Protein AF-A0A8B7D8W6-F1 (afdb_monomer_lite)

Sequence (381 aa):
MSIEAFSIEEETSIQQGLLIATFKAVPKEYEIAFDLQLTSFITYTCASILQFTISSDYSNYGDRCPAVFVCNHLFDGVQICGSVNGEICYAVITKYINLLDWTSFVISQRKLNGYYNYSVQVNGEIINTIQNNDARNFENVNLYISSPWVIAQPGFIRNMTVTNMCTNTQLYCKPQLNVVFNGELSNYSLNLSLQINYVYEPGELAFNVTWEYFLPLNTMIVSESLILGLVKVDSSQSYGRGIYWDDVKSQIYLCVNQHVESNRPACYTSKDNGIKWAALDLSVGSVLGHDVLNRDLYAIHRNQKLYLKFHSTYNTWLAITNKEFKNNVLANIDWKRLKILEGYFDQEVTFGAHYWMGNDNGLYFRESTDGIWVQRAKWSV

Structure (mmCIF, N/CA/C/O backbone):
data_AF-A0A8B7D8W6-F1
#
_entry.id   AF-A0A8B7D8W6-F1
#
loop_
_atom_site.group_PDB
_atom_site.id
_atom_site.type_symbol
_atom_site.label_atom_id
_atom_site.label_alt_id
_atom_site.label_comp_id
_atom_site.label_asym_id
_atom_site.label_entity_id
_atom_site.label_seq_id
_atom_site.pdbx_PDB_ins_code
_atom_site.Cartn_x
_atom_site.Cartn_y
_atom_site.Cartn_z
_atom_site.occupancy
_atom_site.B_iso_or_equiv
_atom_site.auth_seq_id
_atom_site.auth_comp_id
_atom_site.auth_asym_id
_atom_site.auth_atom_id
_atom_site.pdbx_PDB_model_num
ATOM 1 N N . MET A 1 1 ? -6.284 0.376 -7.278 1.00 43.16 1 MET A N 1
ATOM 2 C CA . MET A 1 1 ? -6.250 1.843 -7.479 1.00 43.16 1 MET A CA 1
ATOM 3 C C . MET A 1 1 ? -4.915 2.178 -8.119 1.00 43.16 1 MET A C 1
ATOM 5 O O . MET A 1 1 ? -3.905 1.639 -7.676 1.00 43.16 1 MET A O 1
ATOM 9 N N . SER A 1 2 ? -4.931 2.972 -9.182 1.00 43.31 2 SER A N 1
ATOM 10 C CA . SER A 1 2 ? -3.753 3.432 -9.913 1.00 43.31 2 SER A CA 1
ATOM 11 C C . SER A 1 2 ? -3.302 4.764 -9.309 1.00 43.31 2 SER A C 1
ATOM 13 O O . SER A 1 2 ? -4.086 5.710 -9.297 1.00 43.31 2 SER A O 1
ATOM 15 N N . ILE A 1 3 ? -2.102 4.834 -8.736 1.00 58.84 3 ILE A N 1
ATOM 16 C CA . ILE A 1 3 ? -1.553 6.083 -8.188 1.00 58.84 3 ILE A CA 1
ATOM 17 C C . ILE A 1 3 ? -0.492 6.577 -9.159 1.00 58.84 3 ILE A C 1
ATOM 19 O O . ILE A 1 3 ? 0.457 5.843 -9.448 1.00 58.84 3 ILE A O 1
ATOM 23 N N . GLU A 1 4 ? -0.649 7.805 -9.646 1.00 66.00 4 GLU A N 1
ATOM 24 C CA . GLU A 1 4 ? 0.391 8.477 -10.416 1.00 66.00 4 GLU A CA 1
ATOM 25 C C . GLU A 1 4 ? 1.607 8.686 -9.506 1.00 66.00 4 GLU A C 1
ATOM 27 O O . GLU A 1 4 ? 1.566 9.426 -8.524 1.00 66.00 4 GLU A O 1
ATOM 32 N N . ALA A 1 5 ? 2.670 7.938 -9.779 1.00 69.31 5 ALA A N 1
ATOM 33 C CA . ALA A 1 5 ? 3.906 7.955 -9.013 1.00 69.31 5 ALA A CA 1
ATOM 34 C C . ALA A 1 5 ? 4.880 9.019 -9.533 1.00 69.31 5 ALA A C 1
ATOM 36 O O . ALA A 1 5 ? 5.764 9.446 -8.791 1.00 69.31 5 ALA A O 1
ATOM 37 N N . PHE A 1 6 ? 4.751 9.402 -10.805 1.00 81.94 6 PHE A N 1
ATOM 38 C CA . PHE A 1 6 ? 5.617 10.364 -11.471 1.00 81.94 6 PHE A CA 1
ATOM 39 C C . PHE A 1 6 ? 4.995 10.836 -12.790 1.00 81.94 6 PHE A C 1
ATOM 41 O O . PHE A 1 6 ? 4.401 10.021 -13.501 1.00 81.94 6 PHE A O 1
ATOM 48 N N . SER A 1 7 ? 5.207 12.102 -13.152 1.00 86.69 7 SER A N 1
ATOM 49 C CA . SER A 1 7 ? 4.850 12.629 -14.468 1.00 86.69 7 SER A CA 1
ATOM 50 C C . SER A 1 7 ? 5.823 13.695 -14.978 1.00 86.69 7 SER A C 1
ATOM 52 O O . SER A 1 7 ? 6.447 14.423 -14.206 1.00 86.69 7 SER A O 1
ATOM 54 N N . ILE A 1 8 ? 5.954 13.761 -16.304 1.00 87.44 8 ILE A N 1
ATOM 55 C CA . ILE A 1 8 ? 6.577 14.847 -17.066 1.00 87.44 8 ILE A CA 1
ATOM 56 C C . ILE A 1 8 ? 5.622 15.212 -18.197 1.00 87.44 8 ILE A C 1
ATOM 58 O O . ILE A 1 8 ? 5.344 14.383 -19.062 1.00 87.44 8 ILE A O 1
ATOM 62 N N . GLU A 1 9 ? 5.182 16.464 -18.241 1.00 87.88 9 GLU A N 1
ATOM 63 C CA . GLU A 1 9 ? 4.420 16.990 -19.381 1.00 87.88 9 GLU A CA 1
ATOM 64 C C . GLU A 1 9 ? 5.341 17.555 -20.473 1.00 87.88 9 GLU A C 1
ATOM 66 O O . GLU A 1 9 ? 5.056 17.433 -21.664 1.00 87.88 9 GLU A O 1
ATOM 71 N N . GLU A 1 10 ? 6.470 18.143 -20.076 1.00 91.94 10 GLU A N 1
ATOM 72 C CA . GLU A 1 10 ? 7.376 18.854 -20.977 1.00 91.94 10 GLU A CA 1
ATOM 73 C C . GLU A 1 10 ? 8.145 17.931 -21.933 1.00 91.94 10 GLU A C 1
ATOM 75 O O . GLU A 1 10 ? 8.478 16.781 -21.633 1.00 91.94 10 GLU A O 1
ATOM 80 N N . GLU A 1 11 ? 8.483 18.476 -23.101 1.00 96.19 11 GLU A N 1
ATOM 81 C CA . GLU A 1 11 ? 9.355 17.808 -24.059 1.00 96.19 11 GLU A CA 1
ATOM 82 C C . GLU A 1 11 ? 10.783 17.712 -23.510 1.00 96.19 11 GLU A C 1
ATOM 84 O O . GLU A 1 11 ? 11.434 18.715 -23.221 1.00 96.19 11 GLU A O 1
ATOM 89 N N . THR A 1 12 ? 11.283 16.486 -23.390 1.00 95.62 12 THR A N 1
ATOM 90 C CA . THR A 1 12 ? 12.608 16.179 -22.854 1.00 95.62 12 THR A CA 1
ATOM 91 C C . THR A 1 12 ? 13.450 15.494 -23.924 1.00 95.62 12 THR A C 1
ATOM 93 O O . THR A 1 12 ? 13.078 14.447 -24.456 1.00 95.62 12 THR A O 1
ATOM 96 N N . SER A 1 13 ? 14.616 16.065 -24.235 1.00 97.56 13 SER A N 1
ATOM 97 C CA . SER A 1 13 ? 15.582 15.445 -25.150 1.00 97.56 13 SER A CA 1
ATOM 98 C C . SER A 1 13 ? 16.169 14.167 -24.556 1.00 97.56 13 SER A C 1
ATOM 100 O O . SER A 1 13 ? 16.538 14.152 -23.380 1.00 97.56 13 SER A O 1
ATOM 102 N N . ILE A 1 14 ? 16.346 13.133 -25.377 1.00 97.88 14 ILE A N 1
ATOM 103 C CA . ILE A 1 14 ? 16.974 11.882 -24.946 1.00 97.88 14 ILE A CA 1
ATOM 104 C C . ILE A 1 14 ? 18.489 12.096 -24.787 1.00 97.88 14 ILE A C 1
ATOM 106 O O . ILE A 1 14 ? 19.192 12.360 -25.764 1.00 97.88 14 ILE A O 1
ATOM 110 N N . GLN A 1 15 ? 19.000 11.992 -23.555 1.00 96.31 15 GLN A N 1
ATOM 111 C CA . GLN A 1 15 ? 20.399 12.278 -23.211 1.00 96.31 15 GLN A CA 1
ATOM 112 C C . GLN A 1 15 ? 21.013 11.149 -22.388 1.00 96.31 15 GLN A C 1
ATOM 114 O O . GLN A 1 15 ? 20.484 10.773 -21.353 1.00 96.31 15 GLN A O 1
ATOM 119 N N . GLN A 1 16 ? 22.169 10.634 -22.806 1.00 97.19 16 GLN A N 1
ATOM 120 C CA . GLN A 1 16 ? 22.776 9.468 -22.165 1.00 97.19 16 GLN A CA 1
ATOM 121 C C . GLN A 1 16 ? 22.990 9.679 -20.658 1.00 97.19 16 GLN A C 1
ATOM 123 O O . GLN A 1 16 ? 23.703 10.592 -20.246 1.00 97.19 16 GLN A O 1
ATOM 128 N N . GLY A 1 17 ? 22.404 8.798 -19.841 1.00 95.88 17 GLY A N 1
ATOM 129 C CA . GLY A 1 17 ? 22.575 8.806 -18.390 1.00 95.88 17 GLY A CA 1
ATOM 130 C C . GLY A 1 17 ? 21.773 9.876 -17.647 1.00 95.88 17 GLY A C 1
ATOM 131 O O . GLY A 1 17 ? 22.040 10.097 -16.465 1.00 95.88 17 GLY A O 1
ATOM 132 N N . LEU A 1 18 ? 20.791 10.523 -18.286 1.00 96.44 18 LEU A N 1
ATOM 133 C CA . LEU A 1 18 ? 19.927 11.501 -17.627 1.00 96.44 18 LEU A CA 1
ATOM 134 C C . LEU A 1 18 ? 18.980 10.810 -16.635 1.00 96.44 18 LEU A C 1
ATOM 136 O O . LEU A 1 18 ? 17.968 10.231 -17.028 1.00 96.44 18 LEU A O 1
ATOM 140 N N . LEU A 1 19 ? 19.313 10.871 -15.342 1.00 95.94 19 LEU A N 1
ATOM 141 C CA . LEU A 1 19 ? 18.467 10.386 -14.249 1.00 95.94 19 LEU A CA 1
ATOM 142 C C . LEU A 1 19 ? 17.342 11.384 -13.973 1.00 95.94 19 LEU A C 1
ATOM 144 O O . LEU A 1 19 ? 17.606 12.537 -13.641 1.00 95.94 19 LEU A O 1
ATOM 148 N N . ILE A 1 20 ? 16.102 10.918 -14.051 1.00 93.44 20 ILE A N 1
ATOM 149 C CA . ILE A 1 20 ? 14.912 11.747 -13.844 1.00 93.44 20 ILE A CA 1
ATOM 150 C C . ILE A 1 20 ? 14.269 11.498 -12.482 1.00 93.44 20 ILE A C 1
ATOM 152 O O . ILE A 1 20 ? 13.823 12.434 -11.824 1.00 93.44 20 ILE A O 1
ATOM 156 N N . ALA A 1 21 ? 14.212 10.238 -12.051 1.00 90.69 21 ALA A N 1
ATOM 157 C CA . ALA A 1 21 ? 13.568 9.870 -10.800 1.00 90.69 21 ALA A CA 1
ATOM 158 C C . ALA A 1 21 ? 14.158 8.587 -10.214 1.00 90.69 21 ALA A C 1
ATOM 160 O O . ALA A 1 21 ? 14.638 7.710 -10.935 1.00 90.69 21 ALA A O 1
ATOM 161 N N . THR A 1 22 ? 14.040 8.459 -8.894 1.00 88.31 22 THR A N 1
ATOM 162 C CA . THR A 1 22 ? 14.307 7.220 -8.164 1.00 88.31 22 THR A CA 1
ATOM 163 C C . THR A 1 22 ? 13.059 6.820 -7.393 1.00 88.31 22 THR A C 1
ATOM 165 O O . THR A 1 22 ? 12.598 7.532 -6.500 1.00 88.31 22 THR A O 1
ATOM 168 N N . PHE A 1 23 ? 12.521 5.652 -7.719 1.00 83.50 23 PHE A N 1
ATOM 169 C CA . PHE A 1 23 ? 11.373 5.063 -7.054 1.00 83.50 23 PHE A CA 1
ATOM 170 C C . PHE A 1 23 ? 11.851 4.156 -5.929 1.00 83.50 23 PHE A C 1
ATOM 172 O O . PHE A 1 23 ? 12.607 3.210 -6.149 1.00 83.50 23 PHE A O 1
ATOM 179 N N . LYS A 1 24 ? 11.344 4.384 -4.715 1.00 82.12 24 LYS A N 1
ATOM 180 C CA . LYS A 1 24 ? 11.602 3.482 -3.583 1.00 82.12 24 LYS A CA 1
ATOM 181 C C . LYS A 1 24 ? 11.174 2.047 -3.905 1.00 82.12 24 LYS A C 1
ATOM 183 O O . LYS A 1 24 ? 11.870 1.107 -3.535 1.00 82.12 24 LYS A O 1
ATOM 188 N N . ALA A 1 25 ? 10.051 1.893 -4.605 1.00 80.31 25 ALA A N 1
ATOM 189 C CA . ALA A 1 25 ? 9.624 0.622 -5.166 1.00 80.31 25 ALA A CA 1
ATOM 190 C C . ALA A 1 25 ? 8.741 0.814 -6.409 1.00 80.31 25 ALA A C 1
ATOM 192 O O . ALA A 1 25 ? 7.921 1.733 -6.450 1.00 80.31 25 ALA A O 1
ATOM 193 N N . VAL A 1 26 ? 8.871 -0.100 -7.370 1.00 86.06 26 VAL A N 1
ATOM 194 C CA . VAL A 1 26 ? 7.920 -0.342 -8.460 1.00 86.06 26 VAL A CA 1
ATOM 195 C C . VAL A 1 26 ? 7.198 -1.660 -8.146 1.00 86.06 26 VAL A C 1
ATOM 197 O O . VAL A 1 26 ? 7.853 -2.706 -8.038 1.00 86.06 26 VAL A O 1
ATOM 200 N N . PRO A 1 27 ? 5.875 -1.638 -7.904 1.00 84.75 27 PRO A N 1
ATOM 201 C CA . PRO A 1 27 ? 5.133 -2.830 -7.519 1.00 84.75 27 PRO A CA 1
ATOM 202 C C . PRO A 1 27 ? 4.939 -3.799 -8.693 1.00 84.75 27 PRO A C 1
ATOM 204 O O . PRO A 1 27 ? 5.194 -3.477 -9.850 1.00 84.75 27 PRO A O 1
ATOM 207 N N . LYS A 1 28 ? 4.443 -5.005 -8.388 1.00 88.19 28 LYS A N 1
ATOM 208 C CA . LYS A 1 28 ? 4.113 -6.034 -9.392 1.00 88.19 28 LYS A CA 1
ATOM 209 C C . LYS A 1 28 ? 3.127 -5.569 -10.453 1.00 88.19 28 LYS A C 1
ATOM 211 O O . LYS A 1 28 ? 3.089 -6.180 -11.515 1.00 88.19 28 LYS A O 1
ATOM 216 N N . GLU A 1 29 ? 2.306 -4.569 -10.173 1.00 86.31 29 GLU A N 1
ATOM 217 C CA . GLU A 1 29 ? 1.429 -3.992 -11.178 1.00 86.31 29 GLU A CA 1
ATOM 218 C C . GLU A 1 29 ? 1.825 -2.536 -11.389 1.00 86.31 29 GLU A C 1
ATOM 220 O O . GLU A 1 29 ? 1.983 -1.769 -10.442 1.00 86.31 29 GLU A O 1
ATOM 225 N N . TYR A 1 30 ? 2.002 -2.147 -12.639 1.00 90.50 30 TYR A N 1
ATOM 226 C CA . TYR A 1 30 ? 2.425 -0.805 -13.005 1.00 90.50 30 TYR A CA 1
ATOM 227 C C . TYR A 1 30 ? 1.970 -0.498 -14.423 1.00 90.50 30 TYR A C 1
ATOM 229 O O . TYR A 1 30 ? 1.645 -1.393 -15.208 1.00 90.50 30 TYR A O 1
ATOM 237 N N . GLU A 1 31 ? 1.987 0.781 -14.746 1.00 93.19 31 GLU A N 1
ATOM 238 C CA . GLU A 1 31 ? 1.794 1.297 -16.082 1.00 93.19 31 GLU A CA 1
ATOM 239 C C . GLU A 1 31 ? 2.743 2.462 -16.310 1.00 93.19 31 GLU A C 1
ATOM 241 O O . GLU A 1 31 ? 2.906 3.322 -15.451 1.00 93.19 31 GLU A O 1
ATOM 246 N N . ILE A 1 32 ? 3.392 2.466 -17.463 1.00 96.00 32 ILE A N 1
ATOM 247 C CA . ILE A 1 32 ? 4.276 3.532 -17.906 1.00 96.00 32 ILE A CA 1
ATOM 248 C C . ILE A 1 32 ? 3.765 3.966 -19.267 1.00 96.00 32 ILE A C 1
ATOM 250 O O . ILE A 1 32 ? 3.756 3.159 -20.199 1.00 96.00 32 ILE A O 1
ATOM 254 N N . ALA A 1 33 ? 3.343 5.219 -19.369 1.00 96.94 33 ALA A N 1
ATOM 255 C CA . ALA A 1 33 ? 2.924 5.827 -20.620 1.00 96.94 33 ALA A CA 1
ATOM 256 C C . ALA A 1 33 ? 3.876 6.965 -20.982 1.00 96.94 33 ALA A C 1
ATOM 258 O O . ALA A 1 33 ? 4.397 7.632 -20.093 1.00 96.94 33 ALA A O 1
ATOM 259 N N . PHE A 1 34 ? 4.146 7.154 -22.268 1.00 97.94 34 PHE A N 1
ATOM 260 C CA . PHE A 1 34 ? 4.924 8.280 -22.786 1.00 97.94 34 PHE A CA 1
ATOM 261 C C . PHE A 1 34 ? 4.723 8.407 -24.294 1.00 97.94 34 PHE A C 1
ATOM 263 O O . PHE A 1 34 ? 4.444 7.421 -24.979 1.00 97.94 34 PHE A O 1
ATOM 270 N N . ASP A 1 35 ? 4.939 9.607 -24.822 1.00 98.25 35 ASP A N 1
ATOM 271 C CA . ASP A 1 35 ? 5.054 9.828 -26.258 1.00 98.25 35 ASP A CA 1
ATOM 272 C C . ASP A 1 35 ? 6.530 9.912 -26.651 1.00 98.25 35 ASP A C 1
ATOM 274 O O . ASP A 1 35 ? 7.336 10.529 -25.954 1.00 98.25 35 ASP A O 1
ATOM 278 N N . LEU A 1 36 ? 6.880 9.309 -27.784 1.00 98.00 36 LEU A N 1
ATOM 279 C CA . LEU A 1 36 ? 8.227 9.274 -28.346 1.00 98.00 36 LEU A CA 1
ATOM 280 C C . LEU A 1 36 ? 8.230 9.870 -29.751 1.00 98.00 36 LEU A C 1
ATOM 282 O O . LEU A 1 36 ? 7.408 9.492 -30.584 1.00 98.00 36 LEU A O 1
ATOM 286 N N . GLN A 1 37 ? 9.211 10.719 -30.038 1.00 97.44 37 GLN A N 1
ATOM 287 C CA . GLN A 1 37 ? 9.537 11.165 -31.389 1.00 97.44 37 GLN A CA 1
ATOM 288 C C . GLN A 1 37 ? 11.022 10.917 -31.660 1.00 97.44 37 GLN A C 1
ATOM 290 O O . GLN A 1 37 ? 11.883 11.408 -30.932 1.00 97.44 37 GLN A O 1
ATOM 295 N N . LEU A 1 38 ? 11.340 10.178 -32.724 1.00 95.94 38 LEU A N 1
ATOM 296 C CA . LEU A 1 38 ? 12.723 9.955 -33.159 1.00 95.94 38 LEU A CA 1
ATOM 297 C C . LEU A 1 38 ? 13.122 10.948 -34.252 1.00 95.94 38 LEU A C 1
ATOM 299 O O . LEU A 1 38 ? 12.349 11.201 -35.174 1.00 95.94 38 LEU A O 1
ATOM 303 N N . THR A 1 39 ? 14.341 11.485 -34.185 1.00 96.44 39 THR A N 1
ATOM 304 C CA . THR A 1 39 ? 14.854 12.441 -35.191 1.00 96.44 39 THR A CA 1
ATOM 305 C C . THR A 1 39 ? 15.770 11.797 -36.227 1.00 96.44 39 THR A C 1
ATOM 307 O O . THR A 1 39 ? 15.892 12.288 -37.346 1.00 96.44 39 THR A O 1
ATOM 310 N N . SER A 1 40 ? 16.408 10.685 -35.878 1.00 93.31 40 SER A N 1
ATOM 311 C CA . SER A 1 40 ? 17.162 9.821 -36.792 1.00 93.31 40 SER A CA 1
ATOM 312 C C . SER A 1 40 ? 17.219 8.410 -36.211 1.00 93.31 40 SER A C 1
ATOM 314 O O . SER A 1 40 ? 16.809 8.223 -35.073 1.00 93.31 40 SER A O 1
ATOM 316 N N . PHE A 1 41 ? 17.728 7.422 -36.946 1.00 90.50 41 PHE A N 1
ATOM 317 C CA . PHE A 1 41 ? 18.002 6.084 -36.412 1.00 90.50 41 PHE A CA 1
ATOM 318 C C . PHE A 1 41 ? 19.504 5.889 -36.238 1.00 90.50 41 PHE A C 1
ATOM 320 O O . PHE A 1 41 ? 20.279 6.153 -37.158 1.00 90.50 41 PHE A O 1
ATOM 327 N N . ILE A 1 42 ? 19.925 5.395 -35.073 1.00 90.38 42 ILE A N 1
ATOM 328 C CA . ILE A 1 42 ? 21.285 4.888 -34.917 1.00 90.38 42 ILE A CA 1
ATOM 329 C C . ILE A 1 42 ? 21.326 3.465 -35.470 1.00 90.38 42 ILE A C 1
ATOM 331 O O . ILE A 1 42 ? 20.692 2.557 -34.941 1.00 90.38 42 ILE A O 1
ATOM 335 N N . THR A 1 43 ? 22.096 3.270 -36.543 1.00 83.75 43 THR A N 1
ATOM 336 C CA . THR A 1 43 ? 22.087 2.025 -37.323 1.00 83.75 43 THR A CA 1
ATOM 337 C C . THR A 1 43 ? 23.384 1.214 -37.243 1.00 83.75 43 THR A C 1
ATOM 339 O O . THR A 1 43 ? 23.690 0.469 -38.168 1.00 83.75 43 THR A O 1
ATOM 342 N N . TYR A 1 44 ? 24.172 1.340 -36.175 1.00 85.56 44 TYR A N 1
ATOM 343 C CA . TYR A 1 44 ? 25.387 0.520 -35.988 1.00 85.56 44 TYR A CA 1
ATOM 344 C C . TYR A 1 44 ? 25.477 -0.168 -34.621 1.00 85.56 44 TYR A C 1
ATOM 346 O O . TYR A 1 44 ? 26.411 -0.924 -34.366 1.00 85.56 44 TYR A O 1
ATOM 354 N N . THR A 1 45 ? 24.537 0.110 -33.719 1.00 89.12 45 THR A N 1
ATOM 355 C CA . THR A 1 45 ? 24.459 -0.490 -32.384 1.00 89.12 45 THR A CA 1
ATOM 356 C C . THR A 1 45 ? 23.039 -0.341 -31.835 1.00 89.12 45 THR A C 1
ATOM 358 O O . THR A 1 45 ? 22.197 0.306 -32.456 1.00 89.12 45 THR A O 1
ATOM 361 N N . CYS A 1 46 ? 22.782 -0.925 -30.669 1.00 89.56 46 CYS A N 1
ATOM 362 C CA . CYS A 1 46 ? 21.627 -0.585 -29.851 1.00 89.56 46 CYS A CA 1
ATOM 363 C C . CYS A 1 46 ? 21.771 0.825 -29.271 1.00 89.56 46 CYS A C 1
ATOM 365 O O . CYS A 1 46 ? 22.813 1.146 -28.700 1.00 89.56 46 CYS A O 1
ATOM 367 N N . ALA A 1 47 ? 20.718 1.631 -29.359 1.00 94.12 47 ALA A N 1
ATOM 368 C CA . ALA A 1 47 ? 20.658 2.963 -28.769 1.00 94.12 47 ALA A CA 1
ATOM 369 C C . ALA A 1 47 ? 19.463 3.079 -27.814 1.00 94.12 47 ALA A C 1
ATOM 371 O O . ALA A 1 47 ? 18.360 2.628 -28.120 1.00 94.12 47 ALA A O 1
ATOM 372 N N . SER A 1 48 ? 19.687 3.648 -26.633 1.00 96.06 48 SER A N 1
ATOM 373 C CA . SER A 1 48 ? 18.718 3.702 -25.539 1.00 96.06 48 SER A CA 1
ATOM 374 C C . SER A 1 48 ? 17.827 4.936 -25.613 1.00 96.06 48 SER A C 1
ATOM 376 O O . SER A 1 48 ? 18.284 6.034 -25.921 1.00 96.06 48 SER A O 1
ATOM 378 N N . ILE A 1 49 ? 16.548 4.740 -25.302 1.00 97.19 49 ILE A N 1
ATOM 379 C CA . ILE A 1 49 ? 15.528 5.790 -25.195 1.00 97.19 49 ILE A CA 1
ATOM 380 C C . ILE A 1 49 ? 15.173 6.025 -23.725 1.00 97.19 49 ILE A C 1
ATOM 382 O O . ILE A 1 49 ? 15.110 7.158 -23.262 1.00 97.19 49 ILE A O 1
ATOM 386 N N . LEU A 1 50 ? 14.951 4.944 -22.979 1.00 96.12 50 LEU A N 1
ATOM 387 C CA . LEU A 1 50 ? 14.404 4.956 -21.624 1.00 96.12 50 LEU A CA 1
ATOM 388 C C . LEU A 1 50 ? 14.864 3.692 -20.894 1.00 96.12 50 LEU A C 1
ATOM 390 O O . LEU A 1 50 ? 14.854 2.613 -21.485 1.00 96.12 50 LEU A O 1
ATOM 394 N N . GLN A 1 51 ? 15.216 3.784 -19.613 1.00 96.81 51 GLN A N 1
ATOM 395 C CA . GLN A 1 51 ? 15.480 2.605 -18.789 1.00 96.81 51 GLN A CA 1
ATOM 396 C C . GLN A 1 51 ? 15.027 2.792 -17.344 1.00 96.81 51 GLN A C 1
ATOM 398 O O . GLN A 1 51 ? 15.494 3.691 -16.649 1.00 96.81 51 GLN A O 1
ATOM 403 N N . PHE A 1 52 ? 14.197 1.858 -16.884 1.00 96.88 52 PHE A N 1
ATOM 404 C CA . PHE A 1 52 ? 13.968 1.568 -15.476 1.00 96.88 52 PHE A CA 1
ATOM 405 C C . PHE A 1 52 ? 14.866 0.404 -15.057 1.00 96.88 52 PHE A C 1
ATOM 407 O O . PHE A 1 52 ? 14.827 -0.670 -15.667 1.00 96.88 52 PHE A O 1
ATOM 414 N N . THR A 1 53 ? 15.684 0.613 -14.029 1.00 97.12 53 THR A N 1
ATOM 415 C CA . THR A 1 53 ? 16.652 -0.386 -13.558 1.00 97.12 53 THR A CA 1
ATOM 416 C C . THR A 1 53 ? 16.826 -0.347 -12.047 1.00 97.12 53 THR A C 1
ATOM 418 O O . THR A 1 53 ? 16.816 0.723 -11.440 1.00 97.12 53 THR A O 1
ATOM 421 N N . ILE A 1 54 ? 17.025 -1.519 -11.443 1.00 96.00 54 ILE A N 1
ATOM 422 C CA . ILE A 1 54 ? 17.387 -1.654 -10.026 1.00 96.00 54 ILE A CA 1
ATOM 423 C C . ILE A 1 54 ? 18.878 -1.421 -9.764 1.00 96.00 54 ILE A C 1
ATOM 425 O O . ILE A 1 54 ? 19.250 -1.115 -8.633 1.00 96.00 54 ILE A O 1
ATOM 429 N N . SER A 1 55 ? 19.757 -1.625 -10.756 1.00 92.12 55 SER A N 1
ATOM 430 C CA . SER A 1 55 ? 21.203 -1.573 -10.495 1.00 92.12 55 SER A CA 1
ATOM 431 C C . SER A 1 55 ? 22.102 -1.460 -11.724 1.00 92.12 55 SER A C 1
ATOM 433 O O . SER A 1 55 ? 23.085 -0.720 -11.680 1.00 92.12 55 SER A O 1
ATOM 435 N N . SER A 1 56 ? 21.828 -2.212 -12.794 1.00 93.19 56 SER A N 1
ATOM 436 C CA . SER A 1 56 ? 22.765 -2.380 -13.910 1.00 93.19 56 SER A CA 1
ATOM 437 C C . SER A 1 56 ? 22.058 -2.399 -15.268 1.00 93.19 56 SER A C 1
ATOM 439 O O . SER A 1 56 ? 20.851 -2.167 -15.352 1.00 93.19 56 SER A O 1
ATOM 441 N N . ASP A 1 57 ? 22.805 -2.628 -16.349 1.00 91.00 57 ASP A N 1
ATOM 442 C CA . ASP A 1 57 ? 22.245 -2.653 -17.700 1.00 91.00 57 ASP A CA 1
ATOM 443 C C . ASP A 1 57 ? 21.469 -3.950 -18.003 1.00 91.00 57 ASP A C 1
ATOM 445 O O . ASP A 1 57 ? 20.319 -3.900 -18.431 1.00 91.00 57 ASP A O 1
ATOM 449 N N . TYR A 1 58 ? 22.091 -5.117 -17.788 1.00 93.12 58 TYR A N 1
ATOM 450 C CA . TYR A 1 58 ? 21.573 -6.415 -18.253 1.00 93.12 58 TYR A CA 1
ATOM 451 C C . TYR A 1 58 ? 22.033 -7.605 -17.383 1.00 93.12 58 TYR A C 1
ATOM 453 O O . TYR A 1 58 ? 22.129 -8.732 -17.856 1.00 93.12 58 TYR A O 1
ATOM 461 N N . SER A 1 59 ? 22.378 -7.400 -16.110 1.00 94.12 59 SER A N 1
ATOM 462 C CA . SER A 1 59 ? 22.962 -8.490 -15.301 1.00 94.12 59 SER A CA 1
ATOM 463 C C . SER A 1 59 ? 21.917 -9.253 -14.491 1.00 94.12 59 SER A C 1
ATOM 465 O O . SER A 1 59 ? 22.066 -10.450 -14.254 1.00 94.12 59 SER A O 1
ATOM 467 N N . ASN A 1 60 ? 20.860 -8.565 -14.059 1.00 95.69 60 ASN A N 1
ATOM 468 C CA . ASN A 1 60 ? 19.903 -9.066 -13.085 1.00 95.69 60 ASN A CA 1
ATOM 469 C C . ASN A 1 60 ? 18.462 -8.938 -13.582 1.00 95.69 60 ASN A C 1
ATOM 471 O O . ASN A 1 60 ? 18.096 -8.005 -14.297 1.00 95.69 60 ASN A O 1
ATOM 475 N N . TYR A 1 61 ? 17.603 -9.847 -13.122 1.00 95.94 61 TYR A N 1
ATOM 476 C CA . TYR A 1 61 ? 16.159 -9.705 -13.288 1.00 95.94 61 TYR A CA 1
ATOM 477 C C . TYR A 1 61 ? 15.672 -8.453 -12.541 1.00 95.94 61 TYR A C 1
ATOM 479 O O . TYR A 1 61 ? 15.798 -8.380 -11.317 1.00 95.94 61 TYR A O 1
ATOM 487 N N . GLY A 1 62 ? 15.128 -7.478 -13.272 1.00 94.81 62 GLY A N 1
ATOM 488 C CA . GLY A 1 62 ? 14.812 -6.133 -12.780 1.00 94.81 62 GLY A CA 1
ATOM 489 C C . GLY A 1 62 ? 15.688 -5.018 -13.360 1.00 94.81 62 GLY A C 1
ATOM 490 O O . GLY A 1 62 ? 15.356 -3.848 -13.204 1.00 94.81 62 GLY A O 1
ATOM 491 N N . ASP A 1 63 ? 16.769 -5.332 -14.077 1.00 95.44 63 ASP A N 1
ATOM 492 C CA . ASP A 1 63 ? 17.581 -4.302 -14.747 1.00 95.44 63 ASP A CA 1
ATOM 493 C C . ASP A 1 63 ? 16.892 -3.716 -16.001 1.00 95.44 63 ASP A C 1
ATOM 495 O O . ASP A 1 63 ? 17.261 -2.643 -16.482 1.00 95.44 63 ASP A O 1
ATOM 499 N N . ARG A 1 64 ? 15.855 -4.393 -16.518 1.00 93.88 64 ARG A N 1
ATOM 500 C CA . ARG A 1 64 ? 15.017 -3.954 -17.646 1.00 93.88 64 ARG A CA 1
ATOM 501 C C . ARG A 1 64 ? 13.542 -3.961 -17.224 1.00 93.88 64 ARG A C 1
ATOM 503 O O . ARG A 1 64 ? 12.782 -4.829 -17.646 1.00 93.88 64 ARG A O 1
ATOM 510 N N . CYS A 1 65 ? 13.123 -3.043 -16.352 1.00 93.00 65 CYS A N 1
ATOM 511 C CA . CYS A 1 65 ? 11.789 -3.081 -15.727 1.00 93.00 65 CYS A CA 1
ATOM 512 C C . CYS A 1 65 ? 10.900 -1.837 -15.946 1.00 93.00 65 CYS A C 1
ATOM 514 O O . CYS A 1 65 ? 10.410 -1.273 -14.969 1.00 93.00 65 CYS A O 1
ATOM 516 N N . PRO A 1 66 ? 10.591 -1.422 -17.190 1.00 95.69 66 PRO A N 1
ATOM 517 C CA . PRO A 1 66 ? 11.084 -1.870 -18.490 1.00 95.69 66 PRO A CA 1
ATOM 518 C C . PRO A 1 66 ? 12.270 -1.021 -18.980 1.00 95.69 66 PRO A C 1
ATOM 520 O O . PRO A 1 66 ? 12.658 -0.028 -18.367 1.00 95.69 66 PRO A O 1
ATOM 523 N N . ALA A 1 67 ? 12.827 -1.369 -20.134 1.00 96.69 67 ALA A N 1
ATOM 524 C CA . ALA A 1 67 ? 13.747 -0.499 -20.855 1.00 96.69 67 ALA A CA 1
ATOM 525 C C . ALA A 1 67 ? 13.486 -0.536 -22.364 1.00 96.69 67 ALA A C 1
ATOM 527 O O . ALA A 1 67 ? 13.005 -1.535 -22.893 1.00 96.69 67 ALA A O 1
ATOM 528 N N . VAL A 1 68 ? 13.775 0.568 -23.044 1.00 97.31 68 VAL A N 1
ATOM 529 C CA . VAL A 1 68 ? 13.358 0.837 -24.420 1.00 97.31 68 VAL A CA 1
ATOM 530 C C . VAL A 1 68 ? 14.565 1.273 -25.241 1.00 97.31 68 VAL A C 1
ATOM 532 O O . VAL A 1 68 ? 15.306 2.179 -24.846 1.00 97.31 68 VAL A O 1
ATOM 535 N N . PHE A 1 69 ? 14.753 0.625 -26.387 1.00 94.44 69 PHE A N 1
ATOM 536 C CA . PHE A 1 69 ? 15.896 0.820 -27.274 1.00 94.44 69 PHE A CA 1
ATOM 537 C C . PHE A 1 69 ? 15.460 0.804 -28.730 1.00 94.44 69 PHE A C 1
ATOM 539 O O . PHE A 1 69 ? 14.442 0.218 -29.082 1.00 94.44 69 PHE A O 1
ATOM 546 N N . VAL A 1 70 ? 16.297 1.355 -29.595 1.00 92.62 70 VAL A N 1
ATOM 547 C CA . VAL A 1 70 ? 16.346 0.962 -30.999 1.00 92.62 70 VAL A CA 1
ATOM 548 C C . VAL A 1 70 ? 17.524 0.010 -31.134 1.00 92.62 70 VAL A C 1
ATOM 550 O O . VAL A 1 70 ? 18.678 0.408 -31.002 1.00 92.62 70 VAL A O 1
ATOM 553 N N . CYS A 1 71 ? 17.221 -1.265 -31.339 1.00 80.69 71 CYS A N 1
ATOM 554 C CA . CYS A 1 71 ? 18.182 -2.335 -31.541 1.00 80.69 71 CYS A CA 1
ATOM 555 C C . CYS A 1 71 ? 17.789 -3.024 -32.841 1.00 80.69 71 CYS A C 1
ATOM 557 O O . CYS A 1 71 ? 16.650 -3.466 -32.948 1.00 80.69 71 CYS A O 1
ATOM 559 N N . ASN A 1 72 ? 18.733 -3.172 -33.774 1.00 66.69 72 ASN A N 1
ATOM 560 C CA . ASN A 1 72 ? 18.605 -3.913 -35.037 1.00 66.69 72 ASN A CA 1
ATOM 561 C C . ASN A 1 72 ? 18.211 -3.077 -36.277 1.00 66.69 72 ASN A C 1
ATOM 563 O O . ASN A 1 72 ? 17.144 -2.480 -36.362 1.00 66.69 72 ASN A O 1
ATOM 567 N N . HIS A 1 73 ? 19.088 -3.111 -37.284 1.00 59.53 73 HIS A N 1
ATOM 568 C CA . HIS A 1 73 ? 19.032 -2.321 -38.529 1.00 59.53 73 HIS A CA 1
ATOM 569 C C . HIS A 1 73 ? 18.067 -2.885 -39.578 1.00 59.53 73 HIS A C 1
ATOM 571 O O . HIS A 1 73 ? 18.002 -2.383 -40.693 1.00 59.53 73 HIS A O 1
ATOM 577 N N . LEU A 1 74 ? 17.382 -3.983 -39.250 1.00 54.78 74 LEU A N 1
ATOM 578 C CA . LEU A 1 74 ? 16.531 -4.723 -40.181 1.00 54.78 74 LEU A CA 1
ATOM 579 C C . LEU A 1 74 ? 15.041 -4.408 -40.022 1.00 54.78 74 LEU A C 1
ATOM 581 O O . LEU A 1 74 ? 14.255 -4.812 -40.876 1.00 54.78 74 LEU A O 1
ATOM 585 N N . PHE A 1 75 ? 14.647 -3.721 -38.946 1.00 61.16 75 PHE A N 1
ATOM 586 C CA . PHE A 1 75 ? 13.234 -3.545 -38.602 1.00 61.16 75 PHE A CA 1
ATOM 587 C C . PHE A 1 75 ? 12.829 -2.099 -38.305 1.00 61.16 75 PHE A C 1
ATOM 589 O O . PHE A 1 75 ? 11.628 -1.856 -38.212 1.00 61.16 75 PHE A O 1
ATOM 596 N N . ASP A 1 76 ? 13.792 -1.166 -38.176 1.00 70.25 76 ASP A N 1
ATOM 597 C CA . ASP A 1 76 ? 13.565 0.271 -37.915 1.00 70.25 76 ASP A CA 1
ATOM 598 C C . ASP A 1 76 ? 12.447 0.519 -36.873 1.00 70.25 76 ASP A C 1
ATOM 600 O O . ASP A 1 76 ? 11.603 1.411 -36.987 1.00 70.25 76 ASP A O 1
ATOM 604 N N . GLY A 1 77 ? 12.416 -0.353 -35.864 1.00 83.44 77 GLY A N 1
ATOM 605 C CA . GLY A 1 77 ? 11.381 -0.443 -34.847 1.00 83.44 77 GLY A CA 1
ATOM 606 C C . GLY A 1 77 ? 11.976 -0.291 -33.455 1.00 83.44 77 GLY A C 1
ATOM 607 O O . GLY A 1 77 ? 13.182 -0.434 -33.237 1.00 83.44 77 GLY A O 1
ATOM 608 N N . VAL A 1 78 ? 11.109 -0.000 -32.494 1.00 93.25 78 VAL A N 1
ATOM 609 C CA . VAL A 1 78 ? 11.481 0.143 -31.090 1.00 93.25 78 VAL A CA 1
ATOM 610 C C . VAL A 1 78 ? 11.409 -1.224 -30.424 1.00 93.25 78 VAL A C 1
ATOM 612 O O . VAL A 1 78 ? 10.413 -1.936 -30.535 1.00 93.25 78 VAL A O 1
ATOM 615 N N . GLN A 1 79 ? 12.471 -1.593 -29.718 1.00 94.25 79 GLN A N 1
ATOM 616 C CA . GLN A 1 79 ? 12.528 -2.766 -28.864 1.00 94.25 79 GLN A CA 1
ATOM 617 C C . GLN A 1 79 ? 12.218 -2.359 -27.422 1.00 94.25 79 GLN A C 1
ATOM 619 O O . GLN A 1 79 ? 12.965 -1.609 -26.793 1.00 94.25 79 GLN A O 1
ATOM 624 N N . ILE A 1 80 ? 11.128 -2.898 -26.888 1.00 96.38 80 ILE A N 1
ATOM 625 C CA . ILE A 1 80 ? 10.728 -2.779 -25.492 1.00 96.38 80 ILE A CA 1
ATOM 626 C C . ILE A 1 80 ? 11.133 -4.069 -24.788 1.00 96.38 80 ILE A C 1
ATOM 628 O O . ILE A 1 80 ? 10.694 -5.150 -25.168 1.00 96.38 80 ILE A O 1
ATOM 632 N N . CYS A 1 81 ? 11.953 -3.956 -23.753 1.00 95.69 81 CYS A N 1
ATOM 633 C CA . CYS A 1 81 ? 12.324 -5.069 -22.898 1.00 95.69 81 CYS A CA 1
ATOM 634 C C . CYS A 1 81 ? 11.704 -4.954 -21.513 1.00 95.69 81 CYS A C 1
ATOM 636 O O . CYS A 1 81 ? 11.825 -3.922 -20.852 1.00 95.69 81 CYS A O 1
ATOM 638 N N . GLY A 1 82 ? 11.112 -6.053 -21.055 1.00 96.44 82 GLY A N 1
ATOM 639 C CA . GLY A 1 82 ? 10.656 -6.226 -19.681 1.00 96.44 82 GLY A CA 1
ATOM 640 C C . GLY A 1 82 ? 11.313 -7.435 -19.019 1.00 96.44 82 GLY A C 1
ATOM 641 O O . GLY A 1 82 ? 11.565 -8.444 -19.674 1.00 96.44 82 GLY A O 1
ATOM 642 N N . SER A 1 83 ? 11.542 -7.372 -17.710 1.00 96.94 83 SER A N 1
ATOM 643 C CA . SER A 1 83 ? 11.847 -8.555 -16.905 1.00 96.94 83 SER A CA 1
ATOM 644 C C . SER A 1 83 ? 10.570 -9.384 -16.713 1.00 96.94 83 SER A C 1
ATOM 646 O O . SER A 1 83 ? 9.696 -9.021 -15.920 1.00 96.94 83 SER A O 1
ATOM 648 N N . VAL A 1 84 ? 10.440 -10.460 -17.495 1.00 97.56 84 VAL A N 1
ATOM 649 C CA . VAL A 1 84 ? 9.222 -11.278 -17.629 1.00 97.56 84 VAL A CA 1
ATOM 650 C C . VAL A 1 84 ? 9.596 -12.760 -17.633 1.00 97.56 84 VAL A C 1
ATOM 652 O O . VAL A 1 84 ? 10.525 -13.159 -18.322 1.00 97.56 84 VAL A O 1
ATOM 655 N N . ASN A 1 85 ? 8.869 -13.597 -16.883 1.00 96.31 85 ASN A N 1
ATOM 656 C CA . ASN A 1 85 ? 9.051 -15.057 -16.835 1.00 96.31 85 ASN A CA 1
ATOM 657 C C . ASN A 1 85 ? 10.491 -15.520 -16.524 1.00 96.31 85 ASN A C 1
ATOM 659 O O . ASN A 1 85 ? 10.937 -16.553 -17.017 1.00 96.31 85 ASN A O 1
ATOM 663 N N . GLY A 1 86 ? 11.224 -14.770 -15.698 1.00 94.81 86 GLY A N 1
ATOM 664 C CA . GLY A 1 86 ? 12.621 -15.064 -15.360 1.00 94.81 86 GLY A CA 1
ATOM 665 C C . GLY A 1 86 ? 13.643 -14.602 -16.408 1.00 94.81 86 GLY A C 1
ATOM 666 O O . GLY A 1 86 ? 14.842 -14.651 -16.138 1.00 94.81 86 GLY A O 1
ATOM 667 N N . GLU A 1 87 ? 13.207 -14.096 -17.565 1.00 96.69 87 GLU A N 1
ATOM 668 C CA . GLU A 1 87 ? 14.087 -13.464 -18.548 1.00 96.69 87 GLU A CA 1
ATOM 669 C C . GLU A 1 87 ? 14.413 -12.030 -18.135 1.00 96.69 87 GLU A C 1
ATOM 671 O O . GLU A 1 87 ? 13.533 -11.263 -17.745 1.00 96.69 87 GLU A O 1
ATOM 676 N N . ILE A 1 88 ? 15.685 -11.640 -18.254 1.00 95.88 88 ILE A N 1
ATOM 677 C CA . IL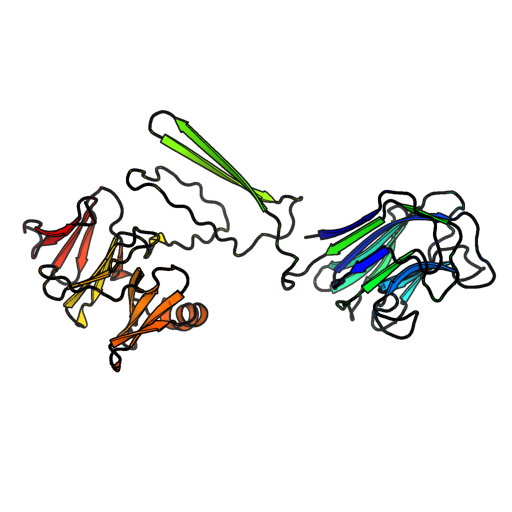E A 1 88 ? 16.123 -10.270 -17.952 1.00 95.88 88 ILE A CA 1
ATOM 678 C C . ILE A 1 88 ? 15.453 -9.271 -18.909 1.00 95.88 88 ILE A C 1
ATOM 680 O O . ILE A 1 88 ? 15.074 -8.189 -18.473 1.00 95.88 88 ILE A O 1
ATOM 684 N N . CYS A 1 89 ? 15.279 -9.642 -20.183 1.00 94.75 89 CYS A N 1
ATOM 685 C CA . CYS A 1 89 ? 14.823 -8.781 -21.281 1.00 94.75 89 CYS A CA 1
ATOM 686 C C . CYS A 1 89 ? 13.959 -9.604 -22.241 1.00 94.75 89 CYS A C 1
ATOM 688 O O . CYS A 1 89 ? 14.417 -10.026 -23.302 1.00 94.75 89 CYS A O 1
ATOM 690 N N . TYR A 1 90 ? 12.706 -9.835 -21.864 1.00 96.62 90 TYR A N 1
ATOM 691 C CA . TYR A 1 90 ? 11.700 -10.300 -22.808 1.00 96.62 90 TYR A CA 1
ATOM 692 C C . TYR A 1 90 ? 11.421 -9.167 -23.799 1.00 96.62 90 TYR A C 1
ATOM 694 O O . TYR A 1 90 ? 10.911 -8.111 -23.411 1.00 96.62 90 TYR A O 1
ATOM 702 N N . ALA A 1 91 ? 11.826 -9.361 -25.054 1.00 94.00 91 ALA A N 1
ATOM 703 C CA . ALA A 1 91 ? 11.827 -8.323 -26.075 1.00 94.00 91 ALA A CA 1
ATOM 704 C C . ALA A 1 91 ? 10.531 -8.323 -26.898 1.00 94.00 91 ALA A C 1
ATOM 706 O O . ALA A 1 91 ? 10.190 -9.304 -27.558 1.00 94.00 91 ALA A O 1
ATOM 707 N N . VAL A 1 92 ? 9.853 -7.179 -26.921 1.00 94.19 92 VAL A N 1
ATOM 708 C CA . VAL A 1 92 ? 8.746 -6.868 -27.828 1.00 94.19 92 VAL A CA 1
ATOM 709 C C . VAL A 1 92 ? 9.234 -5.824 -28.822 1.00 94.19 92 VAL A C 1
ATOM 711 O O . VAL A 1 92 ? 9.701 -4.761 -28.422 1.00 94.19 92 VAL A O 1
ATOM 714 N N . ILE A 1 93 ? 9.133 -6.120 -30.115 1.00 92.94 93 ILE A N 1
ATOM 715 C CA . ILE A 1 93 ? 9.600 -5.231 -31.184 1.00 92.94 93 ILE A CA 1
ATOM 716 C C . ILE A 1 93 ? 8.380 -4.646 -31.893 1.00 92.94 93 ILE A C 1
ATOM 718 O O . ILE A 1 93 ? 7.478 -5.384 -32.295 1.00 92.94 93 ILE A O 1
ATOM 722 N N . THR A 1 94 ? 8.334 -3.322 -32.030 1.00 91.88 94 THR A N 1
ATOM 723 C CA . THR A 1 94 ? 7.275 -2.647 -32.787 1.00 91.88 94 THR A CA 1
ATOM 724 C C . THR A 1 94 ? 7.447 -2.843 -34.293 1.00 91.88 94 THR A C 1
ATOM 726 O O . THR A 1 94 ? 8.512 -3.213 -34.784 1.00 91.88 94 THR A O 1
ATOM 729 N N . LYS A 1 95 ? 6.406 -2.507 -35.061 1.00 89.00 95 LYS A N 1
ATOM 730 C CA . LYS A 1 95 ? 6.577 -2.180 -36.486 1.00 89.00 95 LYS A CA 1
ATOM 731 C C . LYS A 1 95 ? 7.424 -0.904 -36.635 1.00 89.00 95 LYS A C 1
ATOM 733 O O . LYS A 1 95 ? 7.702 -0.228 -35.640 1.00 89.00 95 LYS A O 1
ATOM 738 N N . TYR A 1 96 ? 7.778 -0.576 -37.878 1.00 88.38 96 TYR A N 1
ATOM 739 C CA . TYR A 1 96 ? 8.399 0.699 -38.235 1.00 88.38 96 TYR A CA 1
ATOM 740 C C . TYR A 1 96 ? 7.677 1.877 -37.576 1.00 88.38 96 TYR A C 1
ATOM 742 O O . TYR A 1 96 ? 6.444 1.945 -37.624 1.00 88.38 96 TYR A O 1
ATOM 750 N N . ILE A 1 97 ? 8.448 2.798 -37.002 1.00 89.00 97 ILE A N 1
ATOM 751 C CA . ILE A 1 97 ? 7.940 4.085 -36.527 1.00 89.00 97 ILE A CA 1
ATOM 752 C C . ILE A 1 97 ? 8.502 5.208 -37.397 1.00 89.00 97 ILE A C 1
ATOM 754 O O . ILE A 1 97 ? 9.689 5.227 -37.718 1.00 89.00 97 ILE A O 1
ATOM 758 N N . ASN A 1 98 ? 7.648 6.145 -37.798 1.00 91.44 98 ASN A N 1
ATOM 759 C CA . ASN A 1 98 ? 8.074 7.270 -38.622 1.00 91.44 98 ASN A CA 1
ATOM 760 C C . ASN A 1 98 ? 8.977 8.211 -37.815 1.00 91.44 98 ASN A C 1
ATOM 762 O O . ASN A 1 98 ? 8.699 8.524 -36.655 1.00 91.44 98 ASN A O 1
ATOM 766 N N . LEU A 1 99 ? 10.033 8.717 -38.453 1.00 94.25 99 LEU A N 1
ATOM 767 C CA . LEU A 1 99 ? 10.804 9.828 -37.899 1.00 94.25 99 LEU A CA 1
ATOM 768 C C . LEU A 1 99 ? 9.943 11.093 -37.858 1.00 94.25 99 LEU A C 1
ATOM 770 O O . LEU A 1 99 ? 9.129 11.320 -38.748 1.00 94.25 99 LEU A O 1
ATOM 774 N N . LEU A 1 100 ? 10.180 11.939 -36.855 1.00 96.12 100 LEU A N 1
ATOM 775 C CA . LEU A 1 100 ? 9.512 13.229 -36.639 1.00 96.12 100 LEU A CA 1
ATOM 776 C C . LEU A 1 100 ? 8.006 13.152 -36.324 1.00 96.12 100 LEU A C 1
ATOM 778 O O . LEU A 1 100 ? 7.399 14.184 -36.040 1.00 96.12 100 LEU A O 1
ATOM 782 N N . ASP A 1 101 ? 7.426 11.955 -36.247 1.00 96.06 101 ASP A N 1
ATOM 783 C CA . ASP A 1 101 ? 6.071 11.744 -35.743 1.00 96.06 101 ASP A CA 1
ATOM 784 C C . ASP A 1 101 ? 6.093 11.363 -34.258 1.00 96.06 101 ASP A C 1
ATOM 786 O O . ASP A 1 101 ? 6.965 10.627 -33.791 1.00 96.06 101 ASP A O 1
ATOM 790 N N . TRP A 1 102 ? 5.101 11.848 -33.511 1.00 97.62 102 TRP A N 1
ATOM 791 C CA . TRP A 1 102 ? 4.871 11.416 -32.135 1.00 97.62 102 TRP A CA 1
ATOM 792 C C . TRP A 1 102 ? 4.149 10.070 -32.125 1.00 97.62 102 TRP A C 1
ATOM 794 O O . TRP A 1 102 ? 3.059 9.937 -32.678 1.00 97.62 102 TRP A O 1
ATOM 804 N N . THR A 1 103 ? 4.752 9.086 -31.468 1.00 97.31 103 THR A N 1
ATOM 805 C CA . THR A 1 103 ? 4.191 7.750 -31.261 1.00 97.31 103 THR A CA 1
ATOM 806 C C . THR A 1 103 ? 3.947 7.536 -29.775 1.00 97.31 103 THR A C 1
ATOM 808 O O . THR A 1 103 ? 4.865 7.697 -28.974 1.00 97.31 103 THR A O 1
ATOM 811 N N . SER A 1 104 ? 2.725 7.157 -29.408 1.00 97.75 104 SER A N 1
ATOM 812 C CA . SER A 1 104 ? 2.351 6.926 -28.013 1.00 97.75 104 SER A CA 1
ATOM 813 C C . SER A 1 104 ? 2.637 5.485 -27.603 1.00 97.75 104 SER A C 1
ATOM 815 O O . SER A 1 104 ? 2.278 4.553 -28.327 1.00 97.75 104 SER A O 1
ATOM 817 N N . PHE A 1 105 ? 3.260 5.297 -26.444 1.00 98.25 105 PHE A N 1
ATOM 818 C CA . PHE A 1 105 ? 3.599 4.000 -25.870 1.00 98.25 105 PHE A CA 1
ATOM 819 C C . PHE A 1 105 ? 2.931 3.828 -24.513 1.00 98.25 105 PHE A C 1
ATOM 821 O O . PHE A 1 105 ? 2.964 4.733 -23.682 1.00 98.25 105 PHE A O 1
ATOM 828 N N . VAL A 1 106 ? 2.397 2.632 -24.263 1.00 96.31 106 VAL A N 1
ATOM 829 C CA . VAL A 1 106 ? 1.955 2.198 -22.933 1.00 96.31 106 VAL A CA 1
ATOM 830 C C . VAL A 1 106 ? 2.531 0.816 -22.648 1.00 96.31 106 VAL A C 1
ATOM 832 O O . VAL A 1 106 ? 2.284 -0.146 -23.376 1.00 96.31 106 VAL A O 1
ATOM 835 N N . ILE A 1 107 ? 3.314 0.712 -21.578 1.00 97.81 107 ILE A N 1
ATOM 836 C CA . ILE A 1 107 ? 3.912 -0.533 -21.093 1.00 97.81 107 ILE A CA 1
ATOM 837 C C . ILE A 1 107 ? 3.309 -0.820 -19.727 1.00 97.81 107 ILE A C 1
ATOM 839 O O . ILE A 1 107 ? 3.401 0.009 -18.824 1.00 97.81 107 ILE A O 1
ATOM 843 N N . SER A 1 108 ? 2.697 -1.987 -19.552 1.00 92.44 108 SER A N 1
ATOM 844 C CA . SER A 1 108 ? 1.999 -2.298 -18.307 1.00 92.44 108 SER A CA 1
ATOM 845 C C . SER A 1 108 ? 2.190 -3.736 -17.852 1.00 92.44 108 SER A C 1
ATOM 847 O O . SER A 1 108 ? 2.380 -4.654 -18.650 1.00 92.44 108 SER A O 1
ATOM 849 N N . GLN A 1 109 ? 2.094 -3.931 -16.540 1.00 91.88 109 GLN A N 1
ATOM 850 C CA . GLN A 1 109 ? 1.895 -5.232 -15.922 1.00 91.88 109 GLN A CA 1
ATOM 851 C C . GLN A 1 109 ? 0.652 -5.158 -15.041 1.00 91.88 109 GLN A C 1
ATOM 853 O O . GLN A 1 109 ? 0.586 -4.326 -14.142 1.00 91.88 109 GLN A O 1
ATOM 858 N N . ARG A 1 110 ? -0.348 -6.002 -15.304 1.00 83.19 110 ARG A N 1
ATOM 859 C CA . ARG A 1 110 ? -1.646 -5.964 -14.607 1.00 83.19 110 ARG A CA 1
ATOM 860 C C . ARG A 1 110 ? -2.099 -7.361 -14.212 1.00 83.19 110 ARG A C 1
ATOM 862 O O . ARG A 1 110 ? -1.871 -8.316 -14.955 1.00 83.19 110 ARG A O 1
ATOM 869 N N . LYS A 1 111 ? -2.770 -7.498 -13.069 1.00 79.19 111 LYS A N 1
ATOM 870 C CA . LYS A 1 111 ? -3.365 -8.764 -12.638 1.00 79.19 111 LYS A CA 1
ATOM 871 C C . LYS A 1 111 ? -4.783 -8.906 -13.191 1.00 79.19 111 LYS A C 1
ATOM 873 O O . LYS A 1 111 ? -5.685 -8.170 -12.810 1.00 79.19 111 LYS A O 1
ATOM 878 N N . LEU A 1 112 ? -4.999 -9.893 -14.058 1.00 66.56 112 LEU A N 1
ATOM 879 C CA . LEU A 1 112 ? -6.304 -10.229 -14.634 1.00 66.56 112 LEU A CA 1
ATOM 880 C C . LEU A 1 112 ? -6.606 -11.706 -14.373 1.00 66.56 112 LEU A C 1
ATOM 882 O O . LEU A 1 112 ? -5.769 -12.570 -14.624 1.00 66.56 112 LEU A O 1
ATOM 886 N N . ASN A 1 113 ? -7.795 -12.006 -13.843 1.00 65.50 113 ASN A N 1
ATOM 887 C CA . ASN A 1 113 ? -8.237 -13.375 -13.530 1.00 65.50 113 ASN A CA 1
ATOM 888 C C . ASN A 1 113 ? -7.241 -14.184 -12.674 1.00 65.50 113 ASN A C 1
ATOM 890 O O . ASN A 1 113 ? -7.107 -15.392 -12.830 1.00 65.50 113 ASN A O 1
ATOM 894 N N . GLY A 1 114 ? -6.526 -13.512 -11.766 1.00 69.31 114 GLY A N 1
ATOM 895 C CA . GLY A 1 114 ? -5.542 -14.144 -10.883 1.00 69.31 114 GLY A CA 1
ATOM 896 C C . GLY A 1 114 ? -4.117 -14.222 -11.440 1.00 69.31 114 GLY A C 1
ATOM 897 O O . GLY A 1 114 ? -3.202 -14.481 -10.660 1.00 69.31 114 GLY A O 1
ATOM 898 N N . TYR A 1 115 ? -3.909 -13.913 -12.721 1.00 74.94 115 TYR A N 1
ATOM 899 C CA . TYR A 1 115 ? -2.614 -13.984 -13.400 1.00 74.94 115 TYR A CA 1
ATOM 900 C C . TYR A 1 115 ? -2.068 -12.590 -13.708 1.00 74.94 115 TYR A C 1
ATOM 902 O O . TYR A 1 115 ? -2.826 -11.693 -14.070 1.00 74.94 115 TYR A O 1
ATOM 910 N N . TYR A 1 116 ? -0.755 -12.396 -13.576 1.00 84.12 116 TYR A N 1
ATOM 911 C CA . TYR A 1 116 ? -0.106 -11.162 -14.018 1.00 84.12 116 TYR A CA 1
ATOM 912 C C . TYR A 1 116 ? 0.144 -11.233 -15.521 1.00 84.12 116 TYR A C 1
ATOM 914 O O . TYR A 1 116 ? 0.706 -12.213 -15.998 1.00 84.12 116 TYR A O 1
ATOM 922 N N . ASN A 1 117 ? -0.248 -10.197 -16.255 1.00 81.12 117 ASN A N 1
ATOM 923 C CA . ASN A 1 117 ? -0.025 -10.073 -17.689 1.00 81.12 117 ASN A CA 1
ATOM 924 C C . ASN A 1 117 ? 0.818 -8.834 -17.968 1.00 81.12 117 ASN A C 1
ATOM 926 O O . ASN A 1 117 ? 0.450 -7.731 -17.562 1.00 81.12 117 ASN A O 1
ATOM 930 N N . TYR A 1 118 ? 1.934 -9.030 -18.661 1.00 94.38 118 TYR A N 1
ATOM 931 C CA . TYR A 1 118 ? 2.759 -7.970 -19.222 1.00 94.38 118 TYR A CA 1
ATOM 932 C C . TYR A 1 118 ? 2.227 -7.618 -20.611 1.00 94.38 118 TYR A C 1
ATOM 934 O O . TYR A 1 118 ? 1.969 -8.518 -21.409 1.00 94.38 118 TYR A O 1
ATOM 942 N N . SER A 1 119 ? 2.023 -6.333 -20.893 1.00 90.62 119 SER A N 1
ATOM 943 C CA . SER A 1 119 ? 1.460 -5.864 -22.161 1.00 90.62 119 SER A CA 1
ATOM 944 C C . SER A 1 119 ? 2.176 -4.620 -22.673 1.00 90.62 119 SER A C 1
ATOM 946 O O . SER A 1 119 ? 2.564 -3.748 -21.895 1.00 90.62 119 SER A O 1
ATOM 948 N N . VAL A 1 120 ? 2.305 -4.534 -23.996 1.00 94.75 120 VAL A N 1
ATOM 949 C CA . VAL A 1 120 ? 2.856 -3.376 -24.706 1.00 94.75 120 VAL A CA 1
ATOM 950 C C . VAL A 1 120 ? 1.832 -2.901 -25.725 1.00 94.75 120 VAL A C 1
ATOM 952 O O . VAL A 1 120 ? 1.331 -3.687 -26.534 1.00 94.75 120 VAL A O 1
ATOM 955 N N . GLN A 1 121 ? 1.536 -1.610 -25.684 1.00 92.44 121 GLN A N 1
ATOM 956 C CA . GLN A 1 121 ? 0.587 -0.933 -26.553 1.00 92.44 121 GLN A CA 1
ATOM 957 C C . GLN A 1 121 ? 1.269 0.254 -27.235 1.00 92.44 121 GLN A C 1
ATOM 959 O O . GLN A 1 121 ? 2.047 0.974 -26.610 1.00 92.44 121 GLN A O 1
ATOM 964 N N . VAL A 1 122 ? 0.979 0.440 -28.522 1.00 95.25 122 VAL A N 1
ATOM 965 C CA . VAL A 1 122 ? 1.535 1.502 -29.367 1.00 95.25 122 VAL A CA 1
ATOM 966 C C . VAL A 1 122 ? 0.392 2.169 -30.123 1.00 95.25 122 VAL A C 1
ATOM 968 O O . VAL A 1 122 ? -0.400 1.480 -30.758 1.00 95.25 122 VAL A O 1
ATOM 971 N N . ASN A 1 123 ? 0.273 3.496 -30.040 1.00 92.69 123 ASN A N 1
ATOM 972 C CA . ASN A 1 123 ? -0.810 4.282 -30.656 1.00 92.69 123 ASN A CA 1
ATOM 973 C C . ASN A 1 123 ? -2.217 3.724 -30.374 1.00 92.69 123 ASN A C 1
ATOM 975 O O . ASN A 1 123 ? -3.088 3.704 -31.240 1.00 92.69 123 ASN A O 1
ATOM 979 N N . GLY A 1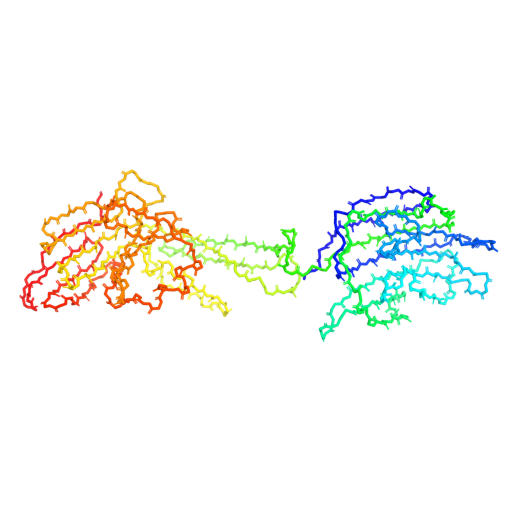 124 ? -2.437 3.235 -29.153 1.00 82.81 124 GLY A N 1
ATOM 980 C CA . GLY A 1 124 ? -3.716 2.652 -28.760 1.00 82.81 124 GLY A CA 1
ATOM 981 C C . GLY A 1 124 ? -3.891 1.164 -29.110 1.00 82.81 124 GLY A C 1
ATOM 982 O O . GLY A 1 124 ? -4.805 0.543 -28.572 1.00 82.81 124 GLY A O 1
ATOM 983 N N . GLU A 1 125 ? -3.017 0.549 -29.912 1.00 83.88 125 GLU A N 1
ATOM 984 C CA . GLU A 1 125 ? -3.088 -0.871 -30.296 1.00 83.88 125 GLU A CA 1
ATOM 985 C C . GLU A 1 125 ? -2.192 -1.743 -29.403 1.00 83.88 125 GLU A C 1
ATOM 987 O O . GLU A 1 125 ? -0.999 -1.478 -29.264 1.00 83.88 125 GLU A O 1
ATOM 992 N N . ILE A 1 126 ? -2.742 -2.800 -28.792 1.00 85.62 126 ILE A N 1
ATOM 993 C CA . ILE A 1 126 ? -1.949 -3.778 -28.029 1.00 85.62 126 ILE A CA 1
ATOM 994 C C . ILE A 1 126 ? -1.185 -4.660 -29.018 1.00 85.62 126 ILE A C 1
ATOM 996 O O . ILE A 1 126 ? -1.786 -5.476 -29.714 1.00 85.62 126 ILE A O 1
ATOM 1000 N N . ILE A 1 127 ? 0.140 -4.531 -29.049 1.00 91.06 127 ILE A N 1
ATOM 1001 C CA . ILE A 1 127 ? 1.001 -5.287 -29.970 1.00 91.06 127 ILE A CA 1
ATOM 1002 C C . ILE A 1 127 ? 1.538 -6.584 -29.354 1.00 91.06 127 ILE A C 1
ATOM 1004 O O . ILE A 1 127 ? 1.941 -7.495 -30.075 1.00 91.06 127 ILE A O 1
ATOM 1008 N N . ASN A 1 128 ? 1.560 -6.684 -28.023 1.00 91.69 128 ASN A N 1
ATOM 1009 C CA . ASN A 1 128 ? 1.931 -7.903 -27.314 1.00 91.69 128 ASN A CA 1
ATOM 1010 C C . ASN A 1 128 ? 1.248 -7.955 -25.949 1.00 91.69 128 ASN A C 1
ATOM 1012 O O . ASN A 1 128 ? 1.161 -6.944 -25.251 1.00 91.69 128 ASN A O 1
ATOM 1016 N N . THR A 1 129 ? 0.807 -9.148 -25.560 1.00 90.31 129 THR A N 1
ATOM 1017 C CA . THR A 1 129 ? 0.411 -9.455 -24.189 1.00 90.31 129 THR A CA 1
ATOM 1018 C C . THR A 1 129 ? 0.846 -10.875 -23.856 1.00 90.31 129 THR A C 1
ATOM 1020 O O . THR A 1 129 ? 0.690 -11.787 -24.671 1.00 90.31 129 THR A O 1
ATOM 1023 N N . ILE A 1 130 ? 1.428 -11.064 -22.677 1.00 90.56 130 ILE A N 1
ATOM 1024 C CA . ILE A 1 130 ? 1.898 -12.364 -22.209 1.00 90.56 130 ILE A CA 1
ATOM 1025 C C . ILE A 1 130 ? 1.709 -12.490 -20.703 1.00 90.56 130 ILE A C 1
ATOM 1027 O O . ILE A 1 130 ? 1.920 -11.544 -19.942 1.00 90.56 130 ILE A O 1
ATOM 1031 N N . GLN A 1 131 ? 1.354 -13.689 -20.256 1.00 89.62 131 GLN A N 1
ATOM 1032 C CA . GLN A 1 131 ? 1.313 -14.005 -18.838 1.00 89.62 131 GLN A CA 1
ATOM 1033 C C . GLN A 1 131 ? 2.735 -14.026 -18.252 1.00 89.62 131 GLN A C 1
ATOM 1035 O O . GLN A 1 131 ? 3.587 -14.790 -18.707 1.00 89.62 131 GLN A O 1
ATOM 1040 N N . ASN A 1 132 ? 2.975 -13.216 -17.218 1.00 95.50 132 ASN A N 1
ATOM 1041 C CA . ASN A 1 132 ? 4.202 -13.197 -16.430 1.00 95.50 132 ASN A CA 1
ATOM 1042 C C . ASN A 1 132 ? 4.021 -14.005 -15.134 1.00 95.50 132 ASN A C 1
ATOM 1044 O O . ASN A 1 132 ? 3.444 -13.538 -14.151 1.00 95.50 132 ASN A O 1
ATOM 1048 N N . ASN A 1 133 ? 4.554 -15.221 -15.118 1.00 93.88 133 ASN A N 1
ATOM 1049 C CA . ASN A 1 133 ? 4.552 -16.116 -13.964 1.00 93.88 133 ASN A CA 1
ATOM 1050 C C . ASN A 1 133 ? 5.590 -15.735 -12.897 1.00 93.88 133 ASN A C 1
ATOM 1052 O O . ASN A 1 133 ? 5.527 -16.249 -11.783 1.00 93.88 133 ASN A O 1
ATOM 1056 N N . ASP A 1 134 ? 6.510 -14.818 -13.209 1.00 95.25 134 ASP A N 1
ATOM 1057 C CA . ASP A 1 134 ? 7.550 -14.327 -12.300 1.00 95.25 134 ASP A CA 1
ATOM 1058 C C . ASP A 1 134 ? 7.457 -12.802 -12.098 1.00 95.25 134 ASP A C 1
ATOM 1060 O O . ASP A 1 134 ? 8.440 -12.059 -12.144 1.00 95.25 134 ASP A O 1
ATOM 1064 N N . ALA A 1 135 ? 6.238 -12.296 -11.894 1.00 91.62 135 ALA A N 1
ATOM 1065 C CA . ALA A 1 135 ? 6.016 -10.896 -11.541 1.00 91.62 135 ALA A CA 1
ATOM 1066 C C . ALA A 1 135 ? 6.552 -10.591 -10.125 1.00 91.62 135 ALA A C 1
ATOM 1068 O O . ALA A 1 135 ? 6.140 -11.217 -9.135 1.00 91.62 135 ALA A O 1
ATOM 1069 N N . ARG A 1 136 ? 7.432 -9.588 -10.004 1.00 91.12 136 ARG A N 1
ATOM 1070 C CA . ARG A 1 136 ? 8.098 -9.182 -8.749 1.00 91.12 136 ARG A CA 1
ATOM 1071 C C . ARG A 1 136 ? 7.900 -7.696 -8.447 1.00 91.12 136 ARG A C 1
ATOM 1073 O O . ARG A 1 136 ? 7.570 -6.921 -9.334 1.00 91.12 136 ARG A O 1
ATOM 1080 N N . ASN A 1 137 ? 8.078 -7.335 -7.175 1.00 88.62 137 ASN A N 1
ATOM 1081 C CA . ASN A 1 137 ? 8.292 -5.942 -6.788 1.00 88.62 137 ASN A CA 1
ATOM 1082 C C . ASN A 1 137 ? 9.780 -5.642 -6.967 1.00 88.62 137 ASN A C 1
ATOM 1084 O O . ASN A 1 137 ? 10.610 -6.473 -6.590 1.00 88.62 137 ASN A O 1
ATOM 1088 N N . PHE A 1 138 ? 10.101 -4.467 -7.487 1.00 88.81 138 PHE A N 1
ATOM 1089 C CA . PHE A 1 138 ? 11.470 -3.989 -7.617 1.00 88.81 138 PHE A CA 1
ATOM 1090 C C . PHE A 1 138 ? 11.678 -2.816 -6.668 1.00 88.81 138 PHE A C 1
ATOM 1092 O O . PHE A 1 138 ? 10.841 -1.922 -6.604 1.00 88.81 138 PHE A O 1
ATOM 1099 N N . GLU A 1 139 ? 12.765 -2.827 -5.906 1.00 87.12 139 GLU A N 1
ATOM 1100 C CA . GLU A 1 139 ? 13.105 -1.758 -4.965 1.00 87.12 139 GLU A CA 1
ATOM 1101 C C . GLU A 1 139 ? 14.219 -0.886 -5.542 1.00 87.12 139 GLU A C 1
ATOM 1103 O O . GLU A 1 139 ? 15.058 -1.379 -6.293 1.00 87.12 139 GLU A O 1
ATOM 1108 N N . ASN A 1 140 ? 14.238 0.394 -5.160 1.00 87.44 140 ASN A N 1
ATOM 1109 C CA . ASN A 1 140 ? 15.257 1.369 -5.568 1.00 87.44 140 ASN A CA 1
ATOM 1110 C C . ASN A 1 140 ? 15.445 1.441 -7.094 1.00 87.44 140 ASN A C 1
ATOM 1112 O O . ASN A 1 140 ? 16.559 1.352 -7.605 1.00 87.44 140 ASN A O 1
ATOM 1116 N N . VAL A 1 141 ? 14.337 1.586 -7.821 1.00 93.69 141 VAL A N 1
ATOM 1117 C CA . VAL A 1 141 ? 14.342 1.634 -9.284 1.00 93.69 141 VAL A CA 1
ATOM 1118 C C . VAL A 1 141 ? 14.671 3.045 -9.746 1.00 93.69 141 VAL A C 1
ATOM 1120 O O . VAL A 1 141 ? 13.955 3.992 -9.430 1.00 93.69 141 VAL A O 1
ATOM 1123 N N . ASN A 1 142 ? 15.728 3.183 -10.534 1.00 96.12 142 ASN A N 1
ATOM 1124 C CA . ASN A 1 142 ? 16.082 4.430 -11.196 1.00 96.12 142 ASN A CA 1
ATOM 1125 C C . ASN A 1 142 ? 15.453 4.500 -12.584 1.00 96.12 142 ASN A C 1
ATOM 1127 O O . ASN A 1 142 ? 15.513 3.529 -13.338 1.00 96.12 142 ASN A O 1
ATOM 1131 N N . LEU A 1 143 ? 14.908 5.667 -12.916 1.00 96.25 143 LEU A N 1
ATOM 1132 C CA . LEU A 1 143 ? 14.398 6.022 -14.232 1.00 96.25 143 LEU A CA 1
ATOM 1133 C C . LEU A 1 143 ? 15.385 6.952 -14.939 1.00 96.25 143 LEU A C 1
ATOM 1135 O O . LEU A 1 143 ? 15.568 8.102 -14.535 1.00 96.25 143 LEU A O 1
ATOM 1139 N N . TYR A 1 144 ? 15.964 6.456 -16.028 1.00 97.44 144 TYR A N 1
ATOM 1140 C CA . TYR A 1 144 ? 16.812 7.219 -16.936 1.00 97.44 144 TYR A CA 1
ATOM 1141 C C . TYR A 1 144 ? 16.128 7.465 -18.281 1.00 97.44 144 TYR A C 1
ATOM 1143 O O . TYR A 1 144 ? 15.575 6.529 -18.864 1.00 97.44 144 TYR A O 1
ATOM 1151 N N . ILE A 1 145 ? 16.241 8.678 -18.822 1.00 95.94 145 ILE A N 1
ATOM 1152 C CA . ILE A 1 145 ? 15.963 8.935 -20.243 1.00 95.94 145 ILE A CA 1
ATOM 1153 C C . ILE A 1 145 ? 17.262 8.678 -20.986 1.00 95.94 145 ILE A C 1
ATOM 1155 O O . ILE A 1 145 ? 18.161 9.499 -20.942 1.00 95.94 145 ILE A O 1
ATOM 1159 N N . SER A 1 146 ? 17.363 7.523 -21.635 1.00 96.31 146 SER A N 1
ATOM 1160 C CA . SER A 1 146 ? 18.594 6.841 -22.048 1.00 96.31 146 SER A CA 1
ATOM 1161 C C . SER A 1 146 ? 19.447 6.327 -20.891 1.00 96.31 146 SER A C 1
ATOM 1163 O O . SER A 1 146 ? 19.904 7.067 -20.022 1.00 96.31 146 SER A O 1
ATOM 1165 N N . SER A 1 147 ? 19.767 5.035 -20.956 1.00 93.06 147 SER A N 1
ATOM 1166 C CA . SER A 1 147 ? 20.672 4.365 -20.025 1.00 93.06 147 SER A CA 1
ATOM 1167 C C . SER A 1 147 ? 22.030 5.075 -19.906 1.00 93.06 147 SER A C 1
ATOM 1169 O O . SER A 1 147 ? 22.492 5.663 -20.887 1.00 93.06 147 SER A O 1
ATOM 1171 N N . PRO A 1 148 ? 22.728 4.964 -18.765 1.00 95.31 148 PRO A N 1
ATOM 1172 C CA . PRO A 1 148 ? 24.117 5.404 -18.658 1.00 95.31 148 PRO A CA 1
ATOM 1173 C C . PRO A 1 148 ? 25.106 4.485 -19.407 1.00 95.31 148 PRO A C 1
ATOM 1175 O O . PRO A 1 148 ? 26.190 4.935 -19.773 1.00 95.31 148 PRO A O 1
ATOM 1178 N N . TRP A 1 149 ? 24.754 3.220 -19.669 1.00 94.94 149 TRP A N 1
ATOM 1179 C CA . TRP A 1 149 ? 25.671 2.214 -20.237 1.00 94.94 149 TRP A CA 1
ATOM 1180 C C . TRP A 1 149 ? 25.660 2.124 -21.768 1.00 94.94 149 TRP A C 1
ATOM 1182 O O . TRP A 1 149 ? 26.637 1.677 -22.364 1.00 94.94 149 TRP A O 1
ATOM 1192 N N . VAL A 1 150 ? 24.570 2.551 -22.401 1.00 90.56 150 VAL A N 1
ATOM 1193 C CA . VAL A 1 150 ? 24.342 2.494 -23.849 1.00 90.56 150 VAL A CA 1
ATOM 1194 C C . VAL A 1 150 ? 24.092 3.907 -24.370 1.00 90.56 150 VAL A C 1
ATOM 1196 O O . VAL A 1 150 ? 23.495 4.731 -23.678 1.00 90.56 150 VAL A O 1
ATOM 1199 N N . ILE A 1 151 ? 24.550 4.190 -25.590 1.00 95.19 151 ILE A N 1
ATOM 1200 C CA . ILE A 1 151 ? 24.414 5.509 -26.217 1.00 95.19 151 ILE A CA 1
ATOM 1201 C C . ILE A 1 151 ? 22.947 5.921 -26.378 1.00 95.19 151 ILE A C 1
ATOM 1203 O O . ILE A 1 151 ? 22.077 5.075 -26.585 1.00 95.19 151 ILE A O 1
ATOM 1207 N N . ALA A 1 152 ? 22.687 7.225 -26.320 1.00 97.25 152 ALA A N 1
ATOM 1208 C CA . ALA A 1 152 ? 21.349 7.783 -26.479 1.00 97.25 152 ALA A CA 1
ATOM 1209 C C . ALA A 1 152 ? 20.866 7.736 -27.932 1.00 97.25 152 ALA A C 1
ATOM 1211 O O . ALA A 1 152 ? 21.580 8.131 -28.854 1.00 97.25 152 ALA A O 1
ATOM 1212 N N . GLN A 1 153 ? 19.627 7.294 -28.117 1.00 96.00 153 GLN A N 1
ATOM 1213 C CA . GLN A 1 153 ? 18.917 7.349 -29.387 1.00 96.00 153 GLN A CA 1
ATOM 1214 C C . GLN A 1 153 ? 18.421 8.789 -29.644 1.00 96.00 153 GLN A C 1
ATOM 1216 O O . GLN A 1 153 ? 17.708 9.328 -28.800 1.00 96.00 153 GLN A O 1
ATOM 1221 N N . PRO A 1 154 ? 18.748 9.425 -30.787 1.00 96.88 154 PRO A N 1
ATOM 1222 C CA . PRO A 1 154 ? 18.307 10.783 -31.083 1.00 96.88 154 PRO A CA 1
ATOM 1223 C C . PRO A 1 154 ? 16.784 10.900 -31.156 1.00 96.88 154 PRO A C 1
ATOM 1225 O O . PRO A 1 154 ? 16.128 10.242 -31.971 1.00 96.88 154 PRO A O 1
ATOM 1228 N N . GLY A 1 155 ? 16.233 11.771 -30.317 1.00 97.44 155 GLY A N 1
ATOM 1229 C CA . GLY A 1 155 ? 14.800 11.981 -30.214 1.00 97.44 155 GLY A CA 1
ATOM 1230 C C . GLY A 1 155 ? 14.400 12.719 -28.945 1.00 97.44 155 GLY A C 1
ATOM 1231 O O . GLY A 1 155 ? 15.243 13.196 -28.177 1.00 97.44 155 GLY A O 1
ATOM 1232 N N . PHE A 1 156 ? 13.092 12.776 -28.742 1.00 98.12 156 PHE A N 1
ATOM 1233 C CA . PHE A 1 156 ? 12.438 13.447 -27.632 1.00 98.12 156 PHE A CA 1
ATOM 1234 C C . PHE A 1 156 ? 11.358 12.550 -27.043 1.00 98.12 156 PHE A C 1
ATOM 1236 O O . PHE A 1 156 ? 10.740 11.748 -27.751 1.00 98.12 156 PHE A O 1
ATOM 1243 N N . ILE A 1 157 ? 11.117 12.720 -25.749 1.00 97.81 157 ILE A N 1
ATOM 1244 C CA . ILE A 1 157 ? 9.963 12.154 -25.059 1.00 97.81 157 ILE A CA 1
ATOM 1245 C C . ILE A 1 157 ? 9.119 13.271 -24.449 1.00 97.81 157 ILE A C 1
ATOM 1247 O O . ILE A 1 157 ? 9.644 14.337 -24.134 1.00 97.81 157 ILE A O 1
ATOM 1251 N N . ARG A 1 158 ? 7.826 13.027 -24.255 1.00 96.38 158 ARG A N 1
ATOM 1252 C CA . ARG A 1 158 ? 6.925 13.923 -23.511 1.00 96.38 158 ARG A CA 1
ATOM 1253 C C . ARG A 1 158 ? 5.751 13.143 -22.930 1.00 96.38 158 ARG A C 1
ATOM 1255 O O . ARG A 1 158 ? 5.606 11.955 -23.228 1.00 96.38 158 ARG A O 1
ATOM 1262 N N . ASN A 1 159 ? 4.895 13.824 -22.166 1.00 95.62 159 ASN A N 1
ATOM 1263 C CA . ASN A 1 159 ? 3.673 13.246 -21.592 1.00 95.62 159 ASN A CA 1
ATOM 1264 C C . ASN A 1 159 ? 3.943 11.916 -20.869 1.00 95.62 159 ASN A C 1
ATOM 1266 O O . ASN A 1 159 ? 3.173 10.960 -20.980 1.00 95.62 159 ASN A O 1
ATOM 1270 N N . MET A 1 160 ? 5.087 11.825 -20.190 1.00 95.00 160 MET A N 1
ATOM 1271 C CA . MET A 1 160 ? 5.476 10.614 -19.495 1.00 95.00 160 MET A CA 1
ATOM 1272 C C . MET A 1 160 ? 4.702 10.525 -18.190 1.00 95.00 160 MET A C 1
ATOM 1274 O O . MET A 1 160 ? 4.725 11.460 -17.398 1.00 95.00 160 MET A O 1
ATOM 1278 N N . THR A 1 161 ? 4.082 9.385 -17.928 1.00 93.06 161 THR A N 1
ATOM 1279 C CA . THR A 1 161 ? 3.474 9.069 -16.641 1.00 93.06 161 THR A CA 1
ATOM 1280 C C . THR A 1 161 ? 3.921 7.688 -16.190 1.00 93.06 161 THR A C 1
ATOM 1282 O O . THR A 1 161 ? 4.041 6.748 -16.977 1.00 93.06 161 THR A O 1
ATOM 1285 N N . VAL A 1 162 ? 4.200 7.562 -14.898 1.00 89.56 162 VAL A N 1
ATOM 1286 C CA . VAL A 1 162 ? 4.448 6.281 -14.240 1.00 89.56 162 VAL A CA 1
ATOM 1287 C C . VAL A 1 162 ? 3.373 6.118 -13.197 1.00 89.56 162 VAL A C 1
ATOM 1289 O O . VAL A 1 162 ? 3.274 6.902 -12.257 1.00 89.56 162 VAL A O 1
ATOM 1292 N N . THR A 1 163 ? 2.574 5.083 -13.361 1.00 84.50 163 THR A N 1
ATOM 1293 C CA . THR A 1 163 ? 1.432 4.800 -12.518 1.00 84.50 163 THR A CA 1
ATOM 1294 C C . THR A 1 163 ? 1.648 3.465 -11.834 1.00 84.50 163 THR A C 1
ATOM 1296 O O . THR A 1 163 ? 1.705 2.412 -12.468 1.00 84.50 163 THR A O 1
ATOM 1299 N N . ASN A 1 164 ? 1.760 3.497 -10.513 1.00 74.81 164 ASN A N 1
ATOM 1300 C CA . ASN A 1 164 ? 1.874 2.289 -9.715 1.00 74.81 164 ASN A CA 1
ATOM 1301 C C . ASN A 1 164 ? 0.468 1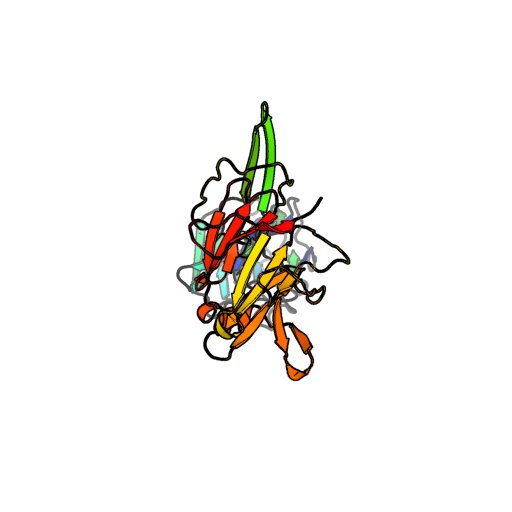.739 -9.449 1.00 74.81 164 ASN A C 1
ATOM 1303 O O . ASN A 1 164 ? -0.393 2.421 -8.887 1.00 74.81 164 ASN A O 1
ATOM 1307 N N . MET A 1 165 ? 0.231 0.489 -9.844 1.00 59.44 165 MET A N 1
ATOM 1308 C CA . MET A 1 165 ? -1.013 -0.227 -9.577 1.00 59.44 165 MET A CA 1
ATOM 1309 C C . MET A 1 165 ? -0.776 -1.046 -8.301 1.00 59.44 165 MET A C 1
ATOM 1311 O O . MET A 1 165 ? -0.071 -2.051 -8.285 1.00 59.44 165 MET A O 1
ATOM 1315 N N . CYS A 1 166 ? -1.254 -0.558 -7.160 1.00 52.41 166 CYS A N 1
ATOM 1316 C CA . CYS A 1 166 ? -0.902 -1.181 -5.885 1.00 52.41 166 CYS A CA 1
ATOM 1317 C C . CYS A 1 166 ? -1.847 -2.325 -5.500 1.00 52.41 166 CYS A C 1
ATOM 1319 O O . CYS A 1 166 ? -3.068 -2.183 -5.557 1.00 52.41 166 CYS A O 1
ATOM 1321 N N . THR A 1 167 ? -1.270 -3.402 -4.958 1.00 43.91 167 THR A N 1
ATOM 1322 C CA . THR A 1 167 ? -1.966 -4.396 -4.127 1.00 43.91 167 THR A CA 1
ATOM 1323 C C . THR A 1 167 ? -1.889 -4.013 -2.642 1.00 43.91 167 THR A C 1
ATOM 1325 O O . THR A 1 167 ? -0.842 -3.556 -2.184 1.00 43.91 167 THR A O 1
ATOM 1328 N N . ASN A 1 168 ? -2.974 -4.261 -1.897 1.00 41.09 168 ASN A N 1
ATOM 1329 C CA . ASN A 1 168 ? -3.337 -3.840 -0.523 1.00 41.09 168 ASN A CA 1
ATOM 1330 C C . ASN A 1 168 ? -2.323 -3.982 0.649 1.00 41.09 168 ASN A C 1
ATOM 1332 O O . ASN A 1 168 ? -2.708 -3.805 1.804 1.00 41.09 168 ASN A O 1
ATOM 1336 N N . THR A 1 169 ? -1.045 -4.292 0.424 1.00 43.94 169 THR A N 1
ATOM 1337 C CA . THR A 1 169 ? -0.060 -4.569 1.490 1.00 43.94 169 THR A CA 1
ATOM 1338 C C . THR A 1 169 ? 1.047 -3.523 1.649 1.00 43.94 169 THR A C 1
ATOM 1340 O O . THR A 1 169 ? 1.835 -3.630 2.587 1.00 43.94 169 THR A O 1
ATOM 1343 N N . GLN A 1 170 ? 1.114 -2.490 0.802 1.00 43.84 170 GLN A N 1
ATOM 1344 C CA . GLN A 1 170 ? 2.122 -1.426 0.920 1.00 43.84 170 GLN A CA 1
ATOM 1345 C C . GLN A 1 170 ? 1.562 -0.175 1.619 1.00 43.84 170 GLN A C 1
ATOM 1347 O O . GLN A 1 170 ? 0.526 0.365 1.235 1.00 43.84 170 GLN A O 1
ATOM 1352 N N . LEU A 1 171 ? 2.276 0.304 2.650 1.00 39.16 171 LEU A N 1
ATOM 1353 C CA . LEU A 1 171 ? 1.865 1.385 3.566 1.00 39.16 171 LEU A CA 1
ATOM 1354 C C . LEU A 1 171 ? 1.539 2.725 2.866 1.00 39.16 171 LEU A C 1
ATOM 1356 O O . LEU A 1 171 ? 0.819 3.542 3.435 1.00 39.16 171 LEU A O 1
ATOM 1360 N N . TYR A 1 172 ? 2.036 2.934 1.645 1.00 43.72 172 TYR A N 1
ATOM 1361 C CA . TYR A 1 172 ? 1.899 4.175 0.874 1.00 43.72 172 TYR A CA 1
ATOM 1362 C C . TYR A 1 172 ? 0.748 4.159 -0.155 1.00 43.72 172 TYR A C 1
ATOM 1364 O O . TYR A 1 172 ? 0.560 5.150 -0.847 1.00 43.72 172 TYR A O 1
ATOM 1372 N N . CYS A 1 173 ? -0.037 3.074 -0.251 1.00 47.41 173 CYS A N 1
ATOM 1373 C CA . CYS A 1 173 ? -1.091 2.902 -1.268 1.00 47.41 173 CYS A CA 1
ATOM 1374 C C . CYS A 1 173 ? -2.525 2.829 -0.697 1.00 47.41 173 CYS A C 1
ATOM 1376 O O . CYS A 1 173 ? -3.339 2.023 -1.151 1.00 47.41 173 CYS A O 1
ATOM 1378 N N . LYS A 1 174 ? -2.855 3.617 0.332 1.00 50.06 174 LYS A N 1
ATOM 1379 C CA . LYS A 1 174 ? -4.229 3.675 0.873 1.00 50.06 174 LYS A CA 1
ATOM 1380 C C . LYS A 1 174 ? -5.128 4.552 -0.016 1.00 50.06 174 LYS A C 1
ATOM 1382 O O . LYS A 1 174 ? -4.631 5.549 -0.533 1.00 50.06 174 LYS A O 1
ATOM 1387 N N . PRO A 1 175 ? -6.428 4.227 -0.176 1.00 48.25 175 PRO A N 1
ATOM 1388 C CA . PRO A 1 175 ? -7.345 5.043 -0.965 1.00 48.25 175 PRO A CA 1
ATOM 1389 C C . PRO A 1 175 ? -7.442 6.453 -0.380 1.00 48.25 175 PRO A C 1
ATOM 1391 O O . PRO A 1 175 ? -7.690 6.616 0.817 1.00 48.25 175 PRO A O 1
ATOM 1394 N N . GLN A 1 176 ? -7.251 7.467 -1.224 1.00 53.84 176 GLN A N 1
ATOM 1395 C CA . GLN A 1 176 ? -7.461 8.854 -0.829 1.00 53.84 176 GLN A CA 1
ATOM 1396 C C . GLN A 1 176 ? -8.958 9.167 -0.921 1.00 53.84 176 GLN A C 1
ATOM 1398 O O . GLN A 1 176 ? -9.574 9.044 -1.983 1.00 53.84 176 GLN A O 1
ATOM 1403 N N . LEU A 1 177 ? -9.554 9.520 0.216 1.00 63.00 177 LEU A N 1
ATOM 1404 C CA . LEU A 1 177 ? -10.980 9.801 0.340 1.00 63.00 177 LEU A CA 1
ATOM 1405 C C . LEU A 1 177 ? -11.188 11.312 0.371 1.00 63.00 177 LEU A C 1
ATOM 1407 O O . LEU A 1 177 ? -10.539 12.005 1.154 1.00 63.00 177 LEU A O 1
ATOM 1411 N N . ASN A 1 178 ? -12.096 11.810 -0.465 1.00 62.53 178 ASN A N 1
ATOM 1412 C CA . ASN A 1 178 ? -12.609 13.158 -0.321 1.00 62.53 178 ASN A CA 1
ATOM 1413 C C . ASN A 1 178 ? -13.782 13.098 0.648 1.00 62.53 178 ASN A C 1
ATOM 1415 O O . ASN A 1 178 ? -14.773 12.405 0.401 1.00 62.53 178 ASN A O 1
ATOM 1419 N N . VAL A 1 179 ? -13.649 13.808 1.758 1.00 69.44 179 VAL A N 1
ATOM 1420 C CA . VAL A 1 179 ? -14.626 13.794 2.836 1.00 69.44 179 VAL A CA 1
ATOM 1421 C C . VAL A 1 179 ? -15.258 15.164 2.882 1.00 69.44 179 VAL A C 1
ATOM 1423 O O . VAL A 1 179 ? -14.639 16.128 3.326 1.00 69.44 179 VAL A O 1
ATOM 1426 N N . VAL A 1 180 ? -16.492 15.243 2.403 1.00 76.75 180 VAL A N 1
ATOM 1427 C CA . VAL A 1 180 ? -17.279 16.467 2.464 1.00 76.75 180 VAL A CA 1
ATOM 1428 C C . VAL A 1 180 ? -18.274 16.321 3.600 1.00 76.75 180 VAL A C 1
ATOM 1430 O O . VAL A 1 180 ? -19.075 15.384 3.633 1.00 76.75 180 VAL A O 1
ATOM 1433 N N . PHE A 1 181 ? -18.200 17.252 4.543 1.00 77.44 181 PHE A N 1
ATOM 1434 C CA . PHE A 1 181 ? -19.103 17.333 5.677 1.00 77.44 181 PHE A CA 1
ATOM 1435 C C . PHE A 1 181 ? -19.890 18.633 5.580 1.00 77.44 181 PHE A C 1
ATOM 1437 O O . PHE A 1 181 ? -19.308 19.713 5.679 1.00 77.44 181 PHE A O 1
ATOM 1444 N N . ASN A 1 182 ? -21.205 18.526 5.397 1.00 80.38 182 ASN A N 1
ATOM 1445 C CA . ASN A 1 182 ? -22.095 19.681 5.352 1.00 80.38 182 ASN A CA 1
ATOM 1446 C C . ASN A 1 182 ? -23.111 19.597 6.489 1.00 80.38 182 ASN A C 1
ATOM 1448 O O . ASN A 1 182 ? -23.706 18.542 6.721 1.00 80.38 182 ASN A O 1
ATOM 1452 N N . GLY A 1 183 ? -23.326 20.721 7.170 1.00 82.25 183 GLY A N 1
ATOM 1453 C CA . GLY A 1 183 ? -24.326 20.862 8.220 1.00 82.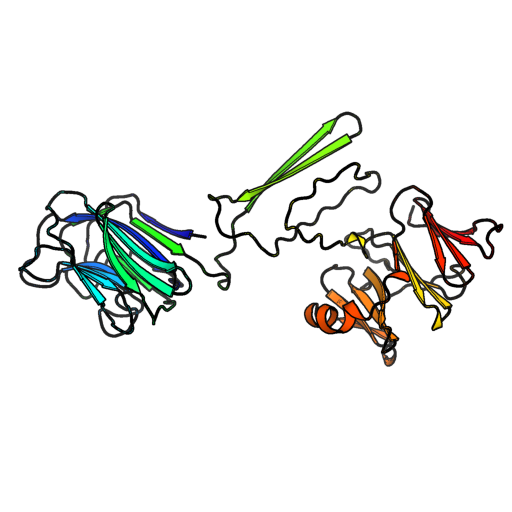25 183 GLY A CA 1
ATOM 1454 C C . GLY A 1 183 ? -25.283 22.002 7.904 1.00 82.25 183 GLY A C 1
ATOM 1455 O O . GLY A 1 183 ? -24.842 23.111 7.611 1.00 82.25 183 GLY A O 1
ATOM 1456 N N . GLU A 1 184 ? -26.580 21.737 7.997 1.00 85.88 184 GLU A N 1
ATOM 1457 C CA . GLU A 1 184 ? -27.622 22.752 7.869 1.00 85.88 184 GLU A CA 1
ATOM 1458 C C . GLU A 1 184 ? -28.504 22.738 9.118 1.00 85.88 184 GLU A C 1
ATOM 1460 O O . GLU A 1 184 ? -29.040 21.699 9.510 1.00 85.88 184 GLU A O 1
ATOM 1465 N N . LEU A 1 185 ? -28.637 23.896 9.768 1.00 82.81 185 LEU A N 1
ATOM 1466 C CA . LEU A 1 185 ? -29.522 24.074 10.914 1.00 82.81 185 LEU A CA 1
ATOM 1467 C C . LEU A 1 185 ? -30.822 24.725 10.442 1.00 82.81 185 LEU A C 1
ATOM 1469 O O . LEU A 1 185 ? -30.816 25.874 10.005 1.00 82.81 185 LEU A O 1
ATOM 1473 N N . SER A 1 186 ? -31.937 24.012 10.581 1.00 82.00 186 SER A N 1
ATOM 1474 C CA . SER A 1 186 ? -33.274 24.548 10.318 1.00 82.00 186 SER A CA 1
ATOM 1475 C C . SER A 1 186 ? -34.142 24.401 11.567 1.00 82.00 186 SER A C 1
ATOM 1477 O O . SER A 1 186 ? -34.363 23.299 12.070 1.00 82.00 186 SER A O 1
ATOM 1479 N N . ASN A 1 187 ? -34.619 25.524 12.109 1.00 84.25 187 ASN A N 1
ATOM 1480 C CA . ASN A 1 187 ? -35.328 25.585 13.392 1.00 84.25 187 ASN A CA 1
ATOM 1481 C C . ASN A 1 187 ? -34.538 24.916 14.542 1.00 84.25 187 ASN A C 1
ATOM 1483 O O . ASN A 1 187 ? -33.581 25.496 15.049 1.00 84.25 187 ASN A O 1
ATOM 1487 N N . TYR A 1 188 ? -34.942 23.699 14.933 1.00 80.69 188 TYR A N 1
ATOM 1488 C CA . TYR A 1 188 ? -34.347 22.871 15.994 1.00 80.69 188 TYR A CA 1
ATOM 1489 C C . TYR A 1 188 ? -33.727 21.567 15.463 1.00 80.69 188 TYR A C 1
ATOM 1491 O O . TYR A 1 188 ? -33.360 20.692 16.243 1.00 80.69 188 TYR A O 1
ATOM 1499 N N . SER A 1 189 ? -33.637 21.407 14.142 1.00 75.25 189 SER A N 1
ATOM 1500 C CA . SER A 1 189 ? -33.126 20.203 13.492 1.00 75.25 189 SER A CA 1
ATOM 1501 C C . SER A 1 189 ? -31.810 20.511 12.786 1.00 75.25 189 SER A C 1
ATOM 1503 O O . SER A 1 189 ? -31.756 21.342 11.879 1.00 75.25 189 SER A O 1
ATOM 1505 N N . LEU A 1 190 ? -30.745 19.830 13.215 1.00 75.81 190 LEU A N 1
ATOM 1506 C CA . LEU A 1 190 ? -29.441 19.852 12.562 1.00 75.81 190 LEU A CA 1
ATOM 1507 C C . LEU A 1 190 ? -29.367 18.678 11.585 1.00 75.81 190 LEU A C 1
ATOM 1509 O O . LEU A 1 190 ? -29.348 17.522 12.007 1.00 75.81 190 LEU A O 1
ATOM 1513 N N . ASN A 1 191 ? -29.328 18.975 10.292 1.00 77.69 191 ASN A N 1
ATOM 1514 C CA . ASN A 1 191 ? -29.113 17.973 9.261 1.00 77.69 191 ASN A CA 1
ATOM 1515 C C . ASN A 1 191 ? -27.620 17.912 8.937 1.00 77.69 191 ASN A C 1
ATOM 1517 O O . ASN A 1 191 ? -27.040 18.899 8.485 1.00 77.69 191 ASN A O 1
ATOM 1521 N N . LEU A 1 192 ? -27.000 16.766 9.207 1.00 75.75 192 LEU A N 1
ATOM 1522 C CA . LEU A 1 192 ? -25.604 16.505 8.885 1.00 75.75 192 LEU A CA 1
ATOM 1523 C C . LEU A 1 192 ? -25.554 15.539 7.709 1.00 75.75 192 LEU A C 1
ATOM 1525 O O . LEU A 1 192 ? -26.059 14.421 7.793 1.00 75.75 192 LEU A O 1
ATOM 1529 N N . SER A 1 193 ? -24.910 15.962 6.628 1.00 75.19 193 SER A N 1
ATOM 1530 C CA . SER A 1 193 ? -24.629 15.102 5.485 1.00 75.19 193 SER A CA 1
ATOM 1531 C C . SER A 1 193 ? -23.130 14.861 5.385 1.00 75.19 193 SER A C 1
ATOM 1533 O O . SER A 1 193 ? -22.322 15.789 5.308 1.00 75.19 193 SER A O 1
ATOM 1535 N N . LEU A 1 194 ? -22.771 13.581 5.414 1.00 69.94 194 LEU A N 1
ATOM 1536 C CA . LEU A 1 194 ? -21.423 13.109 5.160 1.00 69.94 194 LEU A CA 1
ATOM 1537 C C . LEU A 1 194 ? -21.410 12.473 3.777 1.00 69.94 194 LEU A C 1
ATOM 1539 O O . LEU A 1 194 ? -22.079 11.468 3.540 1.00 69.94 194 LEU A O 1
ATOM 1543 N N . GLN A 1 195 ? -20.634 13.056 2.875 1.00 67.62 195 GLN A N 1
ATOM 1544 C CA . GLN A 1 195 ? -20.363 12.474 1.574 1.00 67.62 195 GLN A CA 1
ATOM 1545 C C . GLN A 1 195 ? -18.906 12.042 1.542 1.00 67.62 195 GLN A C 1
ATOM 1547 O O . GLN A 1 195 ? -17.991 12.862 1.613 1.00 67.62 195 GLN A O 1
ATOM 1552 N N . ILE A 1 196 ? -18.706 10.731 1.455 1.00 64.06 196 ILE A N 1
ATOM 1553 C CA . ILE A 1 196 ? -17.393 10.144 1.229 1.00 64.06 196 ILE A CA 1
ATOM 1554 C C . ILE A 1 196 ? -17.363 9.751 -0.231 1.00 64.06 196 ILE A C 1
ATOM 1556 O O . ILE A 1 196 ? -18.012 8.790 -0.641 1.00 64.06 196 ILE A O 1
ATOM 1560 N N . ASN A 1 197 ? -16.606 10.513 -1.001 1.00 58.34 197 ASN A N 1
ATOM 1561 C CA . ASN A 1 197 ? -16.352 10.202 -2.389 1.00 58.34 197 ASN A CA 1
ATOM 1562 C C . ASN A 1 197 ? -14.903 9.764 -2.517 1.00 58.34 197 ASN A C 1
ATOM 1564 O O . ASN A 1 197 ? -14.016 10.233 -1.798 1.00 58.34 197 ASN A O 1
ATOM 1568 N N . TYR A 1 198 ? -14.642 8.877 -3.460 1.00 51.69 198 TYR A N 1
ATOM 1569 C CA . TYR A 1 198 ? -13.273 8.701 -3.901 1.00 51.69 198 TYR A CA 1
ATOM 1570 C C . TYR A 1 198 ? -12.802 9.998 -4.553 1.00 51.69 198 TYR A C 1
ATOM 1572 O O . TYR A 1 198 ? -13.549 10.627 -5.300 1.00 51.69 198 TYR A O 1
ATOM 1580 N N . VAL A 1 199 ? -11.568 10.408 -4.249 1.00 51.94 199 VAL A N 1
ATOM 1581 C CA . VAL A 1 199 ? -10.940 11.550 -4.938 1.00 51.94 199 VAL A CA 1
ATOM 1582 C C . VAL A 1 199 ? -10.787 11.251 -6.438 1.00 51.94 199 VAL A C 1
ATOM 1584 O O . VAL A 1 199 ? -10.823 12.165 -7.253 1.00 51.94 199 VAL A O 1
ATOM 1587 N N . TYR A 1 200 ? -10.670 9.969 -6.792 1.00 44.97 200 TYR A N 1
ATOM 1588 C CA . TYR A 1 200 ? -10.504 9.459 -8.152 1.00 44.97 200 TYR A CA 1
ATOM 1589 C C . TYR A 1 200 ? -11.669 8.525 -8.526 1.00 44.97 200 TYR A C 1
ATOM 1591 O O . TYR A 1 200 ? -12.341 7.999 -7.643 1.00 44.97 200 TYR A O 1
ATOM 1599 N N . GLU A 1 201 ? -11.918 8.308 -9.820 1.00 41.88 201 GLU A N 1
ATOM 1600 C CA . GLU A 1 201 ? -12.959 7.393 -10.333 1.00 41.88 201 GLU A CA 1
ATOM 1601 C C . GLU A 1 201 ? -12.915 5.978 -9.701 1.00 41.88 201 GLU A C 1
ATOM 1603 O O . GLU A 1 201 ? -11.875 5.585 -9.162 1.00 41.88 201 GLU A O 1
ATOM 1608 N N . PRO A 1 202 ? -14.031 5.206 -9.691 1.00 40.91 202 PRO A N 1
ATOM 1609 C CA . PRO A 1 202 ? -14.257 4.162 -8.693 1.00 40.91 202 PRO A CA 1
ATOM 1610 C C . PRO A 1 202 ? -13.248 3.015 -8.818 1.00 40.91 202 PRO A C 1
ATOM 1612 O O . PRO A 1 202 ? -13.369 2.119 -9.652 1.00 40.91 202 PRO A O 1
ATOM 1615 N N . GLY A 1 203 ? -12.240 3.055 -7.948 1.00 46.25 203 GLY A N 1
ATOM 1616 C CA . GLY A 1 203 ? -11.323 1.955 -7.681 1.00 46.25 203 GLY A CA 1
ATOM 1617 C C . GLY A 1 203 ? -11.888 0.967 -6.656 1.00 46.25 203 GLY A C 1
ATOM 1618 O O . GLY A 1 203 ? -13.066 1.004 -6.306 1.00 46.25 203 GLY A O 1
ATOM 1619 N N . GLU A 1 204 ? -11.030 0.072 -6.155 1.00 44.16 204 GLU A N 1
ATOM 1620 C CA . GLU A 1 204 ? -11.411 -0.907 -5.127 1.00 44.16 204 GLU A CA 1
ATOM 1621 C C . GLU A 1 204 ? -12.075 -0.256 -3.896 1.00 44.16 204 GLU A C 1
ATOM 1623 O O . GLU A 1 204 ? -11.724 0.852 -3.470 1.00 44.16 204 GLU A O 1
ATOM 1628 N N . LEU A 1 205 ? -13.030 -0.983 -3.305 1.00 46.78 205 LEU A N 1
ATOM 1629 C CA . LEU A 1 205 ? -13.756 -0.576 -2.103 1.00 46.78 205 LEU A CA 1
ATOM 1630 C C . LEU A 1 205 ? -12.780 -0.242 -0.964 1.00 46.78 205 LEU A C 1
ATOM 1632 O O . LEU A 1 205 ? -11.929 -1.054 -0.614 1.00 46.78 205 LEU A O 1
ATOM 1636 N N . ALA A 1 206 ? -12.909 0.941 -0.364 1.00 52.03 206 ALA A N 1
ATOM 1637 C CA . ALA A 1 206 ? -12.167 1.303 0.827 1.00 52.03 206 ALA A CA 1
ATOM 1638 C C . ALA A 1 206 ? -12.705 0.445 1.977 1.00 52.03 206 ALA A C 1
ATOM 1640 O O . ALA A 1 206 ? -13.864 0.561 2.370 1.00 52.03 206 ALA A O 1
ATOM 1641 N N . PHE A 1 207 ? -11.873 -0.454 2.493 1.00 50.31 207 PHE A N 1
ATOM 1642 C CA . PHE A 1 207 ? -12.230 -1.358 3.581 1.00 50.31 207 PHE A CA 1
ATOM 1643 C C . PHE A 1 207 ? -11.582 -0.896 4.891 1.00 50.31 207 PHE A C 1
ATOM 1645 O O . PHE A 1 207 ? -10.511 -0.292 4.892 1.00 50.31 207 PHE A O 1
ATOM 1652 N N . ASN A 1 208 ? -12.230 -1.190 6.023 1.00 50.38 208 ASN A N 1
ATOM 1653 C CA . ASN A 1 208 ? -11.795 -0.782 7.369 1.00 50.38 208 ASN A CA 1
ATOM 1654 C C . ASN A 1 208 ? -11.656 0.738 7.574 1.00 50.38 208 ASN A C 1
ATOM 1656 O O . ASN A 1 208 ? -10.812 1.183 8.352 1.00 50.38 208 ASN A O 1
ATOM 1660 N N . VAL A 1 209 ? -12.477 1.541 6.898 1.00 57.56 209 VAL A N 1
ATOM 1661 C CA . VAL A 1 209 ? -12.540 2.979 7.166 1.00 57.56 209 VAL A CA 1
ATOM 1662 C C . VAL A 1 209 ? -13.392 3.215 8.411 1.00 57.56 209 VAL A C 1
ATOM 1664 O O . VAL A 1 209 ? -14.580 2.898 8.425 1.00 57.56 209 VAL A O 1
ATOM 1667 N N . THR A 1 210 ? -12.775 3.739 9.466 1.00 56.78 210 THR A N 1
ATOM 1668 C CA . THR A 1 210 ? -13.443 4.075 10.728 1.00 56.78 210 THR A CA 1
ATOM 1669 C C . THR A 1 210 ? -13.639 5.578 10.832 1.00 56.78 210 THR A C 1
ATOM 1671 O O . THR A 1 210 ? -12.677 6.333 10.690 1.00 56.78 210 THR A O 1
ATOM 1674 N N . TRP A 1 211 ? -14.867 5.991 11.129 1.00 60.81 211 TRP A N 1
ATOM 1675 C CA . TRP A 1 211 ? -15.238 7.381 11.374 1.00 60.81 211 TRP A CA 1
ATOM 1676 C C . TRP A 1 211 ? -15.869 7.471 12.756 1.00 60.81 211 TRP A C 1
ATOM 1678 O O . TRP A 1 211 ? -16.696 6.633 13.112 1.00 60.81 211 TRP A O 1
ATOM 1688 N N . GLU A 1 212 ? -15.487 8.486 13.518 1.00 58.53 212 GLU A N 1
ATOM 1689 C CA . GLU A 1 212 ? -15.993 8.735 14.864 1.00 58.53 212 GLU A CA 1
ATOM 1690 C C . GLU A 1 212 ? -16.507 10.174 14.917 1.00 58.53 212 GLU A C 1
ATOM 1692 O O . GLU A 1 212 ? -15.853 11.093 14.421 1.00 58.53 212 GLU A O 1
ATOM 1697 N N . TYR A 1 213 ? -17.687 10.375 15.499 1.00 61.31 213 TYR A N 1
ATOM 1698 C CA . TYR A 1 213 ? -18.253 11.697 15.740 1.00 61.31 213 TYR A CA 1
ATOM 1699 C C . TYR A 1 213 ? -18.888 11.745 17.129 1.00 61.31 213 TYR A C 1
ATOM 1701 O O . TYR A 1 213 ? -19.341 10.729 17.655 1.00 61.31 213 TYR A O 1
ATOM 1709 N N . PHE A 1 214 ? -18.920 12.939 17.718 1.00 57.53 2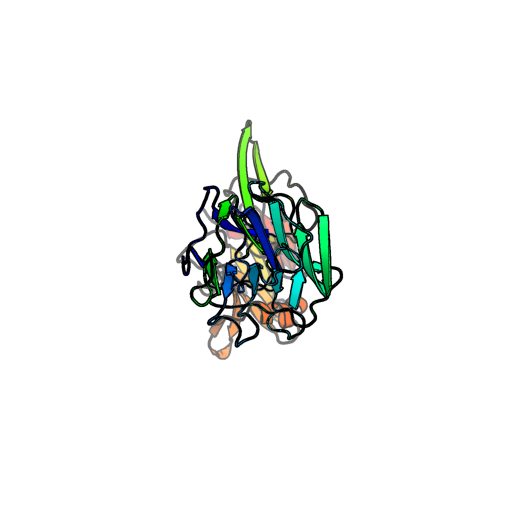14 PHE A N 1
ATOM 1710 C CA . PHE A 1 214 ? -19.493 13.179 19.040 1.00 57.53 214 PHE A CA 1
ATOM 1711 C C . PHE A 1 214 ? -20.682 14.122 18.912 1.00 57.53 214 PHE A C 1
ATOM 1713 O O . PHE A 1 214 ? -20.564 15.204 18.337 1.00 57.53 214 PHE A O 1
ATOM 1720 N N . LEU A 1 215 ? -21.821 13.710 19.463 1.00 59.00 215 LEU A N 1
ATOM 1721 C CA . LEU A 1 215 ? -23.014 14.541 19.542 1.00 59.00 215 LEU A CA 1
ATOM 1722 C C . LEU A 1 215 ? -23.081 15.248 20.906 1.00 59.00 215 LEU A C 1
ATOM 1724 O O . LEU A 1 215 ? -22.780 14.627 21.929 1.00 59.00 215 LEU A O 1
ATOM 1728 N N . PRO A 1 216 ? -23.468 16.535 20.958 1.00 55.56 216 PRO A N 1
ATOM 1729 C CA . PRO A 1 216 ? -23.712 17.228 22.220 1.00 55.56 216 PRO A CA 1
ATOM 1730 C C . PRO A 1 216 ? -24.817 16.549 23.047 1.00 55.56 216 PRO A C 1
ATOM 1732 O O . PRO A 1 216 ? -25.776 16.022 22.481 1.00 55.56 216 PRO A O 1
ATOM 1735 N N . LEU A 1 217 ? -24.743 16.657 24.383 1.00 45.12 217 LEU A N 1
ATOM 1736 C CA . LEU A 1 217 ? -25.664 16.008 25.342 1.00 45.12 217 LEU A CA 1
ATOM 1737 C C . LEU A 1 217 ? -27.167 16.281 25.113 1.00 45.12 217 LEU A C 1
ATOM 1739 O O . LEU A 1 217 ? -28.004 15.522 25.597 1.00 45.12 217 LEU A O 1
ATOM 1743 N N . ASN A 1 218 ? -27.513 17.353 24.399 1.00 61.72 218 ASN A N 1
ATOM 1744 C CA . ASN A 1 218 ? -28.893 17.802 24.191 1.00 61.72 218 ASN A CA 1
ATOM 1745 C C . ASN A 1 218 ? -29.390 17.558 22.756 1.00 61.72 218 ASN A C 1
ATOM 1747 O O . ASN A 1 218 ? -30.282 18.260 22.284 1.00 61.72 218 ASN A O 1
ATOM 1751 N N . THR A 1 219 ? -28.779 16.615 22.034 1.00 57.66 219 THR A N 1
ATOM 1752 C CA . THR A 1 219 ? -29.160 16.276 20.658 1.00 57.66 219 THR A CA 1
ATOM 1753 C C . THR A 1 219 ? -29.600 14.819 20.567 1.00 57.66 219 THR A C 1
ATOM 1755 O O . THR A 1 219 ? -28.990 13.934 21.159 1.00 57.66 219 THR A O 1
ATOM 1758 N N . MET A 1 220 ? -30.682 14.571 19.830 1.00 55.06 220 MET A N 1
ATOM 1759 C CA . MET A 1 220 ? -31.205 13.233 19.563 1.00 55.06 220 MET A CA 1
ATOM 1760 C C . MET A 1 220 ? -31.099 12.955 18.063 1.00 55.06 220 MET A C 1
ATOM 1762 O O . MET A 1 220 ? -31.490 13.796 17.253 1.00 55.06 220 MET A O 1
ATOM 1766 N N . ILE A 1 221 ? -30.589 11.780 17.685 1.00 63.03 221 ILE A N 1
ATOM 1767 C CA . ILE A 1 221 ? -30.612 11.333 16.288 1.00 63.03 221 ILE A CA 1
ATOM 1768 C C . ILE A 1 221 ? -32.060 10.992 15.932 1.00 63.03 221 ILE A C 1
ATOM 1770 O O . ILE A 1 221 ? -32.621 10.035 16.458 1.00 63.03 221 ILE A O 1
ATOM 1774 N N . VAL A 1 222 ? -32.660 11.780 15.042 1.00 65.81 222 VAL A N 1
ATOM 1775 C CA . VAL A 1 222 ? -34.044 11.568 14.585 1.00 65.81 222 VAL A CA 1
ATOM 1776 C C . VAL A 1 222 ? -34.103 10.544 13.447 1.00 65.81 222 VAL A C 1
ATOM 1778 O O . VAL A 1 222 ? -35.053 9.771 13.353 1.00 65.81 222 VAL A O 1
ATOM 1781 N N . SER A 1 223 ? -33.080 10.505 12.591 1.00 63.03 223 SER A N 1
ATOM 1782 C CA . SER A 1 223 ? -32.980 9.562 11.473 1.00 63.03 223 SER A CA 1
ATOM 1783 C C . SER A 1 223 ? -31.536 9.428 10.989 1.00 63.03 223 SER A C 1
ATOM 1785 O O . SER A 1 223 ? -30.821 10.426 10.930 1.00 63.03 223 SER A O 1
ATOM 1787 N N . GLU A 1 224 ? -31.132 8.223 10.582 1.00 65.00 224 GLU A N 1
ATOM 1788 C CA . GLU A 1 224 ? -29.822 7.917 9.989 1.00 65.00 224 GLU A CA 1
ATOM 1789 C C . GLU A 1 224 ? -30.037 7.093 8.705 1.00 65.00 224 GLU A C 1
ATOM 1791 O O . GLU A 1 224 ? -30.892 6.206 8.670 1.00 65.00 224 GLU A O 1
ATOM 1796 N N . SER A 1 225 ? -29.295 7.392 7.634 1.00 56.34 225 SER A N 1
ATOM 1797 C CA . SER A 1 225 ? -29.379 6.630 6.378 1.00 56.34 225 SER A CA 1
ATOM 1798 C C . SER A 1 225 ? -28.457 5.411 6.431 1.00 56.34 225 SER A C 1
ATOM 1800 O O . SER A 1 225 ? -27.262 5.543 6.684 1.00 56.34 225 SER A O 1
ATOM 1802 N N . LEU A 1 226 ? -28.995 4.219 6.163 1.00 53.62 226 LEU A N 1
ATOM 1803 C CA . LEU A 1 226 ? -28.215 2.983 6.062 1.00 53.62 226 LEU A CA 1
ATOM 1804 C C . LEU A 1 226 ? -27.454 2.948 4.730 1.00 53.62 226 LEU A C 1
ATOM 1806 O O . LEU A 1 226 ? -28.058 2.828 3.666 1.00 53.62 226 LEU A O 1
ATOM 1810 N N . ILE A 1 227 ? -26.124 3.009 4.786 1.00 51.47 227 ILE A N 1
ATOM 1811 C CA . ILE A 1 227 ? -25.263 2.760 3.624 1.00 51.47 227 ILE A CA 1
ATOM 1812 C C . ILE A 1 227 ? -24.968 1.252 3.558 1.00 51.47 227 ILE A C 1
ATOM 1814 O O . ILE A 1 227 ? -24.521 0.654 4.539 1.00 51.47 227 ILE A O 1
ATOM 1818 N N . LEU A 1 228 ? -25.212 0.624 2.403 1.00 43.50 228 LEU A N 1
ATOM 1819 C CA . LEU A 1 228 ? -24.903 -0.791 2.169 1.00 43.50 228 LEU A CA 1
ATOM 1820 C C . LEU A 1 228 ? -23.402 -1.073 2.370 1.00 43.50 228 LEU A C 1
ATOM 1822 O O . LEU A 1 228 ? -22.559 -0.414 1.771 1.00 43.50 228 LEU A O 1
ATOM 1826 N N . GLY A 1 229 ? -23.069 -2.094 3.166 1.00 40.19 229 GLY A N 1
ATOM 1827 C CA . GLY A 1 229 ? -21.693 -2.590 3.326 1.00 40.19 229 GLY A CA 1
ATOM 1828 C C . GLY A 1 229 ? -20.884 -1.972 4.473 1.00 40.19 229 GLY A C 1
ATOM 1829 O O . GLY A 1 229 ? -19.760 -2.409 4.719 1.00 40.19 229 GLY A O 1
ATOM 1830 N N . LEU A 1 230 ? -21.444 -1.016 5.219 1.00 44.38 230 LEU A N 1
ATOM 1831 C CA . LEU A 1 230 ? -20.853 -0.528 6.466 1.00 44.38 230 LEU A CA 1
ATOM 1832 C C . LEU A 1 230 ? -21.165 -1.491 7.619 1.00 44.38 230 LEU A C 1
ATOM 1834 O O . LEU A 1 230 ? -22.323 -1.737 7.953 1.00 44.38 230 LEU A O 1
ATOM 1838 N N . VAL A 1 231 ? -20.121 -2.004 8.272 1.00 39.84 231 VAL A N 1
ATOM 1839 C CA . VAL A 1 231 ? -20.255 -2.577 9.615 1.00 39.84 231 VAL A CA 1
ATOM 1840 C C . VAL A 1 231 ? -20.232 -1.401 10.578 1.00 39.84 231 VAL A C 1
ATOM 1842 O O . VAL A 1 231 ? -19.173 -0.822 10.820 1.00 39.84 231 VAL A O 1
ATOM 1845 N N . LYS A 1 232 ? -21.393 -1.040 11.131 1.00 42.50 232 LYS A N 1
ATOM 1846 C CA . LYS A 1 232 ? -21.445 -0.176 12.310 1.00 42.50 232 LYS A CA 1
ATOM 1847 C C . LYS A 1 232 ? -20.711 -0.933 13.414 1.00 42.50 232 LYS A C 1
ATOM 1849 O O . LYS A 1 232 ? -21.234 -1.902 13.962 1.00 42.50 232 LYS A O 1
ATOM 1854 N N . VAL A 1 233 ? -19.460 -0.555 13.688 1.00 41.28 233 VAL A N 1
ATOM 1855 C CA . VAL A 1 233 ? -18.836 -0.901 14.965 1.00 41.28 233 VAL A CA 1
ATOM 1856 C C . VAL A 1 233 ? -19.584 -0.048 15.954 1.00 41.28 233 VAL A C 1
ATOM 1858 O O . VAL A 1 233 ? -19.275 1.122 16.154 1.00 41.28 233 VAL A O 1
ATOM 1861 N N . ASP A 1 234 ? -20.669 -0.618 16.446 1.00 43.41 234 ASP A N 1
ATOM 1862 C CA . ASP A 1 234 ? -21.540 0.060 17.362 1.00 43.41 234 ASP A CA 1
ATOM 1863 C C . ASP A 1 234 ? -20.764 0.211 18.671 1.00 43.41 234 ASP A C 1
ATOM 1865 O O . ASP A 1 234 ? -20.775 -0.656 19.544 1.00 43.41 234 ASP A O 1
ATOM 1869 N N . SER A 1 235 ? -20.054 1.334 18.806 1.00 42.94 235 SER A N 1
ATOM 1870 C CA . SER A 1 235 ? -19.657 1.841 20.115 1.00 42.94 235 SER A CA 1
ATOM 1871 C C . SER A 1 235 ? -20.897 2.047 20.987 1.00 42.94 235 SER A C 1
ATOM 1873 O O . SER A 1 235 ? -20.767 2.019 22.211 1.00 42.94 235 SER A O 1
ATOM 1875 N N . SER A 1 236 ? -22.098 2.111 20.381 1.00 43.19 236 SER A N 1
ATOM 1876 C CA . SER A 1 236 ? -23.371 2.096 21.098 1.00 43.19 236 SER A CA 1
ATOM 1877 C C . SER A 1 236 ? -23.462 0.961 22.101 1.00 43.19 236 SER A C 1
ATOM 1879 O O . SER A 1 236 ? -24.135 1.164 23.098 1.00 43.19 236 SER A O 1
ATOM 1881 N N . GLN A 1 237 ? -22.778 -0.183 21.905 1.00 47.75 237 GLN A N 1
ATOM 1882 C CA . GLN A 1 237 ? -22.934 -1.313 22.818 1.00 47.75 237 GLN A CA 1
ATOM 1883 C C . GLN A 1 237 ? -22.223 -1.153 24.171 1.00 47.75 237 GLN A C 1
ATOM 1885 O O . GLN A 1 237 ? -22.503 -1.906 25.101 1.00 47.75 237 GLN A O 1
ATOM 1890 N N . SER A 1 238 ? -21.321 -0.178 24.321 1.00 49.25 238 SER A N 1
ATOM 1891 C CA . SER A 1 238 ? -20.597 0.007 25.591 1.00 49.25 238 SER A CA 1
ATOM 1892 C C . SER A 1 238 ? -20.227 1.446 25.935 1.00 49.25 238 SER A C 1
ATOM 1894 O O . SER A 1 238 ? -19.829 1.698 27.073 1.00 49.25 238 SER A O 1
ATOM 1896 N N . TYR A 1 239 ? -20.335 2.382 24.993 1.00 59.97 239 TYR A N 1
ATOM 1897 C CA . TYR A 1 239 ? -19.925 3.767 25.181 1.00 59.97 239 TYR A CA 1
ATOM 1898 C C . TYR A 1 239 ? -21.141 4.663 25.317 1.00 59.97 239 TYR A C 1
ATOM 1900 O O . TYR A 1 239 ? -21.716 5.156 24.353 1.00 59.97 239 TYR A O 1
ATOM 1908 N N . GLY A 1 240 ? -21.517 4.812 26.578 1.00 69.31 240 GLY A N 1
ATOM 1909 C CA . GLY A 1 240 ? -22.644 5.583 27.042 1.00 69.31 240 GLY A CA 1
ATOM 1910 C C . GLY A 1 240 ? -22.811 5.393 28.545 1.00 69.31 240 GLY A C 1
ATOM 1911 O O . GLY A 1 240 ? -21.851 5.112 29.273 1.00 69.31 240 GLY A O 1
ATOM 1912 N N . ARG A 1 241 ? -24.046 5.527 29.000 1.00 82.50 241 ARG A N 1
ATOM 1913 C CA . ARG A 1 241 ? -24.544 5.116 30.304 1.00 82.50 241 ARG A CA 1
ATOM 1914 C C . ARG A 1 241 ? -24.980 3.669 30.192 1.00 82.50 241 ARG A C 1
ATOM 1916 O O . ARG A 1 241 ? -25.806 3.320 29.350 1.00 82.50 241 ARG A O 1
ATOM 1923 N N . GLY A 1 242 ? -24.434 2.813 31.036 1.00 88.31 242 GLY A N 1
ATOM 1924 C CA . GLY A 1 242 ? -24.773 1.403 30.999 1.00 88.31 242 GLY A CA 1
ATOM 1925 C C . GLY A 1 242 ? -24.606 0.729 32.340 1.00 88.31 242 GLY A C 1
ATOM 1926 O O . GLY A 1 242 ? -23.866 1.193 33.212 1.00 88.31 242 GLY A O 1
ATOM 1927 N N . ILE A 1 243 ? -25.310 -0.386 32.480 1.00 92.12 243 ILE A N 1
ATOM 1928 C CA . ILE A 1 243 ? -25.196 -1.277 33.619 1.00 92.12 243 ILE A CA 1
ATOM 1929 C C . ILE A 1 243 ? -24.903 -2.700 33.175 1.00 92.12 243 ILE A C 1
ATOM 1931 O O . ILE A 1 243 ? -25.475 -3.198 32.209 1.00 92.12 243 ILE A O 1
ATOM 1935 N N . TYR A 1 244 ? -24.039 -3.369 33.923 1.00 93.38 244 TYR A N 1
ATOM 1936 C CA . TYR A 1 244 ? -23.792 -4.798 33.795 1.00 93.38 244 TYR A CA 1
ATOM 1937 C C . TYR A 1 244 ? -24.104 -5.488 35.124 1.00 93.38 244 TYR A C 1
ATOM 1939 O O . TYR A 1 244 ? -23.662 -5.034 36.182 1.00 93.38 244 TYR A O 1
ATOM 1947 N N . TRP A 1 245 ? -24.860 -6.585 35.069 1.00 93.19 245 TRP A N 1
ATOM 1948 C CA . TRP A 1 245 ? -25.219 -7.377 36.244 1.00 93.19 245 TRP A CA 1
ATOM 1949 C C . TRP A 1 245 ? -24.448 -8.697 36.315 1.00 93.19 245 TRP A C 1
ATOM 1951 O O . TRP A 1 245 ? -24.518 -9.541 35.418 1.00 93.19 245 TRP A O 1
ATOM 1961 N N . ASP A 1 246 ? -23.755 -8.900 37.432 1.00 92.88 246 ASP A N 1
ATOM 1962 C CA . ASP A 1 246 ? -23.185 -10.181 37.825 1.00 92.88 246 ASP A CA 1
ATOM 1963 C C . ASP A 1 246 ? -24.110 -10.888 38.825 1.00 92.88 246 ASP A C 1
ATOM 1965 O O . ASP A 1 246 ? -24.118 -10.572 40.015 1.00 92.88 246 ASP A O 1
ATOM 1969 N N . ASP A 1 247 ? -24.868 -11.873 38.348 1.00 87.81 247 ASP A N 1
ATOM 1970 C CA . ASP A 1 247 ? -25.773 -12.684 39.168 1.00 87.81 247 ASP A CA 1
ATOM 1971 C C . ASP A 1 247 ? -25.046 -13.523 40.227 1.00 87.81 247 ASP A C 1
ATOM 1973 O O . ASP A 1 247 ? -25.521 -13.618 41.357 1.00 87.81 247 ASP A O 1
ATOM 1977 N N . VAL A 1 248 ? -23.872 -14.071 39.901 1.00 88.94 248 VAL A N 1
ATOM 1978 C CA . VAL A 1 248 ? -23.114 -14.973 40.776 1.00 88.94 248 VAL A CA 1
ATOM 1979 C C . VAL A 1 248 ? -22.689 -14.251 42.048 1.00 88.94 248 VAL A C 1
ATOM 1981 O O . VAL A 1 248 ? -22.772 -14.806 43.140 1.00 88.94 248 VAL A O 1
ATOM 1984 N N . LYS A 1 249 ? -22.233 -13.002 41.914 1.00 88.50 249 LYS A N 1
ATOM 1985 C CA . LYS A 1 249 ? -21.813 -12.170 43.051 1.00 88.50 249 LYS A CA 1
ATOM 1986 C C . LYS A 1 249 ? -22.886 -11.192 43.518 1.00 88.50 249 LYS A C 1
ATOM 1988 O O . LYS A 1 249 ? -22.625 -10.450 44.462 1.00 88.50 249 LYS A O 1
ATOM 1993 N N . SER A 1 250 ? -24.052 -11.184 42.868 1.00 89.06 250 SER A N 1
ATOM 1994 C CA . SER A 1 250 ? -25.108 -10.187 43.074 1.00 89.06 250 SER A CA 1
ATOM 1995 C C . SER A 1 250 ? -24.548 -8.758 43.065 1.00 89.06 250 SER A C 1
ATOM 1997 O O . SER A 1 250 ? -24.741 -7.979 43.997 1.00 89.06 250 SER A O 1
ATOM 1999 N N . GLN A 1 251 ? -23.774 -8.447 42.025 1.00 92.25 251 GLN A N 1
ATOM 2000 C CA . GLN A 1 251 ? -23.006 -7.212 41.906 1.00 92.25 251 GLN A CA 1
ATOM 2001 C C . GLN A 1 251 ? -23.393 -6.472 40.628 1.00 92.25 251 GLN A C 1
ATOM 2003 O O . GLN A 1 251 ? -23.414 -7.053 39.544 1.00 92.25 251 GLN A O 1
ATOM 2008 N N . ILE A 1 252 ? -23.657 -5.172 40.748 1.00 93.88 252 ILE A N 1
ATOM 2009 C CA . ILE A 1 252 ? -23.925 -4.300 39.606 1.00 93.88 252 ILE A CA 1
ATOM 2010 C C . ILE A 1 252 ? -22.704 -3.442 39.300 1.00 93.88 252 ILE A C 1
ATOM 2012 O O . ILE A 1 252 ? -21.997 -2.963 40.192 1.00 93.88 252 ILE A O 1
ATOM 2016 N N . TYR A 1 253 ? -22.459 -3.245 38.018 1.00 94.75 253 TYR A N 1
ATOM 2017 C CA . TYR A 1 253 ? -21.466 -2.332 37.489 1.00 94.75 253 TYR A CA 1
ATOM 2018 C C . TYR A 1 253 ? -22.204 -1.233 36.748 1.00 94.75 253 TYR A C 1
ATOM 2020 O O . TYR A 1 253 ? -23.107 -1.524 35.973 1.00 94.75 253 TYR A O 1
ATOM 2028 N N . LEU A 1 254 ? -21.830 0.010 37.010 1.00 93.88 254 LEU A N 1
ATOM 2029 C CA . LEU A 1 254 ? -22.382 1.207 36.398 1.00 93.88 254 LEU A CA 1
ATOM 2030 C C . LEU A 1 254 ? -21.250 1.923 35.684 1.00 93.88 254 LEU A C 1
ATOM 2032 O O . LEU A 1 254 ? -20.267 2.278 36.328 1.00 93.88 254 LEU A O 1
ATOM 2036 N N . CYS A 1 255 ? -21.388 2.158 34.390 1.00 90.94 255 CYS A N 1
ATOM 2037 C CA . CYS A 1 255 ? -20.405 2.893 33.610 1.00 90.94 255 CYS A CA 1
ATOM 2038 C C . CYS A 1 255 ? -21.056 4.106 32.959 1.00 90.94 255 CYS A C 1
ATOM 2040 O O . CYS A 1 255 ? -22.142 4.010 32.392 1.00 90.94 255 CYS A O 1
ATOM 2042 N N . VAL A 1 256 ? -20.380 5.245 33.071 1.00 86.38 256 VAL A N 1
ATOM 2043 C CA . VAL A 1 256 ? -20.777 6.532 32.510 1.00 86.38 256 VAL A CA 1
ATOM 2044 C C . VAL A 1 256 ? -19.572 7.085 31.779 1.00 86.38 256 VAL A C 1
ATOM 2046 O O . VAL A 1 256 ? -18.681 7.692 32.374 1.00 86.38 256 VAL A O 1
ATOM 2049 N N . ASN A 1 257 ? -19.517 6.839 30.476 1.00 71.88 257 ASN A N 1
ATOM 2050 C CA . ASN A 1 257 ? -18.345 7.180 29.685 1.00 71.88 257 ASN A CA 1
ATOM 2051 C C . ASN A 1 257 ? -18.626 8.289 28.671 1.00 71.88 257 ASN A C 1
ATOM 2053 O O . ASN A 1 257 ? -18.483 8.113 27.466 1.00 71.88 257 ASN A O 1
ATOM 2057 N N . GLN A 1 258 ? -19.062 9.439 29.189 1.00 58.69 258 GLN A N 1
ATOM 2058 C CA . GLN A 1 258 ? -19.437 10.614 28.393 1.00 58.69 258 GLN A CA 1
ATOM 2059 C C . GLN A 1 258 ? -18.312 11.670 28.290 1.00 58.69 258 GLN A C 1
ATOM 2061 O O . GLN A 1 258 ? -18.570 12.800 27.880 1.00 58.69 258 GLN A O 1
ATOM 2066 N N . HIS A 1 259 ? -17.060 11.350 28.657 1.00 52.81 259 HIS A N 1
ATOM 2067 C CA . HIS A 1 259 ? -15.970 12.339 28.713 1.00 52.81 259 HIS A CA 1
ATOM 2068 C C . HIS A 1 259 ? -14.676 11.858 28.052 1.00 52.81 259 HIS A C 1
ATOM 2070 O O . HIS A 1 259 ? -14.135 10.813 28.409 1.00 52.81 259 HIS A O 1
ATOM 2076 N N . VAL A 1 260 ? -14.170 12.681 27.127 1.00 55.25 260 VAL A N 1
ATOM 2077 C CA . VAL A 1 260 ? -13.048 12.367 26.229 1.00 55.25 260 VAL A CA 1
ATOM 2078 C C . VAL A 1 260 ? -11.707 12.301 26.979 1.00 55.25 260 VAL A C 1
ATOM 2080 O O . VAL A 1 260 ? -10.879 11.475 26.627 1.00 55.25 260 VAL A O 1
ATOM 2083 N N . GLU A 1 261 ? -11.540 13.035 28.088 1.00 57.50 261 GLU A N 1
ATOM 2084 C CA . GLU A 1 261 ? -10.423 12.927 29.046 1.00 57.50 261 GLU A CA 1
ATOM 2085 C C . GLU A 1 261 ? -10.892 13.413 30.433 1.00 57.50 261 GLU A C 1
ATOM 2087 O O . GLU A 1 261 ? -11.498 14.477 30.552 1.00 57.50 261 GLU A O 1
ATOM 2092 N N . SER A 1 262 ? -10.674 12.644 31.507 1.00 66.19 262 SER A N 1
ATOM 2093 C CA . SER A 1 262 ? -11.011 13.094 32.869 1.00 66.19 262 SER A CA 1
ATOM 2094 C C . SER A 1 262 ? -10.224 12.334 33.936 1.00 66.19 262 SER A C 1
ATOM 2096 O O . SER A 1 262 ? -9.965 11.143 33.815 1.00 66.19 262 SER A O 1
ATOM 2098 N N . ASN A 1 263 ? -9.884 12.997 35.038 1.00 76.88 263 ASN A N 1
ATOM 2099 C CA . ASN A 1 263 ? -9.228 12.349 36.181 1.00 76.88 263 ASN A CA 1
ATOM 2100 C C . ASN A 1 263 ? -10.226 11.645 37.119 1.00 76.88 263 ASN A C 1
ATOM 2102 O O . ASN A 1 263 ? -9.865 11.248 38.224 1.00 76.88 263 ASN A O 1
ATOM 2106 N N . ARG A 1 264 ? -11.494 11.513 36.705 1.00 84.12 264 ARG A N 1
ATOM 2107 C CA . ARG A 1 264 ? -12.533 10.790 37.444 1.00 84.12 264 ARG A CA 1
ATOM 2108 C C . ARG A 1 264 ? -12.771 9.403 36.837 1.00 84.12 264 ARG A C 1
ATOM 2110 O O . ARG A 1 264 ? -12.752 9.294 35.606 1.00 84.12 264 ARG A O 1
ATOM 2117 N N . PRO A 1 265 ? -13.026 8.379 37.669 1.00 88.75 265 PRO A N 1
ATOM 2118 C CA . PRO A 1 265 ? -13.452 7.058 37.217 1.00 88.75 265 PRO A CA 1
ATOM 2119 C C . PRO A 1 265 ? -14.710 7.141 36.351 1.00 88.75 265 PRO A C 1
ATOM 2121 O O . PRO A 1 265 ? -15.639 7.870 36.688 1.00 88.75 265 PRO A O 1
ATOM 2124 N N . ALA A 1 266 ? -14.739 6.393 35.247 1.00 88.94 266 ALA A N 1
ATOM 2125 C CA . ALA A 1 266 ? -15.931 6.280 34.402 1.00 88.94 266 ALA A CA 1
ATOM 2126 C C . ALA A 1 266 ? -16.869 5.166 34.885 1.00 88.94 266 ALA A C 1
ATOM 2128 O O . ALA A 1 266 ? -18.071 5.217 34.645 1.00 88.94 266 ALA A O 1
ATOM 2129 N N . CYS A 1 267 ? -16.332 4.163 35.580 1.00 91.94 267 CYS A N 1
ATOM 2130 C CA . CYS A 1 267 ? -17.093 3.015 36.043 1.00 91.94 267 CYS A CA 1
ATOM 2131 C C . CYS A 1 267 ? -17.034 2.855 37.559 1.00 91.94 267 CYS A C 1
ATOM 2133 O O . CYS A 1 267 ? -16.012 3.089 38.206 1.00 91.94 267 CYS A O 1
ATOM 2135 N N . TYR A 1 268 ? -18.144 2.377 38.100 1.00 94.25 268 TYR A N 1
ATOM 2136 C CA . TYR A 1 268 ? -18.374 2.122 39.506 1.00 94.25 268 TYR A CA 1
ATOM 2137 C C . TYR A 1 268 ? -19.022 0.755 39.680 1.00 94.25 268 TYR A C 1
ATOM 2139 O O . TYR A 1 268 ? -19.611 0.196 38.756 1.00 94.25 268 TYR A O 1
ATOM 2147 N N . THR A 1 269 ? -18.945 0.207 40.884 1.00 95.81 269 THR A N 1
ATOM 2148 C CA . THR A 1 269 ? -19.601 -1.051 41.215 1.00 95.81 269 THR A CA 1
ATOM 2149 C C . THR A 1 269 ? -20.253 -1.020 42.589 1.00 95.81 269 THR A C 1
ATOM 2151 O O . THR A 1 269 ? -19.778 -0.331 43.491 1.00 95.81 269 THR A O 1
ATOM 2154 N N . SER A 1 270 ? -21.345 -1.764 42.745 1.00 95.75 270 SER A N 1
ATOM 2155 C CA . SER A 1 270 ? -22.122 -1.866 43.977 1.00 95.75 270 SER A CA 1
ATOM 2156 C C . SER A 1 270 ? -22.541 -3.314 44.233 1.00 95.75 270 SER A C 1
ATOM 2158 O O . SER A 1 270 ? -22.859 -4.056 43.303 1.00 95.75 270 SER A O 1
ATOM 2160 N N . LYS A 1 271 ? -22.551 -3.706 45.510 1.00 94.12 271 LYS A N 1
ATOM 2161 C CA . LYS A 1 271 ? -23.028 -5.014 46.001 1.00 94.12 271 LYS A CA 1
ATOM 2162 C C . LYS A 1 271 ? -24.294 -4.902 46.858 1.00 94.12 271 LYS A C 1
ATOM 2164 O O . LYS A 1 271 ? -24.732 -5.882 47.444 1.00 94.12 271 LYS A O 1
ATOM 2169 N N . ASP A 1 272 ? -24.843 -3.698 46.976 1.00 92.81 272 ASP A N 1
ATOM 2170 C CA . ASP A 1 272 ? -25.989 -3.360 47.821 1.00 92.81 272 ASP A CA 1
ATOM 2171 C C . ASP A 1 272 ? -27.066 -2.631 47.007 1.00 92.81 272 ASP A C 1
ATOM 2173 O O . ASP A 1 272 ? -27.661 -1.653 47.454 1.00 92.81 272 ASP A O 1
ATOM 2177 N N . ASN A 1 273 ? -27.296 -3.103 45.775 1.00 90.62 273 ASN A N 1
ATOM 2178 C CA . ASN A 1 273 ? -28.310 -2.575 44.858 1.00 90.62 273 ASN A CA 1
ATOM 2179 C C . ASN A 1 273 ? -28.201 -1.055 44.637 1.00 90.62 273 ASN A C 1
ATOM 2181 O O . ASN A 1 273 ? -29.203 -0.341 44.547 1.00 90.62 273 ASN A O 1
ATOM 2185 N N . GLY A 1 274 ? -26.968 -0.555 44.538 1.00 91.31 274 GLY A N 1
ATOM 2186 C CA . GLY A 1 274 ? -26.664 0.840 44.235 1.00 91.31 274 GLY A CA 1
ATOM 2187 C C . GLY A 1 274 ? -26.790 1.796 45.421 1.00 91.31 274 GLY A C 1
ATOM 2188 O O . GLY A 1 274 ? -26.872 3.002 45.198 1.00 91.31 274 GLY A O 1
ATOM 2189 N N . ILE A 1 275 ? -26.830 1.302 46.666 1.00 92.75 275 ILE A N 1
ATOM 2190 C CA . ILE A 1 275 ? -26.805 2.163 47.862 1.00 92.75 275 ILE A CA 1
ATOM 2191 C C . ILE A 1 275 ? -25.400 2.753 48.062 1.00 92.75 275 ILE A C 1
ATOM 2193 O O . ILE A 1 275 ? -25.268 3.937 48.375 1.00 92.75 275 ILE A O 1
ATOM 2197 N N . LYS A 1 276 ? -24.345 1.958 47.850 1.00 95.00 276 LYS A N 1
ATOM 2198 C CA . LYS A 1 276 ? -22.944 2.395 47.879 1.00 95.00 276 LYS A CA 1
ATOM 2199 C C . LYS A 1 276 ? -22.224 1.998 46.599 1.00 95.00 276 LYS A C 1
ATOM 2201 O O . LYS A 1 276 ? -22.378 0.886 46.099 1.00 95.00 276 LYS A O 1
ATOM 2206 N N . TRP A 1 277 ? -21.367 2.898 46.126 1.00 94.94 277 TRP A N 1
ATOM 2207 C CA . TRP A 1 277 ? -20.588 2.731 44.903 1.00 94.94 277 TRP A CA 1
ATOM 2208 C C . TRP A 1 277 ? -19.089 2.782 45.199 1.00 94.94 277 TRP A C 1
ATOM 2210 O O . TRP A 1 277 ? -18.609 3.703 45.858 1.00 94.94 277 TRP A O 1
ATOM 2220 N N . ALA A 1 278 ? -18.347 1.806 44.683 1.00 94.75 278 ALA A N 1
ATOM 2221 C CA . ALA A 1 278 ? -16.890 1.791 44.665 1.00 94.75 278 ALA A CA 1
ATOM 2222 C C . ALA A 1 278 ? -16.393 2.099 43.249 1.00 94.75 278 ALA A C 1
ATOM 2224 O O . ALA A 1 278 ? -16.877 1.510 42.285 1.00 94.75 278 ALA A O 1
ATOM 2225 N N . ALA A 1 279 ? -15.437 3.017 43.121 1.00 93.12 279 ALA A N 1
ATOM 2226 C CA . ALA A 1 279 ? -14.832 3.353 41.837 1.00 93.12 279 ALA A CA 1
ATOM 2227 C C . ALA A 1 279 ? -13.974 2.203 41.291 1.00 93.12 279 ALA A C 1
ATOM 2229 O O . ALA A 1 279 ? -13.252 1.550 42.046 1.00 93.12 279 ALA A O 1
ATOM 2230 N N . LEU A 1 280 ? -14.028 1.992 39.977 1.00 93.00 280 LEU A N 1
ATOM 2231 C CA . LEU A 1 280 ? -13.050 1.181 39.257 1.00 93.00 280 LEU A CA 1
ATOM 2232 C C . LEU A 1 280 ? -11.831 2.024 38.854 1.00 93.00 280 LEU A C 1
ATOM 2234 O O . LEU A 1 280 ? -11.804 3.244 39.029 1.00 93.00 280 LEU A O 1
ATOM 2238 N N . ASP A 1 281 ? -10.815 1.349 38.321 1.00 91.31 281 ASP A N 1
ATOM 2239 C CA . ASP A 1 281 ? -9.593 1.980 37.826 1.00 91.31 281 ASP A CA 1
ATOM 2240 C C . ASP A 1 281 ? -9.884 3.017 36.721 1.00 91.31 281 ASP A C 1
ATOM 2242 O O . ASP A 1 281 ? -10.795 2.840 35.910 1.00 91.31 281 ASP A O 1
ATOM 2246 N N . LEU A 1 282 ? -9.095 4.098 36.673 1.00 87.56 282 LEU A N 1
ATOM 2247 C CA . LEU A 1 282 ? -9.261 5.207 35.719 1.00 87.56 282 LEU A CA 1
ATOM 2248 C C . LEU A 1 282 ? -9.142 4.779 34.251 1.00 87.56 282 LEU A C 1
ATOM 2250 O O . LEU A 1 282 ? -9.647 5.480 33.370 1.00 87.56 282 LEU A O 1
ATOM 2254 N N . SER A 1 283 ? -8.465 3.660 33.990 1.00 85.00 283 SER A N 1
ATOM 2255 C CA . SER A 1 283 ? -8.314 3.065 32.664 1.00 85.00 283 SER A CA 1
ATOM 2256 C C . SER A 1 283 ? -9.588 2.383 32.163 1.00 85.00 283 SER A C 1
ATOM 2258 O O . SER A 1 283 ? -9.742 2.202 30.956 1.00 85.00 283 SER A O 1
ATOM 2260 N N . VAL A 1 284 ? -10.520 2.024 33.052 1.00 89.81 284 VAL A N 1
ATOM 2261 C CA . VAL A 1 284 ? -11.746 1.303 32.698 1.00 89.81 284 VAL A CA 1
ATOM 2262 C C . VAL A 1 284 ? -12.760 2.276 32.119 1.00 89.81 284 VAL A C 1
ATOM 2264 O O . VAL A 1 284 ? -13.267 3.155 32.813 1.00 89.81 284 VAL A O 1
ATOM 2267 N N . GLY A 1 285 ? -13.066 2.097 30.837 1.00 85.19 285 GLY A N 1
ATOM 2268 C CA . GLY A 1 285 ? -14.063 2.891 30.134 1.00 85.19 285 GLY A CA 1
ATOM 2269 C C . GLY A 1 285 ? -15.465 2.295 30.218 1.00 85.19 285 GLY A C 1
ATOM 2270 O O . GLY A 1 285 ? -16.434 3.015 30.434 1.00 85.19 285 GLY A O 1
ATOM 2271 N N . SER A 1 286 ? -15.593 0.983 30.034 1.00 89.44 286 SER A N 1
ATOM 2272 C CA . SER A 1 286 ? -16.882 0.301 30.166 1.00 89.44 286 SER A CA 1
ATOM 2273 C C . SER A 1 286 ? -16.688 -1.168 30.500 1.00 89.44 286 SER A C 1
ATOM 2275 O O . SER A 1 286 ? -15.800 -1.821 29.951 1.00 89.44 286 SER A O 1
ATOM 2277 N N . VAL A 1 287 ? -17.498 -1.693 31.414 1.00 93.50 287 VAL A N 1
ATOM 2278 C CA . VAL A 1 287 ? -17.471 -3.107 31.795 1.00 93.50 287 VAL A CA 1
ATOM 2279 C C . VAL A 1 287 ? -18.307 -3.893 30.794 1.00 93.50 287 VAL A C 1
ATOM 2281 O O . VAL A 1 287 ? -19.493 -3.627 30.638 1.00 93.50 287 VAL A O 1
ATOM 2284 N N . LEU A 1 288 ? -17.686 -4.867 30.130 1.00 92.06 288 LEU A N 1
ATOM 2285 C CA . LEU A 1 288 ? -18.340 -5.686 29.105 1.00 92.06 288 LEU A CA 1
ATOM 2286 C C . LEU A 1 288 ? -19.022 -6.906 29.725 1.00 92.06 288 LEU A C 1
ATOM 2288 O O . LEU A 1 288 ? -20.102 -7.301 29.299 1.00 92.06 288 LEU A O 1
ATOM 2292 N N . GLY A 1 289 ? -18.400 -7.475 30.757 1.00 93.25 289 GLY A N 1
ATOM 2293 C CA . GLY A 1 289 ? -18.969 -8.562 31.539 1.00 93.25 289 GLY A CA 1
ATOM 2294 C C . GLY A 1 289 ? -17.953 -9.635 31.894 1.00 93.25 289 GLY A C 1
ATOM 2295 O O . GLY A 1 289 ? -16.755 -9.501 31.638 1.00 93.25 289 GLY A O 1
ATOM 2296 N N . HIS A 1 290 ? -18.449 -10.695 32.523 1.00 94.88 290 HIS A N 1
ATOM 2297 C CA . HIS A 1 290 ? -17.648 -11.878 32.807 1.00 94.88 290 HIS A CA 1
ATOM 2298 C C . HIS A 1 290 ? -17.751 -12.878 31.654 1.00 94.88 290 HIS A C 1
ATOM 2300 O O . HIS A 1 290 ? -18.839 -13.096 31.120 1.00 94.88 290 HIS A O 1
ATOM 2306 N N . ASP A 1 291 ? -16.634 -13.517 31.318 1.00 92.56 291 ASP A N 1
ATOM 2307 C CA . ASP A 1 291 ? -16.628 -14.689 30.443 1.00 92.56 291 ASP A CA 1
ATOM 2308 C C . ASP A 1 291 ? -17.399 -15.834 31.122 1.00 92.56 291 ASP A C 1
ATOM 2310 O O . ASP A 1 291 ? -17.198 -16.139 32.304 1.00 92.56 291 ASP A O 1
ATOM 2314 N N . VAL A 1 292 ? -18.336 -16.437 30.388 1.00 90.62 292 VAL A N 1
ATOM 2315 C CA . VAL A 1 292 ? -19.241 -17.466 30.924 1.00 90.62 292 VAL A CA 1
ATOM 2316 C C . VAL A 1 292 ? -18.532 -18.764 31.314 1.00 90.62 292 VAL A C 1
ATOM 2318 O O . VAL A 1 292 ? -19.068 -19.511 32.129 1.00 90.62 292 VAL A O 1
ATOM 2321 N N . LEU A 1 293 ? -17.350 -19.040 30.760 1.00 90.50 293 LEU A N 1
ATOM 2322 C CA . LEU A 1 293 ? -16.594 -20.270 30.984 1.00 90.50 293 LEU A CA 1
ATOM 2323 C C . LEU A 1 293 ? -15.647 -20.132 32.174 1.00 90.50 293 LEU A C 1
ATOM 2325 O O . LEU A 1 293 ? -15.682 -20.945 33.095 1.00 90.50 293 LEU A O 1
ATOM 2329 N N . ASN A 1 294 ? -14.783 -19.116 32.151 1.00 90.81 294 ASN A N 1
ATOM 2330 C CA . ASN A 1 294 ? -13.695 -18.977 33.127 1.00 90.81 294 ASN A CA 1
ATOM 2331 C C . ASN A 1 294 ? -13.945 -17.892 34.182 1.00 90.81 294 ASN A C 1
ATOM 2333 O O . ASN A 1 294 ? -13.196 -17.816 35.155 1.00 90.81 294 ASN A O 1
ATOM 2337 N N . ARG A 1 295 ? -15.012 -17.094 34.029 1.00 92.19 295 ARG A N 1
ATOM 2338 C CA . ARG A 1 295 ? -15.397 -16.020 34.954 1.00 92.19 295 ARG A CA 1
ATOM 2339 C C . ARG A 1 295 ? -14.363 -14.904 35.089 1.00 92.19 295 ARG A C 1
ATOM 2341 O O . ARG A 1 295 ? -14.389 -14.169 36.076 1.00 92.19 295 ARG A O 1
ATOM 2348 N N . ASP A 1 296 ? -13.503 -14.723 34.097 1.00 93.81 296 ASP A N 1
ATOM 2349 C CA . ASP A 1 296 ? -12.658 -13.542 34.005 1.00 93.81 296 ASP A CA 1
ATOM 2350 C C . ASP A 1 296 ? -13.496 -12.315 33.627 1.00 93.81 296 ASP A C 1
ATOM 2352 O O . ASP A 1 296 ? -14.404 -12.395 32.799 1.00 93.81 296 ASP A O 1
ATOM 2356 N N . LEU A 1 297 ? -13.211 -11.174 34.258 1.00 95.19 297 LEU A N 1
ATOM 2357 C CA . LEU A 1 297 ? -13.924 -9.918 34.020 1.00 95.19 297 LEU A CA 1
ATOM 2358 C C . LEU A 1 297 ? -13.219 -9.110 32.931 1.00 95.19 297 LEU A C 1
ATOM 2360 O O . LEU A 1 297 ? -12.025 -8.817 33.037 1.00 95.19 297 LEU A O 1
ATOM 2364 N N . TYR A 1 298 ? -13.988 -8.696 31.928 1.00 94.81 298 TYR A N 1
ATOM 2365 C CA . TYR A 1 298 ? -13.503 -7.930 30.792 1.00 94.81 298 TYR A CA 1
ATOM 2366 C C . TYR A 1 298 ? -14.146 -6.549 30.719 1.00 94.81 298 TYR A C 1
ATOM 2368 O O . TYR A 1 298 ? -15.319 -6.342 31.047 1.00 94.81 298 TYR A O 1
ATOM 2376 N N . ALA A 1 299 ? -13.352 -5.596 30.253 1.00 92.50 299 ALA A N 1
ATOM 2377 C CA . ALA A 1 299 ? -13.753 -4.221 30.032 1.00 92.50 299 ALA A CA 1
ATOM 2378 C C . ALA A 1 299 ? -13.113 -3.679 28.753 1.00 92.50 299 ALA A C 1
ATOM 2380 O O . ALA A 1 299 ? -12.147 -4.234 28.232 1.00 92.50 299 ALA A O 1
ATOM 2381 N N . ILE A 1 300 ? -13.633 -2.566 28.258 1.00 86.38 300 ILE A N 1
ATOM 2382 C CA . ILE A 1 300 ? -12.946 -1.735 27.276 1.00 86.38 300 ILE A CA 1
ATOM 2383 C C . ILE A 1 300 ? -12.213 -0.614 28.008 1.00 86.38 300 ILE A C 1
ATOM 2385 O O . ILE A 1 300 ? -12.714 -0.041 28.982 1.00 86.38 300 ILE A O 1
ATOM 2389 N N . HIS A 1 301 ? -11.011 -0.301 27.542 1.00 84.94 301 HIS A N 1
ATOM 2390 C CA . HIS A 1 301 ? -10.246 0.813 28.069 1.00 84.94 301 HIS A CA 1
ATOM 2391 C C . HIS A 1 301 ? -10.906 2.151 27.711 1.00 84.94 301 HIS A C 1
ATOM 2393 O O . HIS A 1 301 ? -11.633 2.292 26.722 1.00 84.94 301 HIS A O 1
ATOM 2399 N N . ARG A 1 302 ? -10.601 3.178 28.493 1.00 77.19 302 ARG A N 1
ATOM 2400 C CA . ARG A 1 302 ? -11.116 4.538 28.323 1.00 77.19 302 ARG A CA 1
ATOM 2401 C C . ARG A 1 302 ? -10.721 5.211 27.004 1.00 77.19 302 ARG A C 1
ATOM 2403 O O . ARG A 1 302 ? -11.420 6.078 26.505 1.00 77.19 302 ARG A O 1
ATOM 2410 N N . ASN A 1 303 ? -9.613 4.772 26.416 1.00 70.69 303 ASN A N 1
ATOM 2411 C CA . ASN A 1 303 ? -9.164 5.216 25.092 1.00 70.69 303 ASN A CA 1
ATOM 2412 C C . ASN A 1 303 ? -9.909 4.542 23.930 1.00 70.69 303 ASN A C 1
ATOM 2414 O O . ASN A 1 303 ? -9.538 4.789 22.787 1.00 70.69 303 ASN A O 1
ATOM 2418 N N . GLN A 1 304 ? -10.865 3.647 24.209 1.00 69.81 304 GLN A N 1
ATOM 2419 C CA . GLN A 1 304 ? -11.711 2.965 23.218 1.00 69.81 304 GLN A CA 1
ATOM 2420 C C . GLN A 1 304 ? -10.988 2.005 22.268 1.00 69.81 304 GLN A C 1
ATOM 2422 O O . GLN A 1 304 ? -11.616 1.390 21.413 1.00 69.81 304 GLN A O 1
ATOM 2427 N N . LYS A 1 305 ? -9.672 1.840 22.407 1.00 67.81 305 LYS A N 1
ATOM 2428 C CA . LYS A 1 305 ? -8.841 1.160 21.402 1.00 67.81 305 LYS A CA 1
ATOM 2429 C C . LYS A 1 305 ? -8.359 -0.216 21.827 1.00 67.81 305 LYS A C 1
ATOM 2431 O O . LYS A 1 305 ? -7.940 -0.993 20.968 1.00 67.81 305 LYS A O 1
ATOM 2436 N N . LEU A 1 306 ? -8.386 -0.502 23.127 1.00 72.25 306 LEU A N 1
ATOM 2437 C CA . LEU A 1 306 ? -7.897 -1.755 23.690 1.00 72.25 306 LEU A CA 1
ATOM 2438 C C . LEU A 1 306 ? -8.877 -2.333 24.707 1.00 72.25 306 LEU A C 1
ATOM 2440 O O . LEU A 1 306 ? -9.598 -1.605 25.395 1.00 72.25 306 LEU A O 1
ATOM 2444 N N . TYR A 1 307 ? -8.860 -3.655 24.811 1.00 84.44 307 TYR A N 1
ATOM 2445 C CA . TYR A 1 307 ? -9.613 -4.393 25.812 1.00 84.44 307 TYR A CA 1
ATOM 2446 C C . TYR A 1 307 ? -8.751 -4.647 27.043 1.00 84.44 307 TYR A C 1
ATOM 2448 O O . TYR A 1 307 ? -7.525 -4.754 26.967 1.00 84.44 307 TYR A O 1
ATOM 2456 N N . LEU A 1 308 ? -9.415 -4.742 28.184 1.00 87.75 308 LEU A N 1
ATOM 2457 C CA . LEU A 1 308 ? -8.819 -4.986 29.480 1.00 87.75 308 LEU A CA 1
ATOM 2458 C C . LEU A 1 308 ? -9.379 -6.277 30.068 1.00 87.75 308 LEU A C 1
ATOM 2460 O O . LEU A 1 308 ? -10.577 -6.549 29.970 1.00 87.75 308 LEU A O 1
ATOM 2464 N N . LYS A 1 309 ? -8.511 -7.029 30.737 1.00 94.06 309 LYS A N 1
ATOM 2465 C CA . LYS A 1 309 ? -8.858 -8.169 31.579 1.00 94.06 309 LYS A CA 1
ATOM 2466 C C . LYS A 1 309 ? -8.489 -7.849 33.021 1.00 94.06 309 LYS A C 1
ATOM 2468 O O . LYS A 1 309 ? -7.367 -7.423 33.293 1.00 94.06 309 LYS A O 1
ATOM 2473 N N . PHE A 1 310 ? -9.410 -8.062 33.950 1.00 93.31 310 PHE A N 1
ATOM 2474 C CA . PHE A 1 310 ? -9.131 -7.871 35.367 1.00 93.31 310 PHE A CA 1
ATOM 2475 C C . PHE A 1 310 ? -8.370 -9.070 35.938 1.00 93.31 310 PHE A C 1
ATOM 2477 O O . PHE A 1 310 ? -8.828 -10.208 35.852 1.00 93.31 310 PHE A O 1
ATOM 2484 N N . HIS A 1 311 ? -7.224 -8.815 36.562 1.00 88.62 311 HIS A N 1
ATOM 2485 C CA . HIS A 1 311 ? -6.421 -9.829 37.229 1.00 88.62 311 HIS A CA 1
ATOM 2486 C C . HIS A 1 311 ? -6.681 -9.803 38.738 1.00 88.62 311 HIS A C 1
ATOM 2488 O O . HIS A 1 311 ? -6.169 -8.945 39.458 1.00 88.62 311 HIS A O 1
ATOM 2494 N N . SER A 1 312 ? -7.426 -10.789 39.239 1.00 84.75 312 SER A N 1
ATOM 2495 C CA . SER A 1 312 ? -7.889 -10.842 40.635 1.00 84.75 312 SER A CA 1
ATOM 2496 C C . SER A 1 312 ? -6.758 -10.869 41.671 1.00 84.75 312 SER A C 1
ATOM 2498 O O . SER A 1 312 ? -6.848 -10.172 42.675 1.00 84.75 312 SER A O 1
ATOM 2500 N N . THR A 1 313 ? -5.671 -11.611 41.422 1.00 84.25 313 THR A N 1
ATOM 2501 C CA . THR A 1 313 ? -4.540 -11.730 42.367 1.00 84.25 313 THR A CA 1
ATOM 2502 C C . THR A 1 313 ? -3.796 -10.415 42.592 1.00 84.25 313 THR A C 1
ATOM 2504 O O . THR A 1 313 ? -3.425 -10.107 43.718 1.00 84.25 313 THR A O 1
ATOM 2507 N N . TYR A 1 314 ? -3.576 -9.640 41.528 1.00 80.50 314 TYR A N 1
ATOM 2508 C CA . TYR A 1 314 ? -2.853 -8.367 41.582 1.00 80.50 314 TYR A CA 1
ATOM 2509 C C . TYR A 1 314 ? -3.789 -7.163 41.712 1.00 80.50 314 TYR A C 1
ATOM 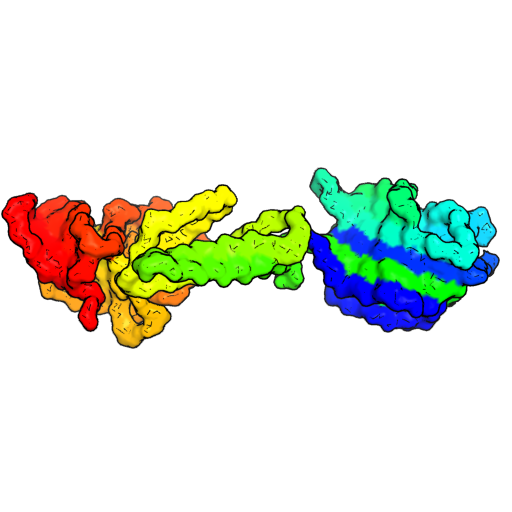2511 O O . TYR A 1 314 ? -3.314 -6.035 41.800 1.00 80.50 314 TYR A O 1
ATOM 2519 N N . ASN A 1 315 ? -5.106 -7.401 41.712 1.00 84.62 315 ASN A N 1
ATOM 2520 C CA . ASN A 1 315 ? -6.144 -6.377 41.766 1.00 84.62 315 ASN A CA 1
ATOM 2521 C C . ASN A 1 315 ? -5.925 -5.261 40.723 1.00 84.62 315 ASN A C 1
ATOM 2523 O O . ASN A 1 315 ? -6.062 -4.079 41.027 1.00 84.62 315 ASN A O 1
ATOM 2527 N N . THR A 1 316 ? -5.534 -5.643 39.502 1.00 87.19 316 THR A N 1
ATOM 2528 C CA . THR A 1 316 ? -5.148 -4.710 38.432 1.00 87.19 316 THR A CA 1
ATOM 2529 C C . THR A 1 316 ? -5.740 -5.111 37.087 1.00 87.19 316 THR A C 1
ATOM 2531 O O . THR A 1 316 ? -6.083 -6.275 36.869 1.00 87.19 316 THR A O 1
ATOM 2534 N N . TRP A 1 317 ? -5.850 -4.151 36.174 1.00 88.06 317 TRP A N 1
ATOM 2535 C CA . TRP A 1 317 ? -6.308 -4.375 34.807 1.00 88.06 317 TRP A CA 1
ATOM 2536 C C . TRP A 1 317 ? -5.121 -4.567 33.870 1.00 88.06 317 TRP A C 1
ATOM 2538 O O . TRP A 1 317 ? -4.192 -3.764 33.845 1.00 88.06 317 TRP A O 1
ATOM 2548 N N . LEU A 1 318 ? -5.164 -5.636 33.079 1.00 85.56 318 LEU A N 1
ATOM 2549 C CA . LEU A 1 318 ? -4.156 -5.954 32.077 1.00 85.56 318 LEU A CA 1
ATOM 2550 C C . LEU A 1 318 ? -4.725 -5.716 30.683 1.00 85.56 318 LEU A C 1
ATOM 2552 O O . LEU A 1 318 ? -5.835 -6.151 30.377 1.00 85.56 318 LEU A O 1
ATOM 2556 N N . ALA A 1 319 ? -3.953 -5.044 29.833 1.00 82.56 319 ALA A N 1
ATOM 2557 C CA . ALA A 1 319 ? -4.295 -4.891 28.428 1.00 82.56 319 ALA A CA 1
ATOM 2558 C C . ALA A 1 319 ? -4.213 -6.240 27.705 1.00 82.56 319 ALA A C 1
ATOM 2560 O O . ALA A 1 319 ? -3.237 -6.974 27.858 1.00 82.56 319 ALA A O 1
ATOM 2561 N N . ILE A 1 320 ? -5.218 -6.530 26.883 1.00 80.94 320 ILE A N 1
ATOM 2562 C CA . ILE A 1 320 ? -5.225 -7.667 25.961 1.00 80.94 320 ILE A CA 1
ATOM 2563 C C . ILE A 1 320 ? -5.378 -7.162 24.530 1.00 80.94 320 ILE A C 1
ATOM 2565 O O . ILE A 1 320 ? -5.904 -6.074 24.273 1.00 80.94 320 ILE A O 1
ATOM 2569 N N . THR A 1 321 ? -4.907 -7.950 23.569 1.00 74.81 321 THR A N 1
ATOM 2570 C CA . THR A 1 321 ? -4.958 -7.531 22.164 1.00 74.81 321 THR A CA 1
ATOM 2571 C C . THR A 1 321 ? -6.380 -7.622 21.607 1.00 74.81 321 THR A C 1
ATOM 2573 O O . THR A 1 321 ? -7.153 -8.514 21.957 1.00 74.81 321 THR A O 1
ATOM 2576 N N . ASN A 1 322 ? -6.714 -6.756 20.645 1.00 75.25 322 ASN A N 1
ATOM 2577 C CA . ASN A 1 322 ? -8.014 -6.808 19.961 1.00 75.25 322 ASN A CA 1
ATOM 2578 C C . ASN A 1 322 ? -8.254 -8.154 19.262 1.00 75.25 322 ASN A C 1
ATOM 2580 O O . ASN A 1 322 ? -9.391 -8.610 19.176 1.00 75.25 322 ASN A O 1
ATOM 2584 N N . LYS A 1 323 ? -7.187 -8.802 18.773 1.00 75.44 323 LYS A N 1
ATOM 2585 C CA . LYS A 1 323 ? -7.260 -10.134 18.160 1.00 75.44 323 LYS A CA 1
ATOM 2586 C C . LYS A 1 323 ? -7.623 -11.206 19.191 1.00 75.44 323 LYS A C 1
ATOM 2588 O O . LYS A 1 323 ? -8.474 -12.041 18.911 1.00 75.44 323 LYS A O 1
ATOM 2593 N N . GLU A 1 324 ? -7.007 -11.166 20.369 1.00 80.25 324 GLU A N 1
ATOM 2594 C CA . GLU A 1 324 ? -7.290 -12.103 21.460 1.00 80.25 324 GLU A CA 1
ATOM 2595 C C . GLU A 1 324 ? -8.732 -11.974 21.953 1.00 80.25 324 GLU A C 1
ATOM 2597 O O . GLU A 1 324 ? -9.440 -12.976 22.022 1.00 80.25 324 GLU A O 1
ATOM 2602 N N . PHE A 1 325 ? -9.201 -10.748 22.206 1.00 83.31 325 PHE A N 1
ATOM 2603 C CA . PHE A 1 325 ? -10.580 -10.527 22.640 1.00 83.31 325 PHE A CA 1
ATOM 2604 C C . PHE A 1 325 ? -11.593 -11.040 21.604 1.00 83.31 325 PHE A C 1
ATOM 2606 O O . PHE A 1 325 ? -12.501 -11.796 21.945 1.00 83.31 325 PHE A O 1
ATOM 2613 N N . LYS A 1 326 ? -11.412 -10.690 20.322 1.00 82.81 326 LYS A N 1
ATOM 2614 C CA . LYS A 1 326 ? -12.330 -11.098 19.245 1.00 82.81 326 LYS A CA 1
ATOM 2615 C C . LYS A 1 326 ? -12.382 -12.609 19.046 1.00 82.81 326 LYS A C 1
ATOM 2617 O O . LYS A 1 326 ? -13.464 -13.147 18.849 1.00 82.81 326 LYS A O 1
ATOM 2622 N N . ASN A 1 327 ? -11.232 -13.275 19.089 1.00 85.56 327 ASN A N 1
ATOM 2623 C CA . ASN A 1 327 ? -11.159 -14.699 18.778 1.00 85.56 327 ASN A CA 1
ATOM 2624 C C . ASN A 1 327 ? -11.572 -15.583 19.957 1.00 85.56 327 ASN A C 1
ATOM 2626 O O . ASN A 1 327 ? -12.131 -16.651 19.730 1.00 85.56 327 ASN A O 1
ATOM 2630 N N . ASN A 1 328 ? -11.292 -15.153 21.193 1.00 86.38 328 ASN A N 1
ATOM 2631 C CA . ASN A 1 328 ? -11.360 -16.043 22.354 1.00 86.38 328 ASN A CA 1
ATOM 2632 C C . ASN A 1 328 ? -12.375 -15.614 23.420 1.00 86.38 328 ASN A C 1
ATOM 2634 O O . ASN A 1 328 ? -12.735 -16.444 24.245 1.00 86.38 328 ASN A O 1
ATOM 2638 N N . VAL A 1 329 ? -12.811 -14.347 23.437 1.00 88.00 329 VAL A N 1
ATOM 2639 C CA . VAL A 1 329 ? -13.626 -13.793 24.537 1.00 88.00 329 VAL A CA 1
ATOM 2640 C C . VAL A 1 329 ? -15.002 -13.338 24.063 1.00 88.00 329 VAL A C 1
ATOM 2642 O O . VAL A 1 329 ? -15.994 -13.607 24.728 1.00 88.00 329 VAL A O 1
ATOM 2645 N N . LEU A 1 330 ? -15.090 -12.678 22.904 1.00 87.75 330 LEU A N 1
ATOM 2646 C CA . LEU A 1 330 ? -16.312 -12.016 22.427 1.00 87.75 330 LEU A CA 1
ATOM 2647 C C . LEU A 1 330 ? -17.545 -12.939 22.416 1.00 87.75 330 LEU A C 1
ATOM 2649 O O . LEU A 1 330 ? -18.632 -12.524 22.816 1.00 87.75 330 LEU A O 1
ATOM 2653 N N . ALA A 1 331 ? -17.365 -14.186 21.975 1.00 88.81 331 ALA A N 1
ATOM 2654 C CA . ALA A 1 331 ? -18.432 -15.185 21.905 1.00 88.81 331 ALA A CA 1
ATOM 2655 C C . ALA A 1 331 ? -18.872 -15.715 23.284 1.00 88.81 331 ALA A C 1
ATOM 2657 O O . ALA A 1 331 ? -19.966 -16.258 23.405 1.00 88.81 331 ALA A O 1
ATOM 2658 N N . ASN A 1 332 ? -18.041 -15.536 24.315 1.00 92.12 332 ASN A N 1
ATOM 2659 C CA . ASN A 1 332 ? -18.268 -16.031 25.672 1.00 92.12 332 ASN A CA 1
ATOM 2660 C C . ASN A 1 332 ? -18.837 -14.958 26.613 1.00 92.12 332 ASN A C 1
ATOM 2662 O O . ASN A 1 332 ? -19.025 -15.229 27.796 1.00 92.12 332 ASN A O 1
ATOM 2666 N N . ILE A 1 333 ? -19.086 -13.736 26.139 1.00 90.81 333 ILE A N 1
ATOM 2667 C CA . ILE A 1 333 ? -19.732 -12.693 26.941 1.00 90.81 333 ILE A CA 1
ATOM 2668 C C . ILE A 1 333 ? -21.254 -12.827 26.814 1.00 90.81 333 ILE A C 1
ATOM 2670 O O . ILE A 1 333 ? -21.801 -12.848 25.711 1.00 90.81 333 ILE A O 1
ATOM 2674 N N . ASP A 1 334 ? -21.958 -12.880 27.948 1.00 88.38 334 ASP A N 1
ATOM 2675 C CA . ASP A 1 334 ? -23.424 -12.832 27.966 1.00 88.38 334 ASP A CA 1
ATOM 2676 C C . ASP A 1 334 ? -23.925 -11.385 27.869 1.00 88.38 334 ASP A C 1
ATOM 2678 O O . ASP A 1 334 ? -24.190 -10.704 28.865 1.00 88.38 334 ASP A O 1
ATOM 2682 N N . TRP A 1 335 ? -24.094 -10.929 26.632 1.00 86.25 335 TRP A N 1
ATOM 2683 C CA . TRP A 1 335 ? -24.554 -9.580 26.307 1.00 86.25 335 TRP A CA 1
ATOM 2684 C C . TRP A 1 335 ? -25.964 -9.256 26.815 1.00 86.25 335 TRP A C 1
ATOM 2686 O O . TRP A 1 335 ? -26.327 -8.086 26.882 1.00 86.25 335 TRP A O 1
ATOM 2696 N N . LYS A 1 336 ? -26.777 -10.242 27.224 1.00 86.75 336 LYS A N 1
ATOM 2697 C CA . LYS A 1 336 ? -28.111 -9.965 27.790 1.00 86.75 336 LYS A CA 1
ATOM 2698 C C . LYS A 1 336 ? -28.030 -9.293 29.160 1.00 86.75 336 LYS A C 1
ATOM 2700 O O . LYS A 1 336 ? -28.986 -8.627 29.562 1.00 86.75 336 LYS A O 1
ATOM 2705 N N . ARG A 1 337 ? -26.902 -9.468 29.853 1.00 88.06 337 ARG A N 1
ATOM 2706 C CA . ARG A 1 337 ? -26.615 -8.918 31.186 1.00 88.06 337 ARG A CA 1
ATOM 2707 C C . ARG A 1 337 ? -26.072 -7.501 31.157 1.00 88.06 337 ARG A C 1
ATOM 2709 O O . ARG A 1 337 ? -26.023 -6.854 32.199 1.00 88.06 337 ARG A O 1
ATOM 2716 N N . LEU A 1 338 ? -25.652 -7.045 29.984 1.00 89.25 338 LEU A N 1
ATOM 2717 C CA . LEU A 1 338 ? -25.269 -5.670 29.735 1.00 89.25 338 LEU A CA 1
ATOM 2718 C C . LEU A 1 338 ? -26.494 -4.927 29.202 1.00 89.25 338 LEU A C 1
ATOM 2720 O O . LEU A 1 338 ? -27.133 -5.364 28.242 1.00 89.25 338 LEU A O 1
ATOM 2724 N N . LYS A 1 339 ? -26.835 -3.807 29.833 1.00 88.75 339 LYS A N 1
ATOM 2725 C CA . LYS A 1 339 ? -27.842 -2.876 29.334 1.00 88.75 339 LYS A CA 1
ATOM 2726 C C . LYS A 1 339 ? -27.299 -1.481 29.224 1.00 88.75 339 LYS A C 1
ATOM 2728 O O . LYS A 1 339 ? -26.480 -1.031 30.015 1.00 88.75 339 LYS A O 1
ATOM 2733 N N . ILE A 1 340 ? -27.829 -0.814 28.225 1.00 84.06 340 ILE A N 1
ATOM 2734 C CA . ILE A 1 340 ? -27.430 0.503 27.782 1.00 84.06 340 ILE A CA 1
ATOM 2735 C C . ILE A 1 340 ? -28.644 1.362 28.024 1.00 84.06 340 ILE A C 1
ATOM 2737 O O . ILE A 1 340 ? -29.755 0.964 27.684 1.00 84.06 340 ILE A O 1
ATOM 2741 N N . LEU A 1 341 ? -28.423 2.467 28.709 1.00 83.56 341 LEU A N 1
ATOM 2742 C CA . LEU A 1 341 ? -29.460 3.309 29.276 1.00 83.56 341 LEU A CA 1
ATOM 2743 C C . LEU A 1 341 ? -29.273 4.719 28.719 1.00 83.56 341 LEU A C 1
ATOM 2745 O O . LEU A 1 341 ? -29.011 5.668 29.455 1.00 83.56 341 LEU A O 1
ATOM 2749 N N . GLU A 1 342 ? -29.328 4.818 27.391 1.00 75.25 342 GLU A N 1
ATOM 2750 C CA . GLU A 1 342 ? -29.149 6.061 26.638 1.00 75.25 342 GLU A CA 1
ATOM 2751 C C . GLU A 1 342 ? -30.493 6.635 26.185 1.00 75.25 342 GLU A C 1
ATOM 2753 O O . GLU A 1 342 ? -31.381 5.892 25.773 1.00 75.25 342 GLU A O 1
ATOM 2758 N N . GLY A 1 343 ? -30.633 7.960 26.223 1.00 68.44 343 GLY A N 1
ATOM 2759 C CA . GLY A 1 343 ? -31.866 8.667 25.862 1.00 68.44 343 GLY A CA 1
ATOM 2760 C C . GLY A 1 343 ? -32.645 9.230 27.057 1.00 68.44 343 GLY A C 1
ATOM 2761 O O . GLY A 1 343 ? -32.263 9.063 28.213 1.00 68.44 343 GLY A O 1
ATOM 2762 N N . TYR A 1 344 ? -33.735 9.944 26.754 1.00 72.44 344 TYR A N 1
ATOM 2763 C CA . TYR A 1 344 ? -34.519 10.698 27.747 1.00 72.44 344 TYR A CA 1
ATOM 2764 C C . TYR A 1 344 ? -35.708 9.933 28.334 1.00 72.44 344 TYR A C 1
ATOM 2766 O O . TYR A 1 344 ? -36.303 10.382 29.306 1.00 72.44 344 TYR A O 1
ATOM 2774 N N . PHE A 1 345 ? -36.079 8.799 27.742 1.00 78.69 345 PHE A N 1
ATOM 2775 C CA . PHE A 1 345 ? -37.226 8.004 28.176 1.00 78.69 345 PHE A CA 1
ATOM 2776 C C . PHE A 1 345 ? -36.813 6.898 29.149 1.00 78.69 345 PHE A C 1
ATOM 2778 O O . PHE A 1 345 ? -35.674 6.425 29.129 1.00 78.69 345 PHE A O 1
ATOM 2785 N N . ASP A 1 346 ? -37.771 6.470 29.970 1.00 86.50 346 ASP A N 1
ATOM 2786 C CA . ASP A 1 346 ? -37.586 5.395 30.939 1.00 86.50 346 ASP A CA 1
ATOM 2787 C C . ASP A 1 346 ? -37.335 4.056 30.233 1.00 86.50 346 ASP A C 1
ATOM 2789 O O . ASP A 1 346 ? -38.135 3.583 29.423 1.00 86.50 346 ASP A O 1
ATOM 2793 N N . GLN A 1 347 ? -36.206 3.436 30.564 1.00 90.00 347 GLN A N 1
ATOM 2794 C CA . GLN A 1 347 ? -35.789 2.129 30.068 1.00 90.00 347 GLN A CA 1
ATOM 2795 C C . GLN A 1 347 ? -35.702 1.148 31.226 1.00 90.00 347 GLN A C 1
ATOM 2797 O O . GLN A 1 347 ? -34.721 1.139 31.972 1.00 90.00 347 GLN A O 1
ATOM 2802 N N . GLU A 1 348 ? -36.735 0.324 31.381 1.00 90.69 348 GLU A N 1
ATOM 2803 C CA . GLU A 1 348 ? -36.782 -0.696 32.424 1.00 90.69 348 GLU A CA 1
ATOM 2804 C C . GLU A 1 348 ? -36.026 -1.969 32.015 1.00 90.69 348 GLU A C 1
ATOM 2806 O O . GLU A 1 348 ? -36.155 -2.477 30.899 1.00 90.69 348 GLU A O 1
ATOM 2811 N N . VAL A 1 349 ? -35.264 -2.529 32.952 1.00 90.06 349 VAL A N 1
ATOM 2812 C CA . VAL A 1 349 ? -34.648 -3.851 32.841 1.00 90.06 349 VAL A CA 1
ATOM 2813 C C . VAL A 1 349 ? -34.815 -4.633 34.137 1.00 90.06 349 VAL A C 1
ATOM 2815 O O . VAL A 1 349 ? -34.639 -4.116 35.239 1.00 90.06 349 VAL A O 1
ATOM 2818 N N . THR A 1 350 ? -35.099 -5.924 33.997 1.00 89.75 350 THR A N 1
ATOM 2819 C CA . THR A 1 350 ? -35.115 -6.876 35.107 1.00 89.75 350 THR A CA 1
ATOM 2820 C C . THR A 1 350 ? -33.810 -7.663 35.149 1.00 89.75 350 THR A C 1
ATOM 2822 O O . THR A 1 350 ? -33.412 -8.280 34.159 1.00 89.75 350 THR A O 1
ATOM 2825 N N . PHE A 1 351 ? -33.165 -7.681 36.314 1.00 85.56 351 PHE A N 1
ATOM 2826 C CA . PHE A 1 351 ? -31.994 -8.508 36.587 1.00 85.56 351 PHE A CA 1
ATOM 2827 C C . PHE A 1 351 ? -32.233 -9.349 37.842 1.00 85.56 351 PHE A C 1
ATOM 2829 O O . PHE A 1 351 ? -32.324 -8.832 38.957 1.00 85.56 351 PHE A O 1
ATOM 2836 N N . GLY A 1 352 ? -32.343 -10.667 37.659 1.00 78.31 352 GLY A N 1
ATOM 2837 C CA . GLY A 1 352 ? -32.761 -11.572 38.729 1.00 78.31 352 GLY A CA 1
ATOM 2838 C C . GLY A 1 352 ? -34.186 -11.255 39.190 1.00 78.31 352 GLY A C 1
ATOM 2839 O O . GLY A 1 352 ? -35.087 -11.144 38.365 1.00 78.31 352 GLY A O 1
ATOM 2840 N N . ALA A 1 353 ? -34.380 -11.098 40.500 1.00 82.12 353 ALA A N 1
ATOM 2841 C CA . ALA A 1 353 ? -35.664 -10.708 41.092 1.00 82.12 353 ALA A CA 1
ATOM 2842 C C . ALA A 1 353 ? -35.878 -9.182 41.160 1.00 82.12 353 ALA A C 1
ATOM 2844 O O . ALA A 1 353 ? -36.928 -8.739 41.614 1.00 82.12 353 ALA A O 1
ATOM 2845 N N . HIS A 1 354 ? -34.892 -8.383 40.742 1.00 87.19 354 HIS A N 1
ATOM 2846 C CA . HIS A 1 354 ? -34.897 -6.936 40.928 1.00 87.19 354 HIS A CA 1
ATOM 2847 C C . HIS A 1 354 ? -35.133 -6.171 39.625 1.00 87.19 354 HIS A C 1
ATOM 2849 O O . HIS A 1 354 ? -34.804 -6.645 38.533 1.00 87.19 354 HIS A O 1
ATOM 2855 N N . TYR A 1 355 ? -35.635 -4.944 39.761 1.00 92.44 355 TYR A N 1
ATOM 2856 C CA . TYR A 1 355 ? -35.980 -4.076 38.642 1.00 92.44 355 TYR A CA 1
ATOM 2857 C C . TYR A 1 355 ? -35.137 -2.807 38.678 1.00 92.44 355 TYR A C 1
ATOM 2859 O O . TYR A 1 355 ? -34.988 -2.161 39.719 1.00 92.44 355 TYR A O 1
ATOM 2867 N N . TRP A 1 356 ? -34.621 -2.447 37.514 1.00 93.50 356 TRP A N 1
ATOM 2868 C CA . TRP A 1 356 ? -33.812 -1.264 37.277 1.00 93.50 356 TRP A CA 1
ATOM 2869 C C . TRP A 1 356 ? -34.449 -0.426 36.180 1.00 93.50 356 TRP A C 1
ATOM 2871 O O . TRP A 1 356 ? -35.074 -0.969 35.273 1.00 93.50 356 TRP A O 1
ATOM 2881 N N . MET A 1 357 ? -34.278 0.886 36.254 1.00 93.38 357 MET A N 1
ATOM 2882 C CA . MET A 1 357 ? -34.716 1.802 35.209 1.00 93.38 357 MET A CA 1
ATOM 2883 C C . MET A 1 357 ? -33.671 2.890 35.008 1.00 93.38 357 MET A C 1
ATOM 2885 O O . MET A 1 357 ? -33.131 3.417 35.980 1.00 93.38 357 MET A O 1
ATOM 2889 N N . GLY A 1 358 ? -33.351 3.192 33.755 1.00 91.38 358 GLY A N 1
ATOM 2890 C CA . GLY A 1 358 ? -32.509 4.328 33.394 1.00 91.38 358 GLY A CA 1
ATOM 2891 C C . GLY A 1 358 ? -33.257 5.319 32.516 1.00 91.38 358 GLY A C 1
ATOM 2892 O O . GLY A 1 358 ? -34.021 4.908 31.648 1.00 91.38 358 GLY A O 1
ATOM 2893 N N . ASN A 1 359 ? -33.005 6.605 32.729 1.00 86.69 359 ASN A N 1
ATOM 2894 C CA . ASN A 1 359 ? -33.473 7.706 31.882 1.00 86.69 359 ASN A CA 1
ATOM 2895 C C . ASN A 1 359 ? -32.418 8.826 31.839 1.00 86.69 359 ASN A C 1
ATOM 2897 O O . ASN A 1 359 ? -31.264 8.604 32.202 1.00 86.69 359 ASN A O 1
ATOM 2901 N N . ASP A 1 360 ? -32.774 10.041 31.434 1.00 84.69 360 ASP A N 1
ATOM 2902 C CA . ASP A 1 360 ? -31.851 11.182 31.399 1.00 84.69 360 ASP A CA 1
ATOM 2903 C C . ASP A 1 360 ? -31.357 11.650 32.776 1.00 84.69 360 ASP A C 1
ATOM 2905 O O . ASP A 1 360 ? -30.245 12.179 32.869 1.00 84.69 360 ASP A O 1
ATOM 2909 N N . ASN A 1 361 ? -32.141 11.431 33.834 1.00 86.38 361 ASN A N 1
ATOM 2910 C CA . ASN A 1 361 ? -31.877 11.912 35.189 1.00 86.38 361 ASN A CA 1
ATOM 2911 C C . ASN A 1 361 ? -30.968 10.980 35.997 1.00 86.38 361 ASN A C 1
ATOM 2913 O O . ASN A 1 361 ? -30.185 11.436 36.839 1.00 86.38 361 ASN A O 1
ATOM 2917 N N . GLY A 1 362 ? -31.073 9.669 35.794 1.00 90.50 362 GLY A N 1
ATOM 2918 C CA . GLY A 1 362 ? -30.276 8.720 36.561 1.00 90.50 362 GLY A CA 1
ATOM 2919 C C . GLY A 1 362 ? -30.632 7.258 36.354 1.00 90.50 362 GLY A C 1
ATOM 2920 O O . GLY A 1 362 ? -31.387 6.888 35.459 1.00 90.50 362 GLY A O 1
ATOM 2921 N N . LEU A 1 363 ? -30.069 6.444 37.243 1.00 94.06 363 LEU A N 1
ATOM 2922 C CA . LEU A 1 363 ? -30.406 5.042 37.423 1.00 94.06 363 LEU A CA 1
ATOM 2923 C C . LEU A 1 363 ? -31.278 4.889 38.668 1.00 94.06 363 LEU A C 1
ATOM 2925 O O . LEU A 1 363 ? -30.942 5.409 39.736 1.00 94.06 363 LEU A O 1
ATOM 2929 N N . TYR A 1 364 ? -32.348 4.118 38.543 1.00 94.88 364 TYR A N 1
ATOM 2930 C CA . TYR A 1 364 ? -33.344 3.855 39.569 1.00 94.88 364 TYR A CA 1
ATOM 2931 C C . TYR A 1 364 ? -33.480 2.354 39.825 1.00 94.88 364 TYR A C 1
ATOM 2933 O O . TYR A 1 364 ? -33.209 1.532 38.951 1.00 94.88 364 TYR A O 1
ATOM 2941 N N . PHE A 1 365 ? -33.913 2.008 41.034 1.00 95.12 365 PHE A N 1
ATOM 2942 C CA . PHE A 1 365 ? -34.098 0.638 41.503 1.00 95.12 365 PHE A CA 1
ATOM 2943 C C . PHE A 1 365 ? -35.433 0.483 42.236 1.00 95.12 365 PHE A C 1
ATOM 2945 O O . PHE A 1 365 ? -35.828 1.385 42.980 1.00 95.12 365 PHE A O 1
ATOM 2952 N N . ARG A 1 366 ? -36.079 -0.680 42.097 1.00 93.44 366 ARG A N 1
ATOM 2953 C CA . ARG A 1 366 ? -37.191 -1.127 42.954 1.00 93.44 366 ARG A CA 1
ATOM 2954 C C . ARG A 1 366 ? -37.107 -2.636 43.217 1.00 93.44 366 ARG A C 1
ATOM 2956 O O . ARG A 1 366 ? -36.608 -3.394 42.384 1.00 93.44 366 ARG A O 1
ATOM 2963 N N . GLU A 1 367 ? -37.610 -3.071 44.373 1.00 89.56 367 GLU A N 1
ATOM 2964 C CA . GLU A 1 367 ? -37.584 -4.489 44.777 1.00 89.56 367 GLU A CA 1
ATOM 2965 C C . GLU A 1 367 ? -38.708 -5.327 44.158 1.00 89.56 367 GLU A C 1
ATOM 2967 O O . GLU A 1 367 ? -38.503 -6.497 43.857 1.00 89.56 367 GLU A O 1
ATOM 2972 N N . SER A 1 368 ? -39.889 -4.742 43.955 1.00 87.69 368 SER A N 1
ATOM 2973 C CA . SER A 1 368 ? -41.075 -5.427 43.434 1.00 87.69 368 SER A CA 1
ATOM 2974 C C . SER A 1 368 ? -41.702 -4.649 42.280 1.00 87.69 368 SER A C 1
ATOM 2976 O O . SER A 1 368 ? -41.414 -3.467 42.088 1.00 87.69 368 SER A O 1
ATOM 2978 N N . THR A 1 369 ? -42.580 -5.304 41.517 1.00 83.94 369 THR A N 1
ATOM 2979 C CA . THR A 1 369 ? -43.294 -4.705 40.375 1.00 83.94 369 THR A CA 1
ATOM 2980 C C . THR A 1 369 ? -44.106 -3.471 40.760 1.00 83.94 369 THR A C 1
ATOM 2982 O O . THR A 1 369 ? -44.153 -2.515 39.993 1.00 83.94 369 THR A O 1
ATOM 2985 N N . ASP A 1 370 ? -44.671 -3.459 41.968 1.00 84.75 370 ASP A N 1
ATOM 2986 C CA . ASP A 1 370 ? -45.512 -2.367 42.477 1.00 84.75 370 ASP A CA 1
ATOM 2987 C C . ASP A 1 370 ? -44.740 -1.401 43.398 1.00 84.75 370 ASP A C 1
ATOM 2989 O O . ASP A 1 370 ? -45.317 -0.506 44.015 1.00 84.75 370 ASP A O 1
ATOM 2993 N N . GLY A 1 371 ? -43.424 -1.596 43.528 1.00 86.06 371 GLY A N 1
ATOM 2994 C CA . GLY A 1 371 ? -42.555 -0.769 44.357 1.00 86.06 371 GLY A CA 1
ATOM 2995 C C . GLY A 1 371 ? -42.267 0.606 43.747 1.00 86.06 371 GLY A C 1
ATOM 2996 O O . GLY A 1 371 ? -42.286 0.793 42.530 1.00 86.06 371 GLY A O 1
ATOM 2997 N N . ILE A 1 372 ? -41.938 1.572 44.609 1.00 91.44 372 ILE A N 1
ATOM 2998 C CA . ILE A 1 372 ? -41.543 2.927 44.202 1.00 91.44 372 ILE A CA 1
ATOM 2999 C C . ILE A 1 372 ? -40.105 2.907 43.670 1.00 91.44 372 ILE A C 1
ATOM 3001 O O . ILE A 1 372 ? -39.213 2.324 44.288 1.00 91.44 372 ILE A O 1
ATOM 3005 N N . TRP A 1 373 ? -39.869 3.594 42.552 1.00 93.94 373 TRP A N 1
ATOM 3006 C CA . TRP A 1 373 ? -38.532 3.802 42.001 1.00 93.94 373 TRP A CA 1
ATOM 3007 C C . TRP A 1 373 ? -37.673 4.686 42.913 1.00 93.94 373 TRP A C 1
ATOM 3009 O O . TRP A 1 373 ? -37.996 5.846 43.166 1.00 93.94 373 TRP A O 1
ATOM 3019 N N . VAL A 1 374 ? -36.538 4.155 43.372 1.00 95.50 374 VAL A N 1
ATOM 3020 C CA . VAL A 1 374 ? -35.552 4.884 44.182 1.00 95.50 374 VAL A CA 1
ATOM 3021 C C . VAL A 1 374 ? -34.315 5.175 43.342 1.00 95.50 374 VAL A C 1
ATOM 3023 O O . VAL A 1 374 ? -33.694 4.252 42.817 1.00 95.50 374 VAL A O 1
ATOM 3026 N N . GLN A 1 375 ? -33.921 6.445 43.234 1.00 94.62 375 GLN A N 1
ATOM 3027 C CA . GLN A 1 375 ? -32.715 6.830 42.495 1.00 94.62 375 GLN A CA 1
ATOM 3028 C C . GLN A 1 375 ? -31.455 6.303 43.204 1.00 94.62 375 GLN A C 1
ATOM 3030 O O . GLN A 1 375 ? -31.252 6.545 44.395 1.00 94.62 375 GLN A O 1
ATOM 3035 N N . ARG A 1 376 ? -30.606 5.581 42.471 1.00 94.62 376 ARG A N 1
ATOM 3036 C CA . ARG A 1 376 ? -29.350 4.975 42.952 1.00 94.62 376 ARG A CA 1
ATOM 3037 C C . ARG A 1 376 ? -28.103 5.639 42.397 1.00 94.62 376 ARG A C 1
ATOM 3039 O O . ARG A 1 376 ? -27.063 5.625 43.049 1.00 94.62 376 ARG A O 1
ATOM 3046 N N . ALA A 1 377 ? -28.199 6.228 41.213 1.00 92.00 377 ALA A N 1
ATOM 3047 C CA . ALA A 1 377 ? -27.121 7.011 40.636 1.00 92.00 377 ALA A CA 1
ATOM 3048 C C . ALA A 1 377 ? -27.684 8.164 39.809 1.00 92.00 377 ALA A C 1
ATOM 3050 O O . ALA A 1 377 ? -28.763 8.055 39.230 1.00 92.00 377 ALA A O 1
ATOM 3051 N N . LYS A 1 378 ? -26.931 9.260 39.747 1.00 89.19 378 LYS A N 1
ATOM 3052 C CA . LYS A 1 378 ? -27.146 10.361 38.806 1.00 89.19 378 LYS A CA 1
ATOM 3053 C C . LYS A 1 378 ? -26.047 10.297 37.760 1.00 89.19 378 LYS A C 1
ATOM 3055 O O . LYS A 1 378 ? -24.903 10.030 38.121 1.00 89.19 378 LYS A O 1
ATOM 3060 N N . TRP A 1 379 ? -26.385 10.548 36.501 1.00 77.94 379 TRP A N 1
ATOM 3061 C CA . TRP A 1 379 ? -25.409 10.462 35.414 1.00 77.94 379 TRP A CA 1
ATOM 3062 C C . TRP A 1 379 ? -24.354 11.564 35.516 1.00 77.94 379 TRP A C 1
ATOM 3064 O O . TRP A 1 379 ? -23.168 11.253 35.514 1.00 77.94 379 TRP A O 1
ATOM 3074 N N . SER A 1 380 ? -24.795 12.812 35.707 1.00 66.56 380 SER A N 1
ATOM 3075 C CA . SER A 1 380 ? -24.013 13.961 36.195 1.00 66.56 380 SER A CA 1
ATOM 3076 C C . SER A 1 380 ? -24.866 15.238 36.135 1.00 66.56 380 SER A C 1
ATOM 3078 O O . SER A 1 380 ? -25.676 15.379 35.221 1.00 66.56 380 SER A O 1
ATOM 3080 N N . VAL A 1 381 ? -24.654 16.150 37.096 1.00 38.31 381 VAL A N 1
ATOM 3081 C CA . VAL A 1 381 ? -24.917 17.603 37.000 1.00 38.31 381 VAL A CA 1
ATOM 3082 C C . VAL A 1 381 ? -23.567 18.288 36.865 1.00 38.31 381 VAL A C 1
ATOM 3084 O O . VAL A 1 381 ? -22.633 17.815 37.561 1.00 38.31 381 VAL A O 1
#

Foldseek 3Di:
DKAFPDWFADKDWQAAPAWDDWDQKFALWKKKKKKWAAQDFDQPAKAWFKAKALDDCQDDQRRPCPTKIDGHNPFCWIWIFHSAQNHSGPTDTDHHDDHPDIKMKMWIWDQDPNFIKTWIAINNRTRDIDTGPPRGMGGGIIMHRHYNVGHHGGIIMRGITMIHDDDPPDPPDAFDWDWDWDWDDDDPDIDIDIDTDGPDPDDDDRPPDDDDDDDPPPDDDPDDDDDPPDDPPPPVLWAAWKWFADPVQRKIKTAHLNDLDDPAARIWMDNPQLQDTDGDDNQFRGWQAAQQPPRWTKGATSNNQWIWTQDPVVRDIDTDHPVCCVPPGVVRGPSLRMDHQDEADWDWDDDDQWIWIHHQAAIWTARHPPGDTDGNGGSDD

pLDDT: mean 82.12, std 16.3, range [38.31, 98.25]

Secondary structure (DSSP, 8-state):
-EEEEEEE-S-EE--TTEEEEEEEEE-SEEEEEEEEEESS---SS-EEEEEEESSSSSSSTTSSSSEEEE--TTT-EEEEEEEETTEEEEEEEEEE--TTS-EEEEEEEEEETTEEEEEEEETTEEEEEEE-TT---EEEEEEEES-SSSPBPSEEEEEEEEEEE--TT-TT-PPPEEEEEEEEEETTEEEEEEEEEESSSS-S---S--------TT---------TT-----GGGTSSEEEEEETTTTEEEEEE---SS-SS-SEEEESSTTSS-EEPPTTEEEEEEEBTTT--EEEEETTSS-EEEEETTTTEEEEE-HHHIIIIIGGGB-GGGEEE--SSS-EEEEETTEEEEE-SSEEEEESSTTSPPEEEEE---

Radius of gyration: 32.81 Å; chains: 1; bounding box: 71×46×88 Å